Protein AF-K8ERT5-F1 (afdb_monomer)

Structure (mmCIF, N/CA/C/O backbone):
data_AF-K8ERT5-F1
#
_entry.id   AF-K8ERT5-F1
#
loop_
_atom_site.group_PDB
_atom_site.id
_atom_site.type_symbol
_atom_site.label_atom_id
_atom_site.label_alt_id
_atom_site.label_comp_id
_atom_site.label_asym_id
_atom_site.label_entity_id
_atom_site.label_seq_id
_atom_site.pdbx_PDB_ins_code
_atom_site.Cartn_x
_atom_site.Cartn_y
_atom_site.Cartn_z
_atom_site.occupancy
_atom_site.B_iso_or_equiv
_atom_site.auth_seq_id
_atom_site.auth_comp_id
_atom_site.auth_asym_id
_atom_site.auth_atom_id
_atom_site.pdbx_PDB_model_num
ATOM 1 N N . MET A 1 1 ? 59.594 4.175 33.958 1.00 43.97 1 MET A N 1
ATOM 2 C CA . MET A 1 1 ? 58.404 3.288 33.970 1.00 43.97 1 MET A CA 1
ATOM 3 C C . MET A 1 1 ? 57.098 4.096 34.004 1.00 43.97 1 MET A C 1
ATOM 5 O O . MET A 1 1 ? 56.343 4.018 34.960 1.00 43.97 1 MET A O 1
ATOM 9 N N . ARG A 1 2 ? 56.829 4.908 32.970 1.00 37.31 2 ARG A N 1
ATOM 10 C CA . ARG A 1 2 ? 55.615 5.751 32.864 1.00 37.31 2 ARG A CA 1
ATOM 11 C C . ARG A 1 2 ? 54.880 5.616 31.517 1.00 37.31 2 ARG A C 1
ATOM 13 O O . ARG A 1 2 ? 53.977 6.389 31.249 1.00 37.31 2 ARG A O 1
ATOM 20 N N . ASN A 1 3 ? 55.207 4.592 30.717 1.00 42.97 3 ASN A N 1
ATOM 21 C CA . ASN A 1 3 ? 54.639 4.376 29.374 1.00 42.97 3 ASN A CA 1
ATOM 22 C C . ASN A 1 3 ? 53.844 3.065 29.194 1.00 42.97 3 ASN A C 1
ATOM 24 O O . ASN A 1 3 ? 53.500 2.719 28.073 1.00 42.97 3 ASN A O 1
ATOM 28 N N . ILE A 1 4 ? 53.492 2.350 30.271 1.00 41.03 4 ILE A N 1
ATOM 29 C CA . ILE A 1 4 ? 52.643 1.138 30.185 1.00 41.03 4 ILE A CA 1
ATOM 30 C C . ILE A 1 4 ? 51.184 1.424 30.603 1.00 41.03 4 ILE A C 1
ATOM 32 O O . ILE A 1 4 ? 50.260 0.744 30.164 1.00 41.03 4 ILE A O 1
ATOM 36 N N . ALA A 1 5 ? 50.932 2.503 31.353 1.00 36.72 5 ALA A N 1
ATOM 37 C CA . ALA A 1 5 ? 49.591 2.847 31.838 1.00 36.72 5 ALA A CA 1
ATOM 38 C C . ALA A 1 5 ? 48.679 3.523 30.788 1.00 36.72 5 ALA A C 1
ATOM 40 O O . ALA A 1 5 ? 47.462 3.536 30.965 1.00 36.72 5 ALA A O 1
ATOM 41 N N . LEU A 1 6 ? 49.226 4.048 29.680 1.00 33.56 6 LEU A N 1
ATOM 42 C CA . LEU A 1 6 ? 48.423 4.656 28.604 1.00 33.56 6 LEU A CA 1
ATOM 43 C C . LEU A 1 6 ? 47.934 3.651 27.548 1.00 33.56 6 LEU A C 1
ATOM 45 O O . LEU A 1 6 ? 46.946 3.929 26.871 1.00 33.56 6 LEU A O 1
ATOM 49 N N . LEU A 1 7 ? 48.550 2.468 27.441 1.00 33.81 7 LEU A N 1
ATOM 50 C CA . LEU A 1 7 ? 48.063 1.411 26.545 1.00 33.81 7 LEU A CA 1
ATOM 51 C C . LEU A 1 7 ? 46.867 0.641 27.127 1.00 33.81 7 LEU A C 1
ATOM 53 O O . LEU A 1 7 ? 46.041 0.140 26.371 1.00 33.81 7 LEU A O 1
ATOM 57 N N . TYR A 1 8 ? 46.708 0.608 28.452 1.00 31.34 8 TYR A N 1
ATOM 58 C CA . TYR A 1 8 ? 45.612 -0.129 29.094 1.00 31.34 8 TYR A CA 1
ATOM 59 C C . TYR A 1 8 ? 44.275 0.627 29.148 1.00 31.34 8 TYR A C 1
ATOM 61 O O . TYR A 1 8 ? 43.230 0.004 29.314 1.00 31.34 8 TYR A O 1
ATOM 69 N N . LYS A 1 9 ? 44.263 1.954 28.947 1.00 32.97 9 LYS A N 1
ATOM 70 C CA . LYS A 1 9 ? 43.020 2.753 28.953 1.00 32.97 9 LYS A CA 1
ATOM 71 C C . LYS A 1 9 ? 42.307 2.839 27.596 1.00 32.97 9 LYS A C 1
ATOM 73 O O . LYS A 1 9 ? 41.161 3.270 27.559 1.00 32.97 9 LYS A O 1
ATOM 78 N N . ASN A 1 10 ? 42.937 2.387 26.507 1.00 34.03 10 ASN A N 1
ATOM 79 C CA . ASN A 1 10 ? 42.382 2.470 25.146 1.00 34.03 10 ASN A CA 1
ATOM 80 C C . ASN A 1 10 ? 41.933 1.126 24.538 1.00 34.03 10 ASN A C 1
ATOM 82 O O . ASN A 1 10 ? 41.448 1.108 23.410 1.00 34.03 10 ASN A O 1
ATOM 86 N N . LEU A 1 11 ? 42.024 0.011 25.273 1.00 32.62 11 LEU A N 1
ATOM 87 C CA . LEU A 1 11 ? 41.597 -1.315 24.787 1.00 32.62 11 LEU A CA 1
ATOM 88 C C . LEU A 1 11 ? 40.225 -1.788 25.303 1.00 32.62 11 LEU A C 1
ATOM 90 O O . LEU A 1 11 ? 39.755 -2.851 24.904 1.00 32.62 11 LEU A O 1
ATOM 94 N N . HIS A 1 12 ? 39.532 -0.993 26.125 1.00 33.62 12 HIS A N 1
ATOM 95 C CA . HIS A 1 12 ? 38.214 -1.350 26.673 1.00 33.62 12 HIS A CA 1
ATOM 96 C C . HIS A 1 12 ? 37.002 -0.699 25.987 1.00 33.62 12 HIS A C 1
ATOM 98 O O . HIS A 1 12 ? 35.878 -0.913 26.426 1.00 33.62 12 HIS A O 1
ATOM 104 N N . SER A 1 13 ? 37.176 0.019 24.871 1.00 38.28 13 SER A N 1
ATOM 105 C CA . SER A 1 13 ? 36.048 0.636 24.144 1.00 38.28 13 SER A CA 1
ATOM 106 C C . SER A 1 13 ? 35.640 -0.067 22.841 1.00 38.28 13 SER A C 1
ATOM 108 O O . SER A 1 13 ? 34.764 0.430 22.135 1.00 38.28 13 SER A O 1
ATOM 110 N N . ARG A 1 14 ? 36.231 -1.222 22.489 1.00 41.44 14 ARG A N 1
ATOM 111 C CA . ARG A 1 14 ? 35.958 -1.903 21.201 1.00 41.44 14 ARG A CA 1
ATOM 112 C C . ARG A 1 14 ? 35.834 -3.427 21.253 1.00 41.44 14 ARG A C 1
ATOM 114 O O . ARG A 1 14 ? 36.124 -4.098 20.270 1.00 41.44 14 ARG A O 1
ATOM 121 N N . PHE A 1 15 ? 35.327 -3.981 22.347 1.00 37.78 15 PHE A N 1
ATOM 122 C CA . PHE A 1 15 ? 34.862 -5.367 22.347 1.00 37.78 15 PHE A CA 1
ATOM 123 C C . PHE A 1 15 ? 33.364 -5.393 22.623 1.00 37.78 15 PHE A C 1
ATOM 125 O O . PHE A 1 15 ? 32.922 -5.429 23.767 1.00 37.78 15 PHE A O 1
ATOM 132 N N . ILE A 1 16 ? 32.573 -5.389 21.544 1.00 45.38 16 ILE A N 1
ATOM 133 C CA . ILE A 1 16 ? 31.260 -6.034 21.585 1.00 45.38 16 ILE A CA 1
ATOM 134 C C . ILE A 1 16 ? 31.575 -7.471 21.975 1.00 45.38 16 ILE A C 1
ATOM 136 O O . ILE A 1 16 ? 32.278 -8.177 21.250 1.00 45.38 16 ILE A O 1
ATOM 140 N N . SER A 1 17 ? 31.175 -7.848 23.179 1.00 37.00 17 SER A N 1
ATOM 141 C CA . SER A 1 17 ? 31.565 -9.111 23.772 1.00 37.00 17 SER A CA 1
ATOM 142 C C . SER A 1 17 ? 31.127 -10.250 22.841 1.00 37.00 17 SER A C 1
ATOM 144 O O . SER A 1 17 ? 29.976 -10.342 22.417 1.00 37.00 17 SER A O 1
ATOM 146 N N . VAL A 1 18 ? 32.080 -11.117 22.492 1.00 47.06 18 VAL A N 1
ATOM 147 C CA . VAL A 1 18 ? 31.898 -12.317 21.655 1.00 47.06 18 VAL A CA 1
ATOM 148 C C . VAL A 1 18 ? 30.651 -13.153 22.034 1.00 47.06 18 VAL A C 1
ATOM 150 O O . VAL A 1 18 ? 29.992 -13.647 21.116 1.00 47.06 18 VAL A O 1
ATOM 153 N N . PRO A 1 19 ? 30.218 -13.237 23.315 1.00 44.09 19 PRO A N 1
ATOM 154 C CA . PRO A 1 19 ? 28.950 -13.866 23.691 1.00 44.09 19 PRO A CA 1
ATOM 155 C C . PRO A 1 19 ? 27.702 -13.216 23.076 1.00 44.09 19 PRO A C 1
ATOM 157 O O . PRO A 1 19 ? 26.760 -13.926 22.752 1.00 44.09 19 PRO A O 1
ATOM 160 N N . TYR A 1 20 ? 27.678 -11.895 22.863 1.00 41.28 20 TYR A N 1
ATOM 161 C CA . TYR A 1 20 ? 26.531 -11.199 22.263 1.00 41.28 20 TYR A CA 1
ATOM 162 C C . TYR A 1 20 ? 26.441 -11.419 20.755 1.00 41.28 20 TYR A C 1
ATOM 164 O O . TYR A 1 20 ? 25.338 -11.546 20.221 1.00 41.28 20 TYR A O 1
ATOM 172 N N . ILE A 1 21 ? 27.585 -11.500 20.070 1.00 49.25 21 ILE A N 1
ATOM 173 C CA . ILE A 1 21 ? 27.641 -11.835 18.640 1.00 49.25 21 ILE A CA 1
ATOM 174 C C . ILE A 1 21 ? 27.213 -13.290 18.441 1.00 49.25 21 ILE A C 1
ATOM 176 O O . ILE A 1 21 ? 26.403 -13.566 17.563 1.00 49.25 21 ILE A O 1
ATOM 180 N N . LEU A 1 22 ? 27.674 -14.205 19.300 1.00 40.72 22 LEU A N 1
ATOM 181 C CA . LEU A 1 22 ? 27.239 -15.601 19.287 1.00 40.72 22 LEU A CA 1
ATOM 182 C C . LEU A 1 22 ? 25.759 -15.747 19.655 1.00 40.72 22 LEU A C 1
ATOM 184 O O . LEU A 1 22 ? 25.071 -16.502 18.986 1.00 40.72 22 LEU A O 1
ATOM 188 N N . ALA A 1 23 ? 25.229 -14.997 20.625 1.00 41.28 23 ALA A N 1
ATOM 189 C CA . ALA A 1 23 ? 23.807 -15.034 20.976 1.00 41.28 23 ALA A CA 1
ATOM 190 C C . ALA A 1 23 ? 22.912 -14.489 19.854 1.00 41.28 23 ALA A C 1
ATOM 192 O O . ALA A 1 23 ? 21.864 -15.067 19.578 1.00 41.28 23 ALA A O 1
ATOM 193 N N . THR A 1 24 ? 23.332 -13.426 19.157 1.00 47.19 24 THR A N 1
ATOM 194 C CA . THR A 1 24 ? 22.604 -12.922 17.981 1.00 47.19 24 THR A CA 1
ATOM 195 C C . THR A 1 24 ? 22.712 -13.878 16.798 1.00 47.19 24 THR A C 1
ATOM 197 O O . THR A 1 24 ? 21.684 -14.189 16.211 1.00 47.19 24 THR A O 1
ATOM 200 N N . LEU A 1 25 ? 23.891 -14.425 16.480 1.00 43.31 25 LEU A N 1
ATOM 201 C CA . LEU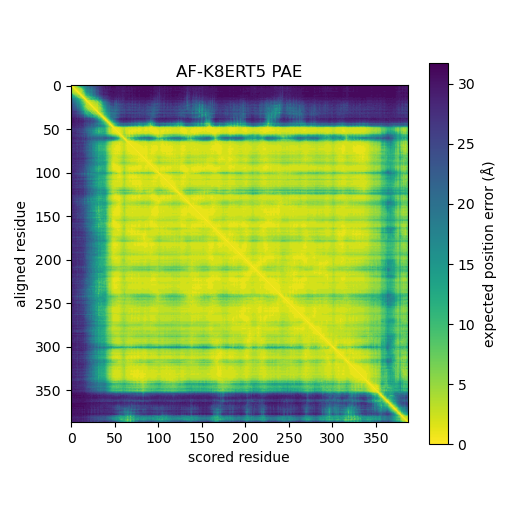 A 1 25 ? 24.037 -15.455 15.440 1.00 43.31 25 LEU A CA 1
ATOM 202 C C . LEU A 1 25 ? 23.247 -16.726 15.768 1.00 43.31 25 LEU A C 1
ATOM 204 O O . LEU A 1 25 ? 22.626 -17.298 14.878 1.00 43.31 25 LEU A O 1
ATOM 208 N N . PHE A 1 26 ? 23.227 -17.150 17.032 1.00 41.09 26 PHE A N 1
ATOM 209 C CA . PHE A 1 26 ? 22.473 -18.315 17.479 1.00 41.09 26 PHE A CA 1
ATOM 210 C C . PHE A 1 26 ? 20.968 -18.051 17.417 1.00 41.09 26 PHE A C 1
ATOM 212 O O . PHE A 1 26 ? 20.251 -18.923 16.937 1.00 41.09 26 PHE A O 1
ATOM 219 N N . LEU A 1 27 ? 20.484 -16.850 17.771 1.00 45.56 27 LEU A N 1
ATOM 220 C CA . LEU A 1 27 ? 19.097 -16.441 17.513 1.00 45.56 27 LEU A CA 1
ATOM 221 C C . LEU A 1 27 ? 18.799 -16.450 16.009 1.00 45.56 27 LEU A C 1
ATOM 223 O O . LEU A 1 27 ? 17.843 -17.079 15.588 1.00 45.56 27 LEU A O 1
ATOM 227 N N . PHE A 1 28 ? 19.632 -15.830 15.171 1.00 46.19 28 PHE A N 1
ATOM 228 C CA . PHE A 1 28 ? 19.420 -15.789 13.719 1.00 46.19 28 PHE A CA 1
ATOM 229 C C . PHE A 1 28 ? 19.395 -17.195 13.083 1.00 46.19 28 PHE A C 1
ATOM 231 O O . PHE A 1 28 ? 18.540 -17.479 12.241 1.00 46.19 28 PHE A O 1
ATOM 238 N N . LEU A 1 29 ? 20.280 -18.102 13.509 1.00 44.03 29 LEU A N 1
ATOM 239 C CA . LEU A 1 29 ? 20.372 -19.472 12.990 1.00 44.03 29 LEU A CA 1
ATOM 240 C C . LEU A 1 29 ? 19.271 -20.398 13.532 1.00 44.03 29 LEU A C 1
ATOM 242 O O . LEU A 1 29 ? 18.725 -21.203 12.774 1.00 44.03 29 LEU A O 1
ATOM 246 N N . THR A 1 30 ? 18.899 -20.283 14.810 1.00 45.31 30 THR A N 1
ATOM 247 C CA . THR A 1 30 ? 17.755 -21.031 15.369 1.00 45.31 30 THR A CA 1
ATOM 248 C C . THR A 1 30 ? 16.428 -20.526 14.804 1.00 45.31 30 THR A C 1
ATOM 250 O O . THR A 1 30 ? 15.559 -21.336 14.491 1.00 45.31 30 THR A O 1
ATOM 253 N N . MET A 1 31 ? 16.298 -19.223 14.546 1.00 44.12 31 MET A N 1
ATOM 254 C CA . MET A 1 31 ? 15.103 -18.619 13.947 1.00 44.12 31 MET A CA 1
ATOM 255 C C . MET A 1 31 ? 14.923 -19.023 12.475 1.00 44.12 31 MET A C 1
ATOM 257 O O . MET A 1 31 ? 13.802 -19.320 12.071 1.00 44.12 31 MET A O 1
ATOM 261 N N . ARG A 1 32 ? 16.001 -19.160 11.682 1.00 46.38 32 ARG A N 1
ATOM 262 C CA . ARG A 1 32 ? 15.914 -19.732 10.319 1.00 46.38 32 ARG A CA 1
ATOM 263 C C . ARG A 1 32 ? 15.430 -21.187 10.314 1.00 46.38 32 ARG A C 1
ATOM 265 O O . ARG A 1 32 ? 14.684 -21.575 9.418 1.00 46.38 32 ARG A O 1
ATOM 272 N N . LYS A 1 33 ? 15.789 -21.984 11.329 1.00 42.03 33 LYS A N 1
ATOM 273 C CA . LYS A 1 33 ? 15.263 -23.353 11.497 1.00 42.03 33 LYS A CA 1
ATOM 274 C C . LYS A 1 33 ? 13.758 -23.381 11.791 1.00 42.03 33 LYS A C 1
ATOM 276 O O . LYS A 1 33 ? 13.105 -24.324 11.362 1.00 42.03 33 LYS A O 1
ATOM 281 N N . TYR A 1 34 ? 13.211 -22.366 12.465 1.00 43.06 34 TYR A N 1
ATOM 282 C CA . TYR A 1 34 ? 11.776 -22.278 12.777 1.00 43.06 34 TYR A CA 1
ATOM 283 C C . TYR A 1 34 ? 10.900 -21.821 11.603 1.00 43.06 34 TYR A C 1
ATOM 285 O O . TYR A 1 34 ? 9.700 -22.087 11.612 1.00 43.06 34 TYR A O 1
ATOM 293 N N . VAL A 1 35 ? 11.482 -21.155 10.600 1.00 43.91 35 VAL A N 1
ATOM 294 C CA . VAL A 1 35 ? 10.760 -20.709 9.394 1.00 43.91 35 VAL A CA 1
ATOM 295 C C . VAL A 1 35 ? 10.852 -21.724 8.247 1.00 43.91 35 VAL A C 1
ATOM 297 O O . VAL A 1 35 ? 10.076 -21.659 7.298 1.00 43.91 35 VAL A O 1
ATOM 300 N N . SER A 1 36 ? 11.761 -22.701 8.331 1.00 40.06 36 SER A N 1
ATOM 301 C CA . SER A 1 36 ? 11.845 -23.779 7.345 1.00 40.06 36 SER A CA 1
ATOM 302 C C . SER A 1 36 ? 10.598 -24.676 7.431 1.00 40.06 36 SER A C 1
ATOM 304 O O . SER A 1 36 ? 10.355 -25.262 8.491 1.00 40.06 36 SER A O 1
ATOM 306 N N . PRO A 1 37 ? 9.807 -24.812 6.349 1.00 43.03 37 PRO A N 1
ATOM 307 C CA . PRO A 1 37 ? 8.646 -25.689 6.323 1.00 43.03 37 PRO A CA 1
ATOM 308 C C . PRO A 1 37 ? 9.129 -27.139 6.246 1.00 43.03 37 PRO A C 1
ATOM 310 O O . PRO A 1 37 ? 9.231 -27.721 5.170 1.00 43.03 37 PRO A O 1
ATOM 313 N N . LYS A 1 38 ? 9.484 -27.724 7.393 1.00 41.34 38 LYS A N 1
ATOM 314 C CA . LYS A 1 38 ? 9.687 -29.176 7.493 1.00 41.34 38 LYS A CA 1
ATOM 315 C C . LYS A 1 38 ? 8.374 -29.954 7.514 1.00 41.34 38 LYS A C 1
ATOM 317 O O . LYS A 1 38 ? 8.387 -31.140 7.215 1.00 41.34 38 LYS A O 1
ATOM 322 N N . ASP A 1 39 ? 7.258 -29.273 7.750 1.00 40.12 39 ASP A N 1
ATOM 323 C CA . ASP A 1 39 ? 5.944 -29.893 7.816 1.00 40.12 39 ASP A CA 1
ATOM 324 C C . ASP A 1 39 ? 5.093 -29.382 6.652 1.00 40.12 39 ASP A C 1
ATOM 326 O O . ASP A 1 39 ? 4.463 -28.330 6.728 1.00 40.12 39 ASP A O 1
ATOM 330 N N . GLY A 1 40 ? 5.085 -30.140 5.555 1.00 38.91 40 GLY A N 1
ATOM 331 C CA . GLY A 1 40 ? 4.230 -29.931 4.381 1.00 38.91 40 GLY A CA 1
ATOM 332 C C . GLY A 1 40 ? 2.734 -30.152 4.635 1.00 38.91 40 GLY A C 1
ATOM 333 O O . GLY A 1 40 ? 1.992 -30.394 3.690 1.00 38.91 40 GLY A O 1
ATOM 334 N N . ASN A 1 41 ? 2.273 -30.060 5.883 1.00 39.75 41 ASN A N 1
ATOM 335 C CA . ASN A 1 41 ? 0.852 -29.991 6.174 1.00 39.75 41 ASN A CA 1
ATOM 336 C C . ASN A 1 41 ? 0.431 -28.528 6.085 1.00 39.75 41 ASN A C 1
ATOM 338 O O . ASN A 1 41 ? 0.728 -27.731 6.977 1.00 39.75 41 ASN A O 1
ATOM 342 N N . LEU A 1 42 ? -0.258 -28.192 4.990 1.00 48.69 42 LEU A N 1
ATOM 343 C CA . LEU A 1 42 ? -1.149 -27.037 4.907 1.00 48.69 42 LEU A CA 1
ATOM 344 C C . LEU A 1 42 ? -1.990 -27.025 6.186 1.00 48.69 42 LEU A C 1
ATOM 346 O O . LEU A 1 42 ? -2.923 -27.810 6.329 1.00 48.69 42 LEU A O 1
ATOM 350 N N . ARG A 1 43 ? -1.614 -26.198 7.166 1.00 52.47 43 ARG A N 1
ATOM 351 C CA . ARG A 1 43 ? -2.475 -25.970 8.321 1.00 52.47 43 ARG A CA 1
ATOM 352 C C . ARG A 1 43 ? -3.751 -25.360 7.771 1.00 52.47 43 ARG A C 1
ATOM 354 O O . ARG A 1 43 ? -3.698 -24.324 7.113 1.00 52.47 43 ARG A O 1
ATOM 361 N N . GLU A 1 44 ? -4.872 -26.008 8.042 1.00 55.09 44 GLU A N 1
ATOM 362 C CA . GLU A 1 44 ? -6.182 -25.411 7.856 1.00 55.09 44 GLU A CA 1
ATOM 363 C C . GLU A 1 44 ? -6.216 -24.159 8.741 1.00 55.09 44 GLU A C 1
ATOM 365 O O . GLU A 1 44 ? -6.182 -24.236 9.973 1.00 55.09 44 GLU A O 1
ATOM 370 N N . PHE A 1 45 ? -6.102 -22.983 8.119 1.00 62.53 45 PHE A N 1
ATOM 371 C CA . PHE A 1 45 ? -6.150 -21.726 8.852 1.00 62.53 45 PHE A CA 1
ATOM 372 C C . PHE A 1 45 ? -7.532 -21.623 9.487 1.00 62.53 45 PHE A C 1
ATOM 374 O O . PHE A 1 45 ? -8.537 -21.669 8.785 1.00 62.53 45 PHE A O 1
ATOM 381 N N . GLN A 1 46 ? -7.580 -21.438 10.807 1.00 53.38 46 GLN A N 1
ATOM 382 C CA . GLN A 1 46 ? -8.843 -21.282 11.536 1.00 53.38 46 GLN A CA 1
ATOM 383 C C . GLN A 1 46 ? -9.650 -20.059 11.059 1.00 53.38 46 GLN A C 1
ATOM 385 O O . GLN A 1 46 ? -10.852 -19.989 11.286 1.00 53.38 46 GLN A O 1
ATOM 390 N N . SER A 1 47 ? -8.994 -19.086 10.413 1.00 69.81 47 SER A N 1
ATOM 391 C CA . SER A 1 47 ? -9.625 -17.922 9.785 1.00 69.81 47 SER A CA 1
ATOM 392 C C . SER A 1 47 ? -8.731 -17.335 8.685 1.00 69.81 47 SER A C 1
ATOM 394 O O . SER A 1 47 ? -7.506 -17.456 8.735 1.00 69.81 47 SER A O 1
ATOM 396 N N . GLU A 1 48 ? -9.318 -16.643 7.706 1.00 86.81 48 GLU A N 1
ATOM 397 C CA . GLU A 1 48 ? -8.573 -15.894 6.681 1.00 86.81 48 GLU A CA 1
ATOM 398 C C . GLU A 1 48 ? -8.119 -14.504 7.165 1.00 86.81 48 GLU A C 1
ATOM 400 O O . GLU A 1 48 ? -8.199 -13.520 6.426 1.00 86.81 48 GLU A O 1
ATOM 405 N N . LYS A 1 49 ? -7.664 -14.397 8.419 1.00 94.81 49 LYS A N 1
ATOM 406 C CA . LYS A 1 49 ? -7.174 -13.133 8.984 1.00 94.81 49 LYS A CA 1
ATOM 407 C C . LYS A 1 49 ? -5.986 -12.593 8.182 1.00 94.81 49 LYS A C 1
ATOM 409 O O . LYS A 1 49 ? -5.134 -13.345 7.690 1.00 94.81 49 LYS A O 1
ATOM 414 N N . ILE A 1 50 ? -5.919 -11.269 8.109 1.00 97.94 50 ILE A N 1
ATOM 415 C CA . ILE A 1 50 ? -4.946 -10.489 7.347 1.00 97.94 50 ILE A CA 1
ATOM 416 C C . ILE A 1 50 ? -4.116 -9.660 8.329 1.00 97.94 50 ILE A C 1
ATOM 418 O O . ILE A 1 50 ? -4.673 -8.949 9.162 1.00 97.94 50 ILE A O 1
ATOM 422 N N . ALA A 1 51 ? -2.789 -9.726 8.216 1.00 98.44 51 ALA A N 1
ATOM 423 C CA . ALA A 1 51 ? -1.892 -8.805 8.910 1.00 98.44 51 ALA A CA 1
ATOM 424 C C . ALA A 1 51 ? -1.488 -7.661 7.975 1.00 98.44 51 ALA A C 1
ATOM 426 O O . ALA A 1 51 ? -0.830 -7.899 6.964 1.00 98.44 51 ALA A O 1
ATOM 427 N N . VAL A 1 52 ? -1.832 -6.424 8.327 1.00 98.81 52 VAL A N 1
ATOM 428 C CA . VAL A 1 52 ? -1.333 -5.213 7.664 1.00 98.81 52 VAL A CA 1
ATOM 429 C C . VAL A 1 52 ? -0.116 -4.708 8.433 1.00 98.81 52 VAL A C 1
ATOM 431 O O . VAL A 1 52 ? -0.229 -4.175 9.534 1.00 98.81 52 VAL A O 1
ATOM 434 N N . ILE A 1 53 ? 1.067 -4.892 7.857 1.00 98.81 53 ILE A N 1
ATOM 435 C CA . ILE A 1 53 ? 2.358 -4.532 8.435 1.00 98.81 53 ILE A CA 1
ATOM 436 C C . ILE A 1 53 ? 2.808 -3.200 7.838 1.00 98.81 53 ILE A C 1
ATOM 438 O O . ILE A 1 53 ? 3.199 -3.126 6.673 1.00 98.81 53 ILE A O 1
ATOM 442 N N . TYR A 1 54 ? 2.796 -2.151 8.654 1.00 98.31 54 TYR A N 1
ATOM 443 C CA . TYR A 1 54 ? 3.208 -0.811 8.251 1.00 98.31 54 TYR A CA 1
ATOM 444 C C . TYR A 1 54 ? 4.593 -0.494 8.812 1.00 98.31 54 TYR A C 1
ATOM 446 O O . TYR A 1 54 ? 4.767 -0.357 10.024 1.00 98.31 54 TYR A O 1
ATOM 454 N N . SER A 1 55 ? 5.595 -0.367 7.945 1.00 96.50 55 SER A N 1
ATOM 455 C CA . SER A 1 55 ? 6.935 0.048 8.340 1.00 96.50 55 SER A CA 1
ATOM 456 C C . SER A 1 55 ? 7.056 1.568 8.315 1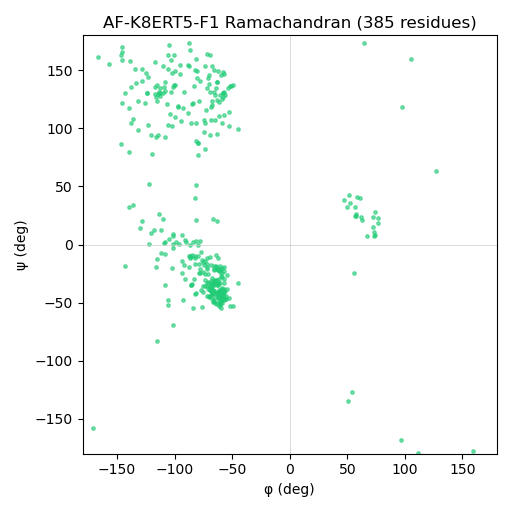.00 96.50 55 SER A C 1
ATOM 458 O O . SER A 1 55 ? 7.002 2.203 7.262 1.00 96.50 55 SER A O 1
ATOM 460 N N . TYR A 1 56 ? 7.221 2.142 9.502 1.00 95.38 56 TYR A N 1
ATOM 461 C CA . TYR A 1 56 ? 7.228 3.575 9.742 1.00 95.38 56 TYR A CA 1
ATOM 462 C C . TYR A 1 56 ? 8.623 4.079 10.103 1.00 95.38 56 TYR A C 1
ATOM 464 O O . TYR A 1 56 ? 9.299 3.467 10.926 1.00 95.38 56 TYR A O 1
ATOM 472 N N . GLY A 1 57 ? 9.060 5.196 9.523 1.00 89.62 57 GLY A N 1
ATOM 473 C CA . GLY A 1 57 ? 10.293 5.876 9.918 1.00 89.62 57 GLY A CA 1
ATOM 474 C C . GLY A 1 57 ? 10.081 7.380 9.994 1.00 89.62 57 GLY A C 1
ATOM 475 O O . GLY A 1 57 ? 9.971 8.035 8.968 1.00 89.62 57 GLY A O 1
ATOM 476 N N . GLU A 1 58 ? 10.055 7.941 11.200 1.00 84.38 58 GLU A N 1
ATOM 477 C CA . GLU A 1 58 ? 9.889 9.385 11.389 1.00 84.38 58 GLU A CA 1
ATOM 478 C C . GLU A 1 58 ? 11.237 10.102 11.285 1.00 84.38 58 GLU A C 1
ATOM 480 O O . GLU A 1 58 ? 12.130 9.828 12.083 1.00 84.38 58 GLU A O 1
ATOM 485 N N . ASN A 1 59 ? 11.394 11.040 10.344 1.00 77.06 59 ASN A N 1
ATOM 486 C CA . ASN A 1 59 ? 12.625 11.837 10.177 1.00 77.06 59 ASN A CA 1
ATOM 487 C C . ASN A 1 59 ? 13.908 11.012 9.936 1.00 77.06 59 ASN A C 1
ATOM 489 O O . ASN A 1 59 ? 15.015 11.464 10.226 1.00 77.06 59 ASN A O 1
ATOM 493 N N . LEU A 1 60 ? 13.779 9.793 9.406 1.00 67.56 60 LEU A N 1
ATOM 494 C CA . LEU A 1 60 ? 14.895 8.854 9.212 1.00 67.56 60 LEU A CA 1
ATOM 495 C C . LEU A 1 60 ? 15.246 8.612 7.734 1.00 67.56 60 LEU A C 1
ATOM 497 O O . LEU A 1 60 ? 16.005 7.696 7.415 1.00 67.56 60 LEU A O 1
ATOM 501 N N . GLY A 1 61 ? 14.707 9.437 6.835 1.00 64.62 61 GLY A N 1
ATOM 502 C CA . GLY A 1 61 ? 14.909 9.368 5.391 1.00 64.62 61 GLY A CA 1
ATOM 503 C C . GLY A 1 61 ? 14.323 10.587 4.676 1.00 64.62 61 GLY A C 1
ATOM 504 O O . GLY A 1 61 ? 14.113 11.630 5.287 1.00 64.62 61 GLY A O 1
ATOM 505 N N . ASN A 1 62 ? 14.039 10.442 3.380 1.00 59.38 62 ASN A N 1
ATOM 506 C CA . ASN A 1 62 ? 13.581 11.545 2.525 1.00 59.38 62 ASN A CA 1
ATOM 507 C C . ASN A 1 62 ? 12.137 12.010 2.802 1.00 59.38 62 ASN A C 1
ATOM 509 O O . ASN A 1 62 ? 11.734 13.023 2.243 1.00 59.38 62 ASN A O 1
ATOM 513 N N . GLY A 1 63 ? 11.344 11.266 3.582 1.00 65.31 63 GLY A N 1
ATOM 514 C CA . GLY A 1 63 ? 9.936 11.601 3.818 1.00 65.31 63 GLY A CA 1
ATOM 515 C C . GLY A 1 63 ? 9.718 12.606 4.953 1.00 65.31 63 GLY A C 1
ATOM 516 O O . GLY A 1 63 ? 8.853 13.466 4.833 1.00 65.31 63 GLY A O 1
ATOM 517 N N . GLY A 1 64 ? 10.522 12.591 6.020 1.00 76.19 64 GLY A N 1
ATOM 518 C CA . GLY A 1 64 ? 10.439 13.601 7.087 1.00 76.19 64 GLY A CA 1
ATOM 519 C C . GLY A 1 64 ? 9.024 13.737 7.670 1.00 76.19 64 GLY A C 1
ATOM 520 O O . GLY A 1 64 ? 8.401 12.745 8.043 1.00 76.19 64 GLY A O 1
ATOM 521 N N . ILE A 1 65 ? 8.495 14.964 7.693 1.00 83.44 65 ILE A N 1
ATOM 522 C CA . ILE A 1 65 ? 7.127 15.279 8.145 1.00 83.44 65 ILE A CA 1
ATOM 523 C C . ILE A 1 65 ? 6.027 14.619 7.288 1.00 83.44 65 ILE A C 1
ATOM 525 O O . ILE A 1 65 ? 4.910 14.395 7.750 1.00 83.44 65 ILE A O 1
ATOM 529 N N . ILE A 1 66 ? 6.342 14.249 6.045 1.00 86.25 66 ILE A N 1
ATOM 530 C CA . ILE A 1 66 ? 5.408 13.573 5.142 1.00 86.25 66 ILE A CA 1
ATOM 531 C C . ILE A 1 66 ? 5.105 12.156 5.644 1.00 86.25 66 ILE A C 1
ATOM 533 O O . ILE A 1 66 ? 3.951 11.735 5.614 1.00 86.25 66 ILE A O 1
ATOM 537 N N . ASP A 1 67 ? 6.110 11.438 6.161 1.00 89.50 67 ASP A N 1
ATOM 538 C CA . ASP A 1 67 ? 5.919 10.096 6.728 1.00 89.50 67 ASP A CA 1
ATOM 539 C C . ASP A 1 67 ? 4.968 10.143 7.939 1.00 89.50 67 ASP A C 1
ATOM 541 O O . ASP A 1 67 ? 4.087 9.290 8.084 1.00 89.50 67 ASP A O 1
ATOM 545 N N . GLU A 1 68 ? 5.117 11.163 8.794 1.00 91.88 68 GLU A N 1
ATOM 546 C CA . GLU A 1 68 ? 4.216 11.434 9.921 1.00 91.88 68 GLU A CA 1
ATOM 547 C C . GLU A 1 68 ? 2.784 11.704 9.445 1.00 91.88 68 GLU A C 1
ATOM 549 O O . GLU A 1 68 ? 1.844 11.068 9.930 1.00 91.88 68 GLU A O 1
ATOM 554 N N . SER A 1 69 ? 2.618 12.586 8.457 1.00 92.50 69 SER A N 1
ATOM 555 C CA . SER A 1 69 ? 1.315 12.893 7.858 1.00 92.50 69 SER A CA 1
ATOM 556 C C . SER A 1 69 ? 0.661 11.645 7.248 1.00 92.50 69 SER A C 1
ATOM 558 O O . SER A 1 69 ? -0.528 11.402 7.451 1.00 92.50 69 SER A O 1
ATOM 560 N N . ASN A 1 70 ? 1.425 10.795 6.558 1.00 94.81 70 ASN A N 1
ATOM 561 C CA . ASN A 1 70 ? 0.936 9.546 5.967 1.00 94.81 70 ASN A CA 1
ATOM 562 C C . ASN A 1 70 ? 0.383 8.572 7.002 1.00 94.81 70 ASN A C 1
ATOM 564 O O . ASN A 1 70 ? -0.742 8.094 6.853 1.00 94.81 70 ASN A O 1
ATOM 568 N N . LEU A 1 71 ? 1.134 8.313 8.075 1.00 96.69 71 LEU A N 1
ATOM 569 C CA . LEU A 1 71 ? 0.652 7.421 9.126 1.00 96.69 71 LEU A CA 1
ATOM 570 C C . LEU A 1 71 ? -0.539 8.038 9.876 1.00 96.69 71 LEU A C 1
ATOM 572 O O . LEU A 1 71 ? -1.487 7.329 10.204 1.00 96.69 71 LEU A O 1
ATOM 576 N N . SER A 1 72 ? -0.535 9.355 10.093 1.00 97.25 72 SER A N 1
ATOM 577 C CA . SER A 1 72 ? -1.661 10.072 10.708 1.00 97.25 72 SER A CA 1
ATOM 578 C C . SER A 1 72 ? -2.941 9.935 9.885 1.00 97.25 72 SER A C 1
ATOM 580 O O . SER A 1 72 ? -4.021 9.737 10.444 1.00 97.25 72 SER A O 1
ATOM 582 N N . PHE A 1 73 ? -2.821 10.006 8.559 1.00 97.75 73 PHE A N 1
ATOM 583 C CA . PHE A 1 73 ? -3.922 9.772 7.633 1.00 97.75 73 PHE A CA 1
ATOM 584 C C . PHE A 1 73 ? -4.396 8.319 7.679 1.00 97.75 73 PHE A C 1
ATOM 586 O O . PHE A 1 73 ? -5.587 8.084 7.849 1.00 97.75 73 PHE A O 1
ATOM 593 N N . LEU A 1 74 ? -3.486 7.340 7.612 1.00 98.56 74 LEU A N 1
ATOM 594 C CA . LEU A 1 74 ? -3.859 5.926 7.708 1.00 98.56 74 LEU A CA 1
ATOM 595 C C . LEU A 1 74 ? -4.597 5.625 9.020 1.00 98.56 74 LEU A C 1
ATOM 597 O O . LEU A 1 74 ? -5.582 4.895 9.004 1.00 98.56 74 LEU A O 1
ATOM 601 N N . ILE A 1 75 ? -4.161 6.199 10.144 1.00 98.62 75 ILE A N 1
ATOM 602 C CA . ILE A 1 75 ? -4.823 6.023 11.441 1.00 98.62 75 ILE A CA 1
ATOM 603 C C . ILE A 1 75 ? -6.245 6.602 11.415 1.00 98.62 75 ILE A C 1
ATOM 605 O O . ILE A 1 75 ? -7.196 5.923 11.795 1.00 98.62 75 ILE A O 1
ATOM 609 N N . GLN A 1 76 ? -6.399 7.843 10.953 1.00 98.25 76 GLN A N 1
ATOM 610 C CA . GLN A 1 76 ? -7.690 8.536 10.969 1.00 98.25 76 GLN A CA 1
ATOM 611 C C . GLN A 1 76 ? -8.664 8.014 9.910 1.00 98.25 76 GLN A C 1
ATOM 613 O O . GLN A 1 76 ? -9.864 8.041 10.137 1.00 98.25 76 GLN A O 1
ATOM 618 N N . VAL A 1 77 ? -8.182 7.533 8.767 1.00 97.88 77 VAL A N 1
ATOM 619 C CA . VAL A 1 77 ? -9.027 7.151 7.625 1.00 97.88 77 VAL A CA 1
ATOM 620 C C . VAL A 1 77 ? -9.123 5.633 7.480 1.00 97.88 77 VAL A C 1
ATOM 622 O O . VAL A 1 77 ? -10.221 5.079 7.420 1.00 97.88 77 VAL A O 1
ATOM 625 N N . GLY A 1 78 ? -7.980 4.947 7.452 1.00 97.62 78 GLY A N 1
ATOM 626 C CA . GLY A 1 78 ? -7.914 3.494 7.288 1.00 97.62 78 GLY A CA 1
ATOM 627 C C . GLY A 1 78 ? -8.275 2.728 8.559 1.00 97.62 78 GLY A C 1
ATOM 628 O O . GLY A 1 78 ? -9.161 1.885 8.524 1.00 97.62 78 GLY A O 1
ATOM 629 N N . ILE A 1 79 ? -7.615 3.029 9.683 1.00 97.94 79 ILE A N 1
ATOM 630 C CA . ILE A 1 79 ? -7.792 2.291 10.946 1.00 97.94 79 ILE A CA 1
ATOM 631 C C . ILE A 1 79 ? -9.111 2.658 11.630 1.00 97.94 79 ILE A C 1
ATOM 633 O O . ILE A 1 79 ? -9.788 1.760 12.123 1.00 97.94 79 ILE A O 1
ATOM 637 N N . ARG A 1 80 ? -9.510 3.940 11.648 1.00 96.75 80 ARG A N 1
ATOM 638 C CA . ARG A 1 80 ? -10.835 4.333 12.168 1.00 96.75 80 ARG A CA 1
ATOM 639 C C . ARG A 1 80 ? -11.965 3.610 11.431 1.00 96.75 80 ARG A C 1
ATOM 641 O O . ARG A 1 80 ? -12.933 3.195 12.056 1.00 96.75 80 ARG A O 1
ATOM 648 N N . GLY A 1 81 ? -11.814 3.437 10.117 1.00 95.69 81 GLY A N 1
ATOM 649 C CA . GLY A 1 81 ? -12.651 2.530 9.342 1.00 95.69 81 GLY A CA 1
ATOM 650 C C . GLY A 1 81 ? -14.073 3.027 9.081 1.00 95.69 81 GLY A C 1
ATOM 651 O O . GLY A 1 81 ? -14.972 2.205 8.965 1.00 95.69 81 GLY A O 1
ATOM 652 N N . ASN A 1 82 ? -14.317 4.341 9.024 1.00 95.38 82 ASN A N 1
ATOM 653 C CA . ASN A 1 82 ? -15.662 4.910 8.849 1.00 95.38 82 ASN A CA 1
ATOM 654 C C . ASN A 1 82 ? -15.919 5.562 7.477 1.00 95.38 82 ASN A C 1
ATOM 656 O O . ASN A 1 82 ? -17.037 6.012 7.228 1.00 95.38 82 ASN A O 1
ATOM 660 N N . VAL A 1 83 ? -14.948 5.537 6.561 1.00 95.50 83 VAL A N 1
ATOM 661 C CA . VAL A 1 83 ? -15.073 6.066 5.190 1.00 95.50 83 VAL A CA 1
ATOM 662 C C . VAL A 1 83 ? -15.207 4.922 4.160 1.00 95.50 83 VAL A C 1
ATOM 664 O O . VAL A 1 83 ? -15.061 3.750 4.530 1.00 95.50 83 VAL A O 1
ATOM 667 N N . PRO A 1 84 ? -15.506 5.196 2.868 1.00 95.75 84 PRO A N 1
ATOM 668 C CA . PRO A 1 84 ? -15.632 4.144 1.859 1.00 95.75 84 PRO A CA 1
ATOM 669 C C . PRO A 1 84 ? -14.416 3.217 1.822 1.00 95.75 84 PRO A C 1
ATOM 671 O O . PRO A 1 84 ? -13.279 3.673 1.888 1.00 95.75 84 PRO A O 1
ATOM 674 N N . GLY A 1 85 ? -14.655 1.909 1.729 1.00 96.81 85 GLY A N 1
ATOM 675 C CA . GLY A 1 85 ? -13.604 0.899 1.602 1.00 96.81 85 GLY A CA 1
ATOM 676 C C . GLY A 1 85 ? -12.677 0.716 2.812 1.00 96.81 85 GLY A C 1
ATOM 677 O O . GLY A 1 85 ? -11.703 -0.024 2.694 1.00 96.81 85 GLY A O 1
ATOM 678 N N . THR A 1 86 ? -12.927 1.354 3.962 1.00 97.25 86 THR A N 1
ATOM 679 C CA . THR A 1 86 ? -12.107 1.169 5.181 1.00 97.25 86 THR A CA 1
ATOM 680 C C . THR A 1 86 ? -12.838 0.461 6.318 1.00 97.25 86 THR A C 1
ATOM 682 O O . THR A 1 86 ? -12.215 0.069 7.301 1.00 97.25 86 THR A O 1
ATOM 685 N N . ARG A 1 87 ? -14.143 0.213 6.171 1.00 95.31 87 ARG A N 1
ATOM 686 C CA . ARG A 1 87 ? -14.913 -0.604 7.115 1.00 95.31 87 ARG A CA 1
ATOM 687 C C . ARG A 1 87 ? -14.437 -2.053 7.083 1.00 95.31 87 ARG A C 1
ATOM 689 O O . ARG A 1 87 ? -14.349 -2.668 6.023 1.00 95.31 87 ARG A O 1
ATOM 696 N N . ASP A 1 88 ? -14.187 -2.608 8.263 1.00 94.69 88 ASP A N 1
ATOM 697 C CA . ASP A 1 88 ? -13.890 -4.028 8.457 1.00 94.69 88 ASP A CA 1
ATOM 698 C C . ASP A 1 88 ? -14.946 -4.660 9.379 1.00 94.69 88 ASP A C 1
ATOM 700 O O . ASP A 1 88 ? -14.690 -4.822 10.576 1.00 94.69 88 ASP A O 1
ATOM 704 N N . PRO A 1 89 ? -16.154 -4.961 8.860 1.00 90.94 89 PRO A N 1
ATOM 705 C CA . PRO A 1 89 ? -17.260 -5.479 9.669 1.00 90.94 89 PRO A CA 1
ATOM 706 C C . PRO A 1 89 ? -17.050 -6.926 10.135 1.00 90.94 89 PRO A C 1
ATOM 708 O O . PRO A 1 89 ? -17.731 -7.375 11.049 1.00 90.94 89 PRO A O 1
ATOM 711 N N . ASN A 1 90 ? -16.123 -7.657 9.510 1.00 91.06 90 ASN A N 1
ATOM 712 C CA . ASN A 1 90 ? -15.848 -9.064 9.812 1.00 91.06 90 ASN A CA 1
ATOM 713 C C . ASN A 1 90 ? -14.593 -9.244 10.677 1.00 91.06 90 ASN A C 1
ATOM 715 O O . ASN A 1 90 ? -14.111 -10.368 10.818 1.00 91.06 90 ASN A O 1
ATOM 719 N N . ASP A 1 91 ? -14.031 -8.146 11.192 1.00 93.00 91 ASP A N 1
ATOM 720 C CA . ASP A 1 91 ? -12.799 -8.125 11.981 1.00 93.00 91 ASP A CA 1
ATOM 721 C C . ASP A 1 91 ? -11.672 -8.949 11.344 1.00 93.00 91 ASP A C 1
ATOM 723 O O . ASP A 1 91 ? -10.942 -9.657 12.038 1.00 93.00 91 ASP A O 1
ATOM 727 N N . LYS A 1 92 ? -11.527 -8.926 10.015 1.00 95.38 92 LYS A N 1
ATOM 728 C CA . LYS A 1 92 ? -10.530 -9.766 9.332 1.00 95.38 92 LYS A CA 1
ATOM 729 C C . LYS A 1 92 ? -9.128 -9.160 9.347 1.00 95.38 92 LYS A C 1
ATOM 731 O O . LYS A 1 92 ? -8.188 -9.878 9.008 1.00 95.38 92 LYS A O 1
ATOM 736 N N . VAL A 1 93 ? -8.960 -7.892 9.724 1.00 97.50 93 VAL A N 1
ATOM 737 C CA . VAL A 1 93 ? -7.672 -7.189 9.651 1.00 97.50 93 VAL A CA 1
ATOM 738 C C . VAL A 1 93 ? -7.106 -6.867 11.030 1.00 97.50 93 VAL A C 1
ATOM 740 O O . VAL A 1 93 ? -7.743 -6.192 11.834 1.00 97.50 93 VAL A O 1
ATOM 743 N N . ASP A 1 94 ? -5.851 -7.266 11.250 1.00 98.19 94 ASP A N 1
ATOM 744 C CA . ASP A 1 94 ? -5.021 -6.738 12.331 1.00 98.19 94 ASP A CA 1
ATOM 745 C C . ASP A 1 94 ? -3.915 -5.839 11.743 1.00 98.19 94 ASP A C 1
ATOM 747 O O . ASP A 1 94 ? -3.283 -6.177 10.738 1.00 98.19 94 ASP A O 1
ATOM 751 N N . TYR A 1 95 ? -3.628 -4.717 12.398 1.00 98.75 95 TYR A N 1
ATOM 752 C CA . TYR A 1 95 ? -2.582 -3.766 12.032 1.00 98.75 95 TYR A CA 1
ATOM 753 C C . TYR A 1 95 ? -1.356 -3.923 12.933 1.00 98.75 95 TYR A C 1
ATOM 755 O O . TYR A 1 95 ? -1.453 -3.915 14.159 1.00 98.75 95 TYR A O 1
ATOM 763 N N . ILE A 1 96 ? -0.174 -4.003 12.329 1.00 98.75 96 ILE A N 1
ATOM 764 C CA . ILE A 1 96 ? 1.111 -4.051 13.027 1.00 98.75 96 ILE A CA 1
ATOM 765 C C . ILE A 1 96 ? 1.964 -2.895 12.513 1.00 98.75 96 ILE A C 1
ATOM 767 O O . ILE A 1 96 ? 2.527 -2.948 11.420 1.00 98.75 96 ILE A O 1
ATOM 771 N N . ILE A 1 97 ? 2.059 -1.835 13.310 1.00 98.62 97 ILE A N 1
ATOM 772 C CA . ILE A 1 97 ? 2.843 -0.643 12.992 1.00 98.62 97 ILE A CA 1
ATOM 773 C C . ILE A 1 97 ? 4.235 -0.823 13.588 1.00 98.62 97 ILE A C 1
ATOM 775 O O . ILE A 1 97 ? 4.393 -0.922 14.804 1.00 98.62 97 ILE A O 1
ATOM 779 N N . VAL A 1 98 ? 5.258 -0.853 12.739 1.00 98.06 98 VAL A N 1
ATOM 780 C CA . VAL A 1 98 ? 6.655 -0.985 13.152 1.00 98.06 98 VAL A CA 1
ATOM 781 C C . VAL A 1 98 ? 7.355 0.354 13.010 1.00 98.06 98 VAL A C 1
ATOM 783 O O . VAL A 1 98 ? 7.742 0.743 11.910 1.00 98.06 98 VAL A O 1
ATOM 786 N N . ALA A 1 99 ? 7.565 1.037 14.130 1.00 96.12 99 ALA A N 1
ATOM 787 C CA . ALA A 1 99 ? 8.405 2.219 14.196 1.00 96.12 99 ALA A CA 1
ATOM 788 C C . ALA A 1 99 ? 9.883 1.803 14.120 1.00 96.12 99 ALA A C 1
ATOM 790 O O . ALA A 1 99 ? 10.456 1.224 15.050 1.00 96.12 99 ALA A O 1
ATOM 791 N N . ASN A 1 100 ? 10.501 2.079 12.975 1.00 92.25 100 ASN A N 1
ATOM 792 C CA . ASN A 1 100 ? 11.943 2.087 12.804 1.00 92.25 100 ASN A CA 1
ATOM 793 C C . ASN A 1 100 ? 12.467 3.343 13.490 1.00 92.25 100 ASN A C 1
ATOM 795 O O . ASN A 1 100 ? 12.309 4.439 12.977 1.00 92.25 100 ASN A O 1
ATOM 799 N N . GLY A 1 101 ? 13.076 3.181 14.657 1.00 87.88 101 GLY A N 1
ATOM 800 C CA . GLY A 1 101 ? 13.281 4.261 15.615 1.00 87.88 101 GLY A CA 1
ATOM 801 C C . GLY A 1 101 ? 12.314 4.129 16.794 1.00 87.88 101 GLY A C 1
ATOM 802 O O . GLY A 1 101 ? 11.300 3.442 16.732 1.00 87.88 101 GLY A O 1
ATOM 803 N N . TYR A 1 102 ? 12.645 4.770 17.912 1.00 88.44 102 TYR A N 1
ATOM 804 C CA . TYR A 1 102 ? 11.799 4.714 19.111 1.00 88.44 102 TYR A CA 1
ATOM 805 C C . TYR A 1 102 ? 10.693 5.778 19.118 1.00 88.44 102 TYR A C 1
ATOM 807 O O . TYR A 1 102 ? 9.802 5.716 19.961 1.00 88.44 102 TYR A O 1
ATOM 815 N N . LYS A 1 103 ? 10.733 6.729 18.178 1.00 92.25 103 LYS A N 1
ATOM 816 C CA . LYS A 1 103 ? 9.747 7.800 18.042 1.00 92.25 103 LYS A CA 1
ATOM 817 C C . LYS A 1 103 ? 8.633 7.382 17.080 1.00 92.25 103 LYS A C 1
ATOM 819 O O . LYS A 1 103 ? 8.926 6.895 15.988 1.00 92.25 103 LYS A O 1
ATOM 824 N N . CYS A 1 104 ? 7.380 7.566 17.492 1.00 95.00 104 CYS A N 1
ATOM 825 C CA . CYS A 1 104 ? 6.233 7.502 16.595 1.00 95.00 104 CYS A CA 1
ATOM 826 C C . CYS A 1 104 ? 5.146 8.482 17.030 1.00 95.00 104 CYS A C 1
ATOM 828 O O . CYS A 1 104 ? 4.205 8.112 17.730 1.00 95.00 104 CYS A O 1
ATOM 830 N N . THR A 1 105 ? 5.255 9.724 16.565 1.00 95.69 105 THR A N 1
ATOM 831 C CA . THR A 1 105 ? 4.337 10.807 16.937 1.00 95.69 105 THR A CA 1
ATOM 832 C C . THR A 1 105 ? 2.862 10.460 16.659 1.00 95.69 105 THR A C 1
ATOM 834 O O . THR A 1 105 ? 2.039 10.632 17.563 1.00 95.69 105 THR A O 1
ATOM 837 N N . PRO A 1 106 ? 2.484 9.868 15.503 1.00 96.88 106 PRO A N 1
ATOM 838 C CA . PRO A 1 106 ? 1.095 9.471 15.258 1.00 96.88 106 PRO A CA 1
ATOM 839 C C . PRO A 1 106 ? 0.628 8.327 16.170 1.00 96.88 106 PRO A C 1
ATOM 841 O O . PRO A 1 106 ? -0.527 8.318 16.598 1.00 96.88 106 PRO A O 1
ATOM 844 N N . CYS A 1 107 ? 1.521 7.387 16.509 1.00 97.62 107 CYS A N 1
ATOM 845 C CA . CYS A 1 107 ? 1.220 6.290 17.433 1.00 97.62 107 CYS A CA 1
ATOM 846 C C . CYS A 1 107 ? 0.981 6.786 18.863 1.00 97.62 107 CYS A C 1
ATOM 848 O O . CYS A 1 107 ? 0.208 6.175 19.593 1.00 97.62 107 CYS A O 1
ATOM 850 N N . ASP A 1 108 ? 1.677 7.847 19.267 1.00 97.12 108 ASP A N 1
ATOM 851 C CA . ASP A 1 108 ? 1.630 8.375 20.629 1.00 97.12 108 ASP A CA 1
ATOM 852 C C . ASP A 1 108 ? 0.457 9.355 20.814 1.00 97.12 108 ASP A C 1
ATOM 854 O O . ASP A 1 108 ? -0.182 9.365 21.864 1.00 97.12 108 ASP A O 1
ATOM 858 N N . ASN A 1 109 ? 0.120 10.135 19.779 1.00 96.62 109 ASN A N 1
ATOM 859 C CA . ASN A 1 109 ? -0.821 11.255 19.903 1.00 96.62 109 ASN A CA 1
ATOM 860 C C . ASN A 1 109 ? -2.190 11.028 19.251 1.00 96.62 109 ASN A C 1
ATOM 862 O O . ASN A 1 109 ? -3.191 11.559 19.737 1.00 96.62 109 ASN A O 1
ATOM 866 N N . ILE A 1 110 ? -2.242 10.305 18.129 1.00 97.56 110 ILE A N 1
ATOM 867 C CA . ILE A 1 110 ? -3.451 10.182 17.296 1.00 97.56 110 ILE A CA 1
ATOM 868 C C . ILE A 1 110 ? -4.081 8.808 1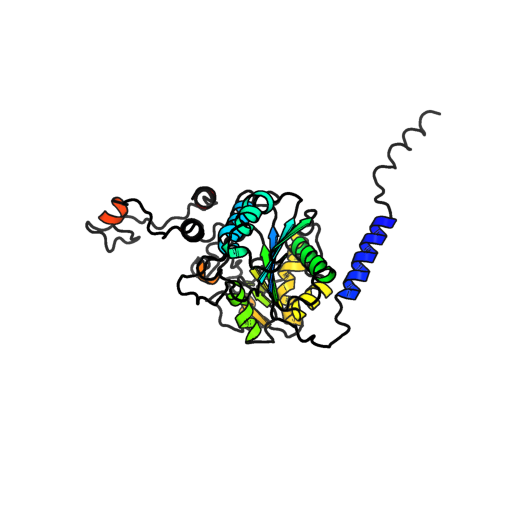7.489 1.00 97.56 110 ILE A C 1
ATOM 870 O O . ILE A 1 110 ? -5.279 8.713 17.754 1.00 97.56 110 ILE A O 1
ATOM 874 N N . LEU A 1 111 ? -3.274 7.747 17.419 1.00 98.12 111 LEU A N 1
ATOM 875 C CA . LEU A 1 111 ? -3.758 6.375 17.533 1.00 98.12 111 LEU A CA 1
ATOM 876 C C . LEU A 1 111 ? -4.556 6.120 18.824 1.00 98.12 111 LEU A C 1
ATOM 878 O O . LEU A 1 111 ? -5.654 5.583 18.706 1.00 98.12 111 LEU A O 1
ATOM 882 N N . PRO A 1 112 ? -4.119 6.536 20.032 1.00 97.38 112 PRO A N 1
ATOM 883 C CA . PRO A 1 112 ? -4.886 6.273 21.249 1.00 97.38 112 PRO A CA 1
ATOM 884 C C . PRO A 1 112 ? -6.248 6.973 21.244 1.00 97.38 112 PRO A C 1
ATOM 886 O O . PRO A 1 112 ? -7.221 6.416 21.746 1.00 97.38 112 PRO A O 1
ATOM 889 N N . LYS A 1 113 ? -6.336 8.164 20.633 1.00 97.19 113 LYS A N 1
ATOM 890 C CA . LYS A 1 113 ? -7.598 8.902 20.488 1.00 97.19 113 LYS A CA 1
ATOM 891 C C . LYS A 1 113 ? -8.556 8.143 19.578 1.00 97.19 113 LYS A C 1
ATOM 893 O O . LYS A 1 113 ? -9.683 7.891 19.989 1.00 97.19 113 LYS A O 1
ATOM 898 N N . VAL A 1 114 ? -8.087 7.709 18.405 1.00 97.25 114 VAL A N 1
ATOM 899 C CA . VAL A 1 114 ? -8.894 6.905 17.474 1.00 97.25 114 VAL A CA 1
ATOM 900 C C . VAL A 1 114 ? -9.344 5.602 18.130 1.00 97.25 114 VAL A C 1
ATOM 902 O O . VAL A 1 114 ? -10.530 5.309 18.132 1.00 97.25 114 VAL A O 1
ATOM 905 N N . LEU A 1 115 ? -8.443 4.856 18.773 1.00 96.38 115 LEU A N 1
ATOM 906 C CA . LEU A 1 115 ? -8.787 3.585 19.424 1.00 96.38 115 LEU A CA 1
ATOM 907 C C . LEU A 1 115 ? -9.732 3.736 20.631 1.00 96.38 115 LEU A C 1
ATOM 909 O O . LEU A 1 115 ? -10.347 2.755 21.038 1.00 96.38 115 LEU A O 1
ATOM 913 N N . SER A 1 116 ? -9.857 4.938 21.204 1.00 95.50 116 SER A N 1
ATOM 914 C CA . SER A 1 116 ? -10.792 5.219 22.304 1.00 95.50 116 SER A CA 1
ATOM 915 C C . SER A 1 116 ? -12.231 5.497 21.848 1.00 95.50 116 SER A C 1
ATOM 917 O O . SER A 1 116 ? -13.138 5.567 22.688 1.00 95.50 116 SER A O 1
ATOM 919 N N . LEU A 1 117 ? -12.445 5.651 20.537 1.00 95.75 117 LEU A N 1
ATOM 920 C CA . LEU A 1 117 ? -13.745 5.972 19.965 1.00 95.75 117 LEU A CA 1
ATOM 921 C C . LEU A 1 117 ? -14.775 4.853 20.231 1.00 95.75 117 LEU A C 1
ATOM 923 O O . LEU A 1 117 ? -14.426 3.667 20.171 1.00 95.75 117 LEU A O 1
ATOM 927 N N . PRO A 1 118 ? -16.042 5.193 20.550 1.00 93.62 118 PRO A N 1
ATOM 928 C CA . PRO A 1 118 ? -17.071 4.211 20.894 1.00 93.62 118 PRO A CA 1
ATOM 929 C C . PRO A 1 118 ? -17.277 3.117 19.843 1.00 93.62 118 PRO A C 1
ATOM 931 O O . PRO A 1 118 ? -17.445 1.955 20.212 1.00 93.62 118 PRO A O 1
ATOM 934 N N . GLU A 1 119 ? -17.210 3.468 18.559 1.00 90.75 119 GLU A N 1
ATOM 935 C CA . GLU A 1 119 ? -17.400 2.553 17.431 1.00 90.75 119 GLU A CA 1
ATOM 936 C C . GLU A 1 119 ? -16.333 1.447 17.342 1.00 90.75 119 GLU A C 1
ATOM 938 O O . GLU A 1 119 ? -16.577 0.412 16.726 1.00 90.75 119 GLU A O 1
ATOM 943 N N . LEU A 1 120 ? -15.178 1.612 18.000 1.00 93.12 120 LEU A N 1
ATOM 944 C CA . LEU A 1 120 ? -14.088 0.627 18.002 1.00 93.12 120 LEU A CA 1
ATOM 945 C C . LEU A 1 120 ? -14.032 -0.231 19.276 1.00 93.12 120 LEU A C 1
ATOM 947 O O . LEU A 1 120 ? -13.218 -1.153 19.352 1.00 93.12 120 LEU A O 1
ATOM 951 N N . ARG A 1 121 ? -14.903 0.008 20.269 1.00 86.06 121 ARG A N 1
ATOM 952 C CA . ARG A 1 121 ? -14.874 -0.701 21.569 1.00 86.06 121 ARG A CA 1
ATOM 953 C C . ARG A 1 121 ? -15.108 -2.213 21.474 1.00 86.06 121 ARG A C 1
ATOM 955 O O . ARG A 1 121 ? -14.730 -2.929 22.394 1.00 86.06 121 ARG A O 1
ATOM 962 N N . GLY A 1 122 ? -15.732 -2.691 20.396 1.00 84.75 122 GLY A N 1
ATOM 963 C CA . GLY A 1 122 ? -16.006 -4.115 20.167 1.00 84.75 122 GLY A CA 1
ATOM 964 C C . GLY A 1 122 ? -14.855 -4.904 19.533 1.00 84.75 122 GLY A C 1
ATOM 965 O O . GLY A 1 1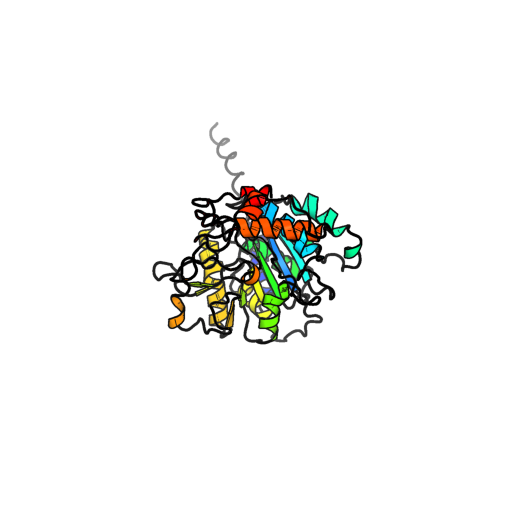22 ? -14.940 -6.126 19.458 1.00 84.75 122 GLY A O 1
ATOM 966 N N . LYS A 1 123 ? -13.788 -4.236 19.074 1.00 90.69 123 LYS A N 1
ATOM 967 C CA . LYS A 1 123 ? -12.680 -4.891 18.365 1.00 90.69 123 LYS A CA 1
ATOM 968 C C . LYS A 1 123 ? -11.845 -5.784 19.297 1.00 90.69 123 LYS A C 1
ATOM 970 O O . LYS A 1 123 ? -11.617 -5.457 20.462 1.00 90.69 123 LYS A O 1
ATOM 975 N N . GLU A 1 124 ? -11.333 -6.894 18.754 1.00 87.25 124 GLU A N 1
ATOM 976 C CA . GLU A 1 124 ? -10.457 -7.846 19.462 1.00 87.25 124 GLU A CA 1
ATOM 977 C C . GLU A 1 124 ? -9.243 -7.139 20.093 1.00 87.25 124 GLU A C 1
ATOM 979 O O . GLU A 1 124 ? -8.553 -6.364 19.437 1.00 87.25 124 GLU A O 1
ATOM 984 N N . SER A 1 125 ? -8.907 -7.447 21.348 1.00 86.75 125 SER A N 1
ATOM 985 C CA . SER A 1 125 ? -7.725 -6.858 21.991 1.00 86.75 125 SER A CA 1
ATOM 986 C C . SER A 1 125 ? -6.432 -7.114 21.195 1.00 86.75 125 SER A C 1
ATOM 988 O O . SER A 1 125 ? -6.079 -8.246 20.845 1.00 86.75 125 SER A O 1
ATOM 990 N N . GLY A 1 126 ? -5.693 -6.034 20.927 1.00 89.75 126 GLY A N 1
ATOM 991 C CA . GLY A 1 126 ? -4.443 -6.075 20.171 1.00 89.75 126 GLY A CA 1
ATOM 992 C C . GLY A 1 126 ? -4.610 -6.233 18.656 1.00 89.75 126 GLY A C 1
ATOM 993 O O . GLY A 1 126 ? -3.633 -6.602 18.002 1.00 89.75 126 GLY A O 1
ATOM 994 N N . TRP A 1 127 ? -5.798 -5.947 18.102 1.00 95.69 127 TRP A N 1
ATOM 995 C CA . TRP A 1 127 ? -6.013 -5.818 16.653 1.00 95.69 127 TRP A CA 1
ATOM 996 C C . TRP A 1 127 ? -5.176 -4.692 16.026 1.00 95.69 127 TRP A C 1
ATOM 998 O O . TRP A 1 127 ? -4.873 -4.748 14.843 1.00 95.69 127 TRP A O 1
ATOM 1008 N N . VAL A 1 128 ? -4.729 -3.707 16.816 1.00 98.19 128 VAL A N 1
ATOM 1009 C CA . VAL A 1 128 ? -3.626 -2.804 16.458 1.00 98.19 128 VAL A CA 1
ATOM 1010 C C . VAL A 1 128 ? -2.469 -3.012 17.429 1.00 98.19 128 VAL A C 1
ATOM 1012 O O . VAL A 1 128 ? -2.640 -2.926 18.644 1.00 98.19 128 VAL A O 1
ATOM 1015 N N . THR A 1 129 ? -1.277 -3.269 16.898 1.00 98.31 129 THR A N 1
ATOM 1016 C CA . THR A 1 129 ? -0.042 -3.448 17.666 1.00 98.31 129 THR A CA 1
ATOM 1017 C C . THR A 1 129 ? 1.022 -2.466 17.184 1.00 98.31 129 THR A C 1
ATOM 1019 O O . THR A 1 129 ? 1.300 -2.386 15.990 1.00 98.31 129 THR A O 1
ATOM 1022 N N . VAL A 1 130 ? 1.661 -1.749 18.114 1.00 98.38 130 VAL A N 1
ATOM 1023 C CA . VAL A 1 130 ? 2.798 -0.862 17.819 1.00 98.38 130 VAL A CA 1
ATOM 1024 C C . VAL A 1 130 ? 4.088 -1.493 18.328 1.00 98.38 130 VAL A C 1
ATOM 1026 O O . VAL A 1 130 ? 4.252 -1.734 19.523 1.00 98.38 130 VAL A O 1
ATOM 1029 N N . LEU A 1 131 ? 5.026 -1.722 17.418 1.00 98.12 131 LEU A N 1
ATOM 1030 C CA . LEU A 1 131 ? 6.347 -2.270 17.688 1.00 98.12 131 LEU A CA 1
ATOM 1031 C C . LEU A 1 131 ? 7.399 -1.179 17.482 1.00 98.12 131 LEU A C 1
ATOM 1033 O O . LEU A 1 131 ? 7.413 -0.517 16.449 1.00 98.12 131 LEU A O 1
ATOM 1037 N N . ARG A 1 132 ? 8.305 -0.999 18.446 1.00 97.06 132 ARG A N 1
ATOM 1038 C CA . ARG A 1 132 ? 9.413 -0.035 18.353 1.00 97.06 132 ARG A CA 1
ATOM 1039 C C . ARG A 1 132 ? 10.735 -0.777 18.287 1.00 97.06 132 ARG A C 1
ATOM 1041 O O . ARG A 1 132 ? 10.970 -1.700 19.064 1.00 97.06 132 ARG A O 1
ATOM 1048 N N . ARG A 1 133 ? 11.611 -0.364 17.374 1.00 94.50 133 ARG A N 1
ATOM 1049 C CA . ARG A 1 133 ? 12.906 -1.018 17.154 1.00 94.50 133 ARG A CA 1
ATOM 1050 C C . ARG A 1 133 ? 13.983 -0.019 16.768 1.00 94.50 133 ARG A C 1
ATOM 1052 O O . ARG A 1 133 ? 13.699 1.093 16.342 1.00 94.50 133 ARG A O 1
ATOM 1059 N N . ARG A 1 134 ? 15.249 -0.436 16.822 1.00 92.12 134 ARG A N 1
ATOM 1060 C CA . ARG A 1 134 ? 16.336 0.330 16.196 1.00 92.12 134 ARG A CA 1
ATOM 1061 C C . ARG A 1 134 ? 16.126 0.394 14.680 1.00 92.12 134 ARG A C 1
ATOM 1063 O O . ARG A 1 134 ? 15.810 -0.625 14.072 1.00 92.12 134 ARG A O 1
ATOM 1070 N N . ASN A 1 135 ? 16.393 1.545 14.064 1.00 89.19 135 ASN A N 1
ATOM 1071 C CA . ASN A 1 135 ? 16.380 1.684 12.608 1.00 89.19 135 ASN A CA 1
ATOM 1072 C C . ASN A 1 135 ? 17.562 0.926 11.966 1.00 89.19 135 ASN A C 1
ATOM 1074 O O . ASN A 1 135 ? 18.683 1.427 11.902 1.00 89.19 135 ASN A O 1
ATOM 1078 N N . LEU A 1 136 ? 17.326 -0.316 11.545 1.00 89.12 136 LEU A N 1
ATOM 1079 C CA . LEU A 1 136 ? 18.274 -1.154 10.802 1.00 89.12 136 LEU A CA 1
ATOM 1080 C C . LEU A 1 136 ? 17.522 -1.890 9.688 1.00 89.12 136 LEU A C 1
ATOM 1082 O O . LEU A 1 136 ? 16.461 -2.444 9.961 1.00 89.12 136 LEU A O 1
ATOM 1086 N N . GLY A 1 137 ? 18.056 -1.948 8.468 1.00 86.75 137 GLY A N 1
ATOM 1087 C CA . GLY A 1 137 ? 17.386 -2.623 7.349 1.00 86.75 137 GLY A CA 1
ATOM 1088 C C . GLY A 1 137 ? 16.178 -1.881 6.779 1.00 86.75 137 GLY A C 1
ATOM 1089 O O . GLY A 1 137 ? 15.452 -2.476 5.996 1.00 86.75 137 GLY A O 1
ATOM 1090 N N . MET A 1 138 ? 15.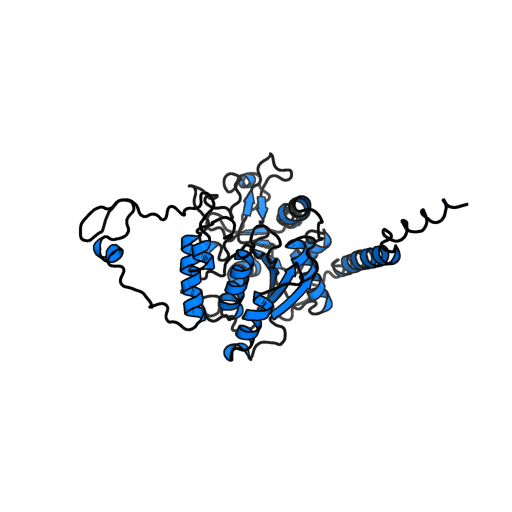964 -0.616 7.165 1.00 88.69 138 MET A N 1
ATOM 1091 C CA . MET A 1 138 ? 14.877 0.240 6.667 1.00 88.69 138 MET A CA 1
ATOM 1092 C C . MET A 1 138 ? 13.502 -0.455 6.762 1.00 88.69 138 MET A C 1
ATOM 1094 O O . MET A 1 138 ? 13.188 -1.045 7.799 1.00 88.69 138 MET A O 1
ATOM 1098 N N . ASP A 1 139 ? 12.697 -0.381 5.703 1.00 91.81 139 ASP A N 1
ATOM 1099 C CA . ASP A 1 139 ? 11.377 -0.992 5.579 1.00 91.81 139 ASP A CA 1
ATOM 1100 C C . ASP A 1 139 ? 11.423 -2.519 5.717 1.00 91.81 139 ASP A C 1
ATOM 1102 O O . ASP A 1 139 ? 10.739 -3.067 6.581 1.00 91.81 139 ASP A O 1
ATOM 1106 N N . PHE A 1 140 ? 12.305 -3.206 4.985 1.00 94.88 140 PHE A N 1
ATOM 1107 C CA . PHE A 1 140 ? 12.464 -4.665 5.090 1.00 94.88 140 PHE A CA 1
ATOM 1108 C C . PHE A 1 140 ? 12.861 -5.129 6.494 1.00 94.88 140 PHE A C 1
ATOM 1110 O O . PHE A 1 140 ? 12.349 -6.133 6.991 1.00 94.88 140 PHE A O 1
ATOM 1117 N N . GLY A 1 141 ? 13.718 -4.373 7.180 1.00 94.06 141 GLY A N 1
ATOM 1118 C CA . GLY A 1 141 ? 14.070 -4.639 8.571 1.00 94.06 141 GLY A CA 1
ATOM 1119 C C . GLY A 1 141 ? 12.895 -4.433 9.533 1.00 94.06 141 GLY A C 1
ATOM 1120 O O . GLY A 1 141 ? 12.791 -5.152 10.529 1.00 94.06 141 GLY A O 1
ATOM 1121 N N . GLY A 1 142 ? 12.004 -3.483 9.239 1.00 95.62 142 GLY A N 1
ATOM 1122 C CA . GLY A 1 142 ? 10.737 -3.316 9.948 1.00 95.62 142 GLY A CA 1
ATOM 1123 C C . GLY A 1 142 ? 9.778 -4.480 9.694 1.00 95.62 142 GLY A C 1
ATOM 1124 O O . GLY A 1 142 ? 9.257 -5.062 10.645 1.00 95.62 142 GLY A O 1
ATOM 1125 N N . PHE A 1 143 ? 9.619 -4.887 8.433 1.00 97.81 143 PHE A N 1
ATOM 1126 C CA . PHE A 1 143 ? 8.817 -6.046 8.040 1.00 97.81 143 PHE A CA 1
ATOM 1127 C C . PHE A 1 143 ? 9.285 -7.322 8.742 1.00 97.81 143 PHE A C 1
ATOM 1129 O O . PHE A 1 143 ? 8.475 -8.019 9.350 1.00 97.81 143 PHE A O 1
ATOM 1136 N N . MET A 1 144 ? 10.594 -7.587 8.757 1.00 97.50 144 MET A N 1
ATOM 1137 C CA . MET A 1 144 ? 11.160 -8.743 9.454 1.00 97.50 144 MET A CA 1
ATOM 1138 C C . MET A 1 144 ? 10.869 -8.725 10.951 1.00 97.50 144 MET A C 1
ATOM 1140 O O . MET A 1 144 ? 10.547 -9.761 11.527 1.00 97.50 144 MET A O 1
ATOM 1144 N N . TYR A 1 145 ? 10.944 -7.556 11.587 1.00 98.00 145 TYR A N 1
ATOM 1145 C CA . TYR A 1 145 ? 10.655 -7.430 13.013 1.00 98.00 145 TYR A CA 1
ATOM 1146 C C . TYR A 1 145 ? 9.191 -7.767 13.333 1.00 98.00 145 TYR A C 1
ATOM 1148 O O . TYR A 1 145 ? 8.926 -8.503 14.284 1.00 98.00 145 TYR A O 1
ATOM 1156 N N . ALA A 1 146 ? 8.245 -7.309 12.504 1.00 98.31 146 ALA A N 1
ATOM 1157 C CA . ALA A 1 146 ? 6.844 -7.720 12.612 1.00 98.31 146 ALA A CA 1
ATOM 1158 C C . ALA A 1 146 ? 6.669 -9.224 12.383 1.00 98.31 146 ALA A C 1
ATOM 1160 O O . ALA A 1 146 ? 6.005 -9.881 13.179 1.00 98.31 146 ALA A O 1
ATOM 1161 N N . ILE A 1 147 ? 7.294 -9.793 11.348 1.00 98.31 147 ILE A N 1
ATOM 1162 C CA . ILE A 1 147 ? 7.222 -11.233 11.057 1.00 98.31 147 ILE A CA 1
ATOM 1163 C C . ILE A 1 147 ? 7.715 -12.050 12.259 1.00 98.31 147 ILE A C 1
ATOM 1165 O O . ILE A 1 147 ? 7.053 -13.001 12.671 1.00 98.31 147 ILE A O 1
ATOM 1169 N N . GLN A 1 148 ? 8.841 -11.665 12.862 1.00 96.94 148 GLN A N 1
ATOM 1170 C CA . GLN A 1 148 ? 9.385 -12.322 14.053 1.00 96.94 148 GLN A CA 1
ATOM 1171 C C . GLN A 1 148 ? 8.430 -12.226 15.249 1.00 96.94 148 GLN A C 1
ATOM 1173 O O . GLN A 1 148 ? 8.201 -13.227 15.928 1.00 96.94 148 GLN A O 1
ATOM 1178 N N . TRP A 1 149 ? 7.837 -11.053 15.481 1.00 97.94 149 TRP A N 1
ATOM 1179 C CA . TRP A 1 149 ? 6.834 -10.868 16.528 1.00 97.94 149 TRP A CA 1
ATOM 1180 C C . TRP A 1 149 ? 5.595 -11.743 16.286 1.00 97.94 149 TRP A C 1
ATOM 1182 O O . TRP A 1 149 ? 5.148 -12.439 17.196 1.00 97.94 149 TRP A O 1
ATOM 1192 N N . ILE A 1 150 ? 5.087 -11.802 15.051 1.00 96.69 150 ILE A N 1
ATOM 1193 C CA . ILE A 1 150 ? 3.964 -12.675 14.680 1.00 96.69 150 ILE A CA 1
ATOM 1194 C C . ILE A 1 150 ? 4.310 -14.139 14.955 1.00 96.69 150 ILE A C 1
ATOM 1196 O O . ILE A 1 150 ? 3.504 -14.850 15.546 1.00 96.69 150 ILE A O 1
ATOM 1200 N N . GLN A 1 151 ? 5.500 -14.607 14.573 1.00 93.62 151 GLN A N 1
ATOM 1201 C CA . GLN A 1 151 ? 5.907 -15.995 14.824 1.00 93.62 151 GLN A CA 1
ATOM 1202 C C . GLN A 1 151 ? 5.996 -16.331 16.316 1.00 93.62 151 GLN A C 1
ATOM 1204 O O . GLN A 1 151 ? 5.755 -17.475 16.696 1.00 93.62 151 GLN A O 1
ATOM 1209 N N . MET A 1 152 ? 6.324 -15.350 17.157 1.00 95.62 152 MET A N 1
ATOM 1210 C CA . MET A 1 152 ? 6.441 -15.540 18.600 1.00 95.62 152 MET A CA 1
ATOM 1211 C C . MET A 1 152 ? 5.088 -15.469 19.317 1.00 95.62 152 MET A C 1
ATOM 1213 O O . MET A 1 152 ? 4.824 -16.287 20.193 1.00 95.62 152 MET A O 1
ATOM 1217 N N . TYR A 1 153 ? 4.228 -14.518 18.942 1.00 95.19 153 TYR A N 1
ATOM 1218 C CA . TYR A 1 153 ? 3.033 -14.169 19.722 1.00 95.19 153 TYR A CA 1
ATOM 1219 C C . TYR A 1 153 ? 1.705 -14.448 19.011 1.00 95.19 153 TYR A C 1
ATOM 1221 O O . TYR A 1 153 ? 0.667 -14.523 19.662 1.00 95.19 153 TYR A O 1
ATOM 1229 N N . ARG A 1 154 ? 1.706 -14.594 17.682 1.00 92.69 154 ARG A N 1
ATOM 1230 C CA . ARG A 1 154 ? 0.503 -14.750 16.838 1.00 92.69 154 ARG A CA 1
ATOM 1231 C C . ARG A 1 154 ? 0.691 -15.851 15.781 1.00 92.69 154 ARG A C 1
ATOM 1233 O O . ARG A 1 154 ? 0.210 -15.741 14.650 1.00 92.69 154 ARG A O 1
ATOM 1240 N N . ARG A 1 155 ? 1.442 -16.906 16.117 1.00 90.62 155 ARG A N 1
ATOM 1241 C CA . ARG A 1 155 ? 1.846 -17.950 15.163 1.00 90.62 155 ARG A CA 1
ATOM 1242 C C . ARG A 1 155 ? 0.629 -18.617 14.528 1.00 90.62 155 ARG A C 1
ATOM 1244 O O . ARG A 1 155 ? -0.222 -19.154 15.226 1.00 90.62 155 ARG A O 1
ATOM 1251 N N . GLY A 1 156 ? 0.588 -18.631 13.197 1.00 89.00 156 GLY A N 1
ATOM 1252 C CA . GLY A 1 156 ? -0.501 -19.250 12.437 1.00 89.00 156 GLY A CA 1
ATOM 1253 C C . GLY A 1 156 ? -1.821 -18.471 12.452 1.00 89.00 156 GLY A C 1
ATOM 1254 O O . GLY A 1 156 ? -2.802 -18.995 11.938 1.00 89.00 156 GLY A O 1
ATOM 1255 N N . LYS A 1 157 ? -1.858 -17.245 13.004 1.00 92.12 157 LYS A N 1
ATOM 1256 C CA . LYS A 1 157 ? -3.073 -16.414 13.015 1.00 92.12 157 LYS A CA 1
ATOM 1257 C C . LYS A 1 157 ? -3.456 -15.925 11.615 1.00 92.12 157 LYS A C 1
ATOM 1259 O O . LYS A 1 157 ? -4.637 -15.864 11.311 1.00 92.12 157 LYS A O 1
ATOM 1264 N N . TYR A 1 158 ? -2.478 -15.577 10.777 1.00 95.81 158 TYR A N 1
ATOM 1265 C CA . TYR A 1 158 ? -2.714 -14.882 9.508 1.00 95.81 158 TYR A CA 1
ATOM 1266 C C . TYR A 1 158 ? -2.478 -15.785 8.299 1.00 95.81 158 TYR A C 1
ATOM 1268 O O . TYR A 1 158 ? -1.436 -16.436 8.202 1.00 95.81 158 TYR A O 1
ATOM 1276 N N . LYS A 1 159 ? -3.428 -15.770 7.359 1.00 96.00 159 LYS A N 1
ATOM 1277 C CA . LYS A 1 159 ? -3.289 -16.414 6.043 1.00 96.00 159 LYS A CA 1
ATOM 1278 C C . LYS A 1 159 ? -2.605 -15.485 5.040 1.00 96.00 159 LYS A C 1
ATOM 1280 O O . LYS A 1 159 ? -1.833 -15.953 4.205 1.00 96.00 159 LYS A O 1
ATOM 1285 N N . TYR A 1 160 ? -2.868 -14.182 5.154 1.00 98.12 160 TYR A N 1
ATOM 1286 C CA . TYR A 1 160 ? -2.350 -13.152 4.260 1.00 98.12 160 TYR A CA 1
ATOM 1287 C C . TYR A 1 160 ? -1.614 -12.054 5.024 1.00 98.12 160 TYR A C 1
ATOM 1289 O O . TYR A 1 160 ? -1.966 -11.701 6.152 1.00 98.12 160 TYR A O 1
ATOM 1297 N N . TYR A 1 161 ? -0.605 -11.493 4.370 1.00 98.62 161 TYR A N 1
ATOM 1298 C CA . TYR A 1 161 ? 0.269 -10.464 4.909 1.00 98.62 161 TYR A CA 1
ATOM 1299 C C . TYR A 1 161 ? 0.384 -9.347 3.892 1.00 98.62 161 TYR A C 1
ATOM 1301 O O . TYR A 1 161 ? 0.776 -9.594 2.756 1.00 98.62 161 TYR A O 1
ATOM 1309 N N . ILE A 1 162 ? 0.054 -8.132 4.302 1.00 98.88 162 ILE A N 1
ATOM 1310 C CA . ILE A 1 162 ? 0.145 -6.934 3.480 1.00 98.88 162 ILE A CA 1
ATOM 1311 C C . ILE A 1 162 ? 1.224 -6.042 4.075 1.00 98.88 162 ILE A C 1
ATOM 1313 O O . ILE A 1 162 ? 1.231 -5.792 5.275 1.00 98.88 162 ILE A O 1
ATOM 1317 N N . PHE A 1 163 ? 2.130 -5.558 3.240 1.00 98.75 163 PHE A N 1
ATOM 1318 C CA . PHE A 1 163 ? 3.281 -4.757 3.631 1.00 98.75 163 PHE A CA 1
ATOM 1319 C C . PHE A 1 163 ? 3.142 -3.351 3.061 1.00 98.75 163 PHE A C 1
ATOM 1321 O O . PHE A 1 163 ? 2.884 -3.197 1.868 1.00 98.75 163 PHE A O 1
ATOM 1328 N N . LEU A 1 164 ? 3.299 -2.343 3.920 1.00 97.25 164 LEU A N 1
ATOM 1329 C CA . LEU A 1 164 ? 3.252 -0.922 3.577 1.00 97.25 164 LEU A CA 1
ATOM 1330 C C . LEU A 1 164 ? 4.481 -0.208 4.118 1.00 97.25 164 LEU A C 1
ATOM 1332 O O . LEU A 1 164 ? 4.881 -0.452 5.255 1.00 97.25 164 LEU A O 1
ATOM 1336 N N . ASN A 1 165 ? 5.035 0.730 3.357 1.00 92.75 165 ASN A N 1
ATOM 1337 C CA . ASN A 1 165 ? 6.031 1.665 3.881 1.00 92.75 165 ASN A CA 1
ATOM 1338 C C . ASN A 1 165 ? 5.454 3.073 4.086 1.00 92.75 165 ASN A C 1
ATOM 1340 O O . ASN A 1 165 ? 4.419 3.433 3.524 1.00 92.75 165 ASN A O 1
ATOM 1344 N N . SER A 1 166 ? 6.156 3.889 4.874 1.00 92.69 166 SER A N 1
ATOM 1345 C CA . SER A 1 166 ? 5.684 5.221 5.268 1.00 92.69 166 SER A CA 1
ATOM 1346 C C . SER A 1 166 ? 5.636 6.268 4.166 1.00 92.69 166 SER A C 1
ATOM 1348 O O . SER A 1 166 ? 5.037 7.324 4.358 1.00 92.69 166 SER A O 1
ATOM 1350 N N . SER A 1 167 ? 6.215 5.980 3.000 1.00 90.38 167 SER A N 1
ATOM 1351 C CA . SER A 1 167 ? 6.263 6.932 1.890 1.00 90.38 167 SER A CA 1
ATOM 1352 C C . SER A 1 167 ? 4.938 7.049 1.124 1.00 90.38 167 SER A C 1
ATOM 1354 O O . SER A 1 167 ? 4.820 7.897 0.233 1.00 90.38 167 SER A O 1
ATOM 1356 N N . LEU A 1 168 ? 3.960 6.201 1.464 1.00 94.06 168 LEU A N 1
ATOM 1357 C CA . LEU A 1 168 ? 2.657 6.099 0.824 1.00 94.06 168 LEU A CA 1
ATOM 1358 C C . LEU A 1 168 ? 1.548 6.812 1.608 1.00 94.06 168 LEU A C 1
ATOM 1360 O O . LEU A 1 168 ? 1.421 6.635 2.817 1.00 94.06 168 LEU A O 1
ATOM 1364 N N . ARG A 1 169 ? 0.677 7.526 0.892 1.00 95.56 169 ARG A N 1
ATOM 1365 C CA . ARG A 1 169 ? -0.599 8.060 1.395 1.00 95.56 169 ARG A CA 1
ATOM 1366 C C . ARG A 1 169 ? -1.745 7.177 0.913 1.00 95.56 169 ARG A C 1
ATOM 1368 O O . ARG A 1 169 ? -1.777 6.833 -0.265 1.00 95.56 169 ARG A O 1
ATOM 1375 N N . GLY A 1 170 ? -2.683 6.845 1.792 1.00 96.94 170 GLY A N 1
ATOM 1376 C CA . GLY A 1 170 ? -3.868 6.048 1.473 1.00 96.94 170 GLY A CA 1
ATOM 1377 C C . GLY A 1 170 ? -4.479 5.404 2.726 1.00 96.94 170 GLY A C 1
ATOM 1378 O O . GLY A 1 170 ? -3.978 5.639 3.830 1.00 96.94 170 GLY A O 1
ATOM 1379 N N . PRO A 1 171 ? -5.541 4.596 2.581 1.00 97.88 171 PRO A N 1
ATOM 1380 C CA . PRO A 1 171 ? -6.121 4.144 1.315 1.00 97.88 171 PRO A CA 1
ATOM 1381 C C . PRO A 1 171 ? -7.045 5.191 0.663 1.00 97.88 171 PRO A C 1
ATOM 1383 O O . PRO A 1 171 ? -7.803 5.874 1.348 1.00 97.88 171 PRO A O 1
ATOM 1386 N N . PHE A 1 172 ? -7.018 5.285 -0.666 1.00 97.81 172 PHE A N 1
ATOM 1387 C CA . PHE A 1 172 ? -7.968 6.048 -1.478 1.00 97.81 172 PHE A CA 1
ATOM 1388 C C . PHE A 1 172 ? -8.975 5.098 -2.112 1.00 97.81 172 PHE A C 1
ATOM 1390 O O . PHE A 1 172 ? -8.676 4.431 -3.101 1.00 97.81 172 PHE A O 1
ATOM 1397 N N . MET A 1 173 ? -10.175 5.050 -1.543 1.00 97.31 173 MET A N 1
ATOM 1398 C CA . MET A 1 173 ? -11.235 4.156 -1.997 1.00 97.31 173 MET A CA 1
ATOM 1399 C C . MET A 1 173 ? -12.430 4.968 -2.508 1.00 97.31 173 MET A C 1
ATOM 1401 O O . MET A 1 173 ? -12.830 5.948 -1.873 1.00 97.31 173 MET A O 1
ATOM 1405 N N . PRO A 1 174 ? -13.017 4.594 -3.653 1.00 95.00 174 PRO A N 1
ATOM 1406 C CA . PRO A 1 174 ? -14.154 5.311 -4.209 1.00 95.00 174 PRO A CA 1
ATOM 1407 C C . PRO A 1 174 ? -15.441 5.036 -3.421 1.00 95.00 174 PRO A C 1
ATOM 1409 O O . PRO A 1 174 ? -15.621 3.957 -2.856 1.00 95.00 174 PRO A O 1
ATOM 1412 N N . LYS A 1 175 ? -16.394 5.978 -3.444 1.00 93.44 175 LYS A N 1
ATOM 1413 C CA . LYS A 1 175 ? -17.692 5.848 -2.745 1.00 93.44 175 LYS A CA 1
ATOM 1414 C C . LYS A 1 175 ? -18.522 4.640 -3.197 1.00 93.44 175 LYS A C 1
ATOM 1416 O O . LYS A 1 175 ? -19.303 4.120 -2.415 1.00 93.44 175 LYS A O 1
ATOM 1421 N N . TRP A 1 176 ? -18.342 4.185 -4.437 1.00 95.44 176 TRP A N 1
ATOM 1422 C CA . TRP A 1 176 ? -19.012 2.994 -4.968 1.00 95.44 176 TRP A CA 1
ATOM 1423 C C . TRP A 1 176 ? -18.389 1.668 -4.493 1.00 95.44 176 TRP A C 1
ATOM 1425 O O . TRP A 1 176 ? -18.837 0.604 -4.916 1.00 95.44 176 TRP A O 1
ATOM 1435 N N . THR A 1 177 ? -17.371 1.706 -3.622 1.00 95.62 177 THR A N 1
ATOM 1436 C CA . THR A 1 177 ? -16.821 0.503 -2.980 1.00 95.62 177 THR A CA 1
ATOM 1437 C C . THR A 1 177 ? -17.916 -0.195 -2.162 1.00 95.62 177 THR A C 1
ATOM 1439 O O . THR A 1 177 ? -18.557 0.476 -1.350 1.00 95.62 177 THR A O 1
ATOM 1442 N N . PRO A 1 178 ? -18.140 -1.513 -2.336 1.00 94.62 178 PRO A N 1
ATOM 1443 C CA . PRO A 1 178 ? -19.146 -2.239 -1.562 1.00 94.62 178 PRO A CA 1
ATOM 1444 C C . PRO A 1 178 ? -18.912 -2.127 -0.050 1.00 94.62 178 PRO A C 1
ATOM 1446 O O . PRO A 1 178 ? -17.771 -2.110 0.403 1.00 94.62 178 PRO A O 1
ATOM 1449 N N . GLU A 1 179 ? -19.981 -2.101 0.748 1.00 90.31 179 GLU A N 1
ATOM 1450 C CA . GLU A 1 179 ? -19.884 -1.882 2.203 1.00 90.31 179 GLU A CA 1
ATOM 1451 C C . GLU A 1 179 ? -19.083 -2.962 2.945 1.00 90.31 179 GLU A C 1
ATOM 1453 O O . GLU A 1 179 ? -18.460 -2.688 3.968 1.00 90.31 179 GLU A O 1
ATOM 1458 N N . ASN A 1 180 ? -19.090 -4.190 2.426 1.00 90.88 180 ASN A N 1
ATOM 1459 C CA . ASN A 1 180 ? -18.350 -5.330 2.964 1.00 90.88 180 ASN A CA 1
ATOM 1460 C C . ASN A 1 180 ? -16.936 -5.476 2.371 1.00 90.88 180 ASN A C 1
ATOM 1462 O O . ASN A 1 180 ? -16.238 -6.444 2.692 1.00 90.88 180 ASN A O 1
ATOM 1466 N N . PHE A 1 181 ? -16.528 -4.554 1.498 1.00 95.88 181 PHE A N 1
ATOM 1467 C CA . PHE A 1 181 ? -15.229 -4.560 0.846 1.00 95.88 181 PHE A CA 1
ATOM 1468 C C . PHE A 1 181 ? -14.270 -3.633 1.593 1.00 95.88 181 PHE A C 1
ATOM 1470 O O . PHE A 1 181 ? -14.485 -2.425 1.692 1.00 95.88 181 PHE A O 1
ATOM 1477 N N . HIS A 1 182 ? -13.188 -4.208 2.100 1.00 97.69 182 HIS A N 1
ATOM 1478 C CA . HIS A 1 182 ? -12.125 -3.488 2.784 1.00 97.69 182 HIS A CA 1
ATOM 1479 C C . HIS A 1 182 ? -10.959 -3.277 1.813 1.00 97.69 182 HIS A C 1
ATOM 1481 O O . HIS A 1 182 ? -10.705 -4.120 0.956 1.00 97.69 182 HIS A O 1
ATOM 1487 N N . PHE A 1 183 ? -10.188 -2.196 1.945 1.00 98.19 183 PHE A N 1
ATOM 1488 C CA . PHE A 1 183 ? -9.108 -1.865 1.006 1.00 98.19 183 PHE A CA 1
ATOM 1489 C C . PHE A 1 183 ? -8.067 -2.983 0.862 1.00 98.19 183 PHE A C 1
ATOM 1491 O O . PHE A 1 183 ? -7.382 -3.061 -0.148 1.00 98.19 183 PHE A O 1
ATOM 1498 N N . THR A 1 184 ? -7.930 -3.873 1.846 1.00 98.12 184 THR A N 1
ATOM 1499 C CA . THR A 1 184 ? -7.039 -5.038 1.748 1.00 98.12 184 THR A CA 1
ATOM 1500 C C . THR A 1 184 ? -7.513 -6.052 0.707 1.00 98.12 184 THR A C 1
ATOM 1502 O O . THR A 1 184 ? -6.692 -6.740 0.101 1.00 98.12 184 THR A O 1
ATOM 1505 N N . ASP A 1 185 ? -8.821 -6.137 0.459 1.00 97.56 185 ASP A N 1
ATOM 1506 C CA . ASP A 1 185 ? -9.403 -7.066 -0.510 1.00 97.56 185 ASP A CA 1
ATOM 1507 C C . ASP A 1 185 ? -8.987 -6.744 -1.950 1.00 97.56 185 ASP A C 1
ATOM 1509 O O . ASP A 1 185 ? -8.969 -7.657 -2.774 1.00 97.56 185 ASP A O 1
ATOM 1513 N N . VAL A 1 186 ? -8.541 -5.510 -2.254 1.00 96.94 186 VAL A N 1
ATOM 1514 C CA . VAL A 1 186 ? -8.030 -5.173 -3.601 1.00 96.94 186 VAL A CA 1
ATOM 1515 C C . VAL A 1 186 ? -6.862 -6.073 -4.013 1.00 96.94 186 VAL A C 1
ATOM 1517 O O . VAL A 1 186 ? -6.722 -6.400 -5.190 1.00 96.94 186 VAL A O 1
ATOM 1520 N N . LEU A 1 187 ? -6.037 -6.493 -3.044 1.00 97.50 187 LEU A N 1
ATOM 1521 C CA . LEU A 1 187 ? -4.935 -7.425 -3.269 1.00 97.50 187 LEU A CA 1
ATOM 1522 C C . LEU A 1 187 ? -5.392 -8.870 -3.026 1.00 97.50 187 LEU A C 1
ATOM 1524 O O . LEU A 1 187 ? -5.139 -9.756 -3.844 1.00 97.50 187 LEU A O 1
ATOM 1528 N N . ILE A 1 188 ? -6.075 -9.113 -1.903 1.00 97.31 188 ILE A N 1
ATOM 1529 C CA . ILE A 1 188 ? -6.336 -10.472 -1.411 1.00 97.31 188 ILE A CA 1
ATOM 1530 C C . ILE A 1 188 ? -7.371 -11.224 -2.250 1.00 97.31 188 ILE A C 1
ATOM 1532 O O . ILE A 1 188 ? -7.195 -12.421 -2.472 1.00 97.31 188 ILE A O 1
ATOM 1536 N N . ASP A 1 189 ? -8.401 -10.570 -2.789 1.00 95.69 189 ASP A N 1
ATOM 1537 C CA . ASP A 1 189 ? -9.427 -11.276 -3.570 1.00 95.69 189 ASP A CA 1
ATOM 1538 C C . ASP A 1 189 ? -8.873 -11.899 -4.853 1.00 95.69 189 ASP A C 1
ATOM 1540 O O . ASP A 1 189 ? -9.345 -12.957 -5.279 1.00 95.69 189 ASP A O 1
ATOM 1544 N N . ARG A 1 190 ? -7.841 -11.298 -5.460 1.00 94.69 190 ARG A N 1
ATOM 1545 C CA . ARG A 1 190 ? -7.140 -11.924 -6.591 1.00 94.69 190 ARG A CA 1
ATOM 1546 C C . ARG A 1 190 ? -6.372 -13.166 -6.152 1.00 94.69 190 ARG A C 1
ATOM 1548 O O . ARG A 1 190 ? -6.453 -14.191 -6.823 1.00 94.69 190 ARG A O 1
ATOM 1555 N N . MET A 1 191 ? -5.686 -13.096 -5.011 1.00 96.69 191 MET A N 1
ATOM 1556 C CA . MET A 1 191 ? -4.942 -14.230 -4.450 1.00 96.69 191 MET A CA 1
ATOM 1557 C C . MET A 1 191 ? -5.870 -15.369 -4.000 1.00 96.69 191 MET A C 1
ATOM 1559 O O . MET A 1 191 ? -5.513 -16.534 -4.120 1.00 96.69 191 MET A O 1
ATOM 1563 N N . ARG A 1 192 ? -7.083 -15.059 -3.521 1.00 93.94 192 ARG A N 1
ATOM 1564 C CA . ARG A 1 192 ? -8.121 -16.062 -3.212 1.00 93.94 192 ARG A CA 1
ATOM 1565 C C . ARG A 1 192 ? -8.600 -16.798 -4.461 1.00 93.94 192 ARG A C 1
ATOM 1567 O O . ARG A 1 192 ? -8.795 -18.005 -4.422 1.00 93.94 192 ARG A O 1
ATOM 1574 N N . LYS A 1 193 ? -8.804 -16.070 -5.563 1.00 94.75 193 LYS A N 1
ATOM 1575 C CA . LYS A 1 193 ? -9.310 -16.627 -6.832 1.00 94.75 193 LYS A CA 1
ATOM 1576 C C . LYS A 1 193 ? -8.255 -17.421 -7.605 1.00 94.75 193 LYS A C 1
ATOM 1578 O O . LYS A 1 193 ? -8.617 -18.253 -8.430 1.00 94.75 193 LYS A O 1
ATOM 1583 N N . ASN A 1 194 ? -6.973 -17.150 -7.370 1.00 94.56 194 ASN A N 1
ATOM 1584 C CA . ASN A 1 194 ? -5.859 -17.832 -8.015 1.00 94.56 194 ASN A CA 1
ATOM 1585 C C . ASN A 1 194 ? -4.838 -18.265 -6.959 1.00 94.56 194 ASN A C 1
ATOM 1587 O O . ASN A 1 194 ? -3.975 -17.485 -6.566 1.00 94.56 194 ASN A O 1
ATOM 1591 N N . GLU A 1 195 ? -4.887 -19.530 -6.543 1.00 93.12 195 GLU A N 1
ATOM 1592 C CA . GLU A 1 195 ? -3.956 -20.061 -5.542 1.00 93.12 195 GLU A CA 1
ATOM 1593 C C . GLU A 1 195 ? -2.490 -20.036 -5.999 1.00 93.12 195 GLU A C 1
ATOM 1595 O O . GLU A 1 195 ? -1.595 -20.056 -5.155 1.00 93.12 195 GLU A O 1
ATOM 1600 N N . ASN A 1 196 ? -2.213 -19.966 -7.307 1.00 96.81 196 ASN A N 1
ATOM 1601 C CA . ASN A 1 196 ? -0.851 -19.815 -7.820 1.00 96.81 196 ASN A CA 1
ATOM 1602 C C . ASN A 1 196 ? -0.346 -18.363 -7.748 1.00 96.81 196 ASN A C 1
ATOM 1604 O O . ASN A 1 196 ? 0.838 -18.112 -7.986 1.00 96.81 196 ASN A O 1
ATOM 1608 N N . LEU A 1 197 ? -1.210 -17.388 -7.449 1.00 98.00 197 LEU A N 1
ATOM 1609 C CA . LEU A 1 197 ? -0.827 -15.991 -7.261 1.00 98.00 197 LEU A CA 1
ATOM 1610 C C . LEU A 1 197 ? -0.274 -15.797 -5.850 1.00 98.00 197 LEU A C 1
ATOM 1612 O O . LEU A 1 197 ? -1.011 -15.765 -4.867 1.00 98.00 197 LEU A O 1
ATOM 1616 N N . LYS A 1 198 ? 1.050 -15.673 -5.754 1.00 98.06 198 LYS A N 1
ATOM 1617 C CA . LYS A 1 198 ? 1.785 -15.661 -4.480 1.00 98.06 198 LYS A CA 1
ATOM 1618 C C . LYS A 1 198 ? 2.346 -14.301 -4.089 1.00 98.06 198 LYS A C 1
ATOM 1620 O O . LYS A 1 198 ? 2.825 -14.150 -2.965 1.00 98.06 198 LYS A O 1
ATOM 1625 N N . LEU A 1 199 ? 2.259 -13.327 -4.990 1.00 98.56 199 LEU A N 1
ATOM 1626 C CA . LEU A 1 199 ? 2.652 -11.942 -4.773 1.00 98.56 199 LEU A CA 1
ATOM 1627 C C . LEU A 1 199 ? 1.723 -11.015 -5.561 1.00 98.56 199 LEU A C 1
ATOM 1629 O O . LEU A 1 199 ? 1.641 -11.107 -6.781 1.00 98.56 199 LEU A O 1
ATOM 1633 N N . MET A 1 200 ? 1.049 -10.107 -4.867 1.00 98.12 200 MET A N 1
ATOM 1634 C CA . MET A 1 200 ? 0.191 -9.091 -5.477 1.00 98.12 200 MET A CA 1
ATOM 1635 C C . MET A 1 200 ? 0.657 -7.718 -5.008 1.00 98.12 200 MET A C 1
ATOM 1637 O O . MET A 1 200 ? 0.826 -7.535 -3.809 1.00 98.12 200 MET A O 1
ATOM 1641 N N . GLY A 1 201 ? 0.864 -6.744 -5.890 1.00 97.50 201 GLY A N 1
ATOM 1642 C CA . GLY A 1 201 ? 1.301 -5.413 -5.450 1.00 97.50 201 GLY A CA 1
ATOM 1643 C C . GLY A 1 201 ? 0.769 -4.261 -6.280 1.00 97.50 201 GLY A C 1
ATOM 1644 O O . GLY A 1 201 ? 0.286 -4.433 -7.394 1.00 97.50 201 GLY A O 1
ATOM 1645 N N . SER A 1 202 ? 0.843 -3.050 -5.746 1.00 96.06 202 SER A N 1
ATOM 1646 C CA . SER A 1 202 ? 0.371 -1.862 -6.463 1.00 96.06 202 SER A CA 1
ATOM 1647 C C . SER A 1 202 ? 1.260 -1.462 -7.636 1.00 96.06 202 SER A C 1
ATOM 1649 O O . SER A 1 202 ? 0.761 -0.853 -8.575 1.00 96.06 202 SER A O 1
ATOM 1651 N N . TYR A 1 203 ? 2.547 -1.819 -7.607 1.00 95.62 203 TYR A N 1
ATOM 1652 C CA . TYR A 1 203 ? 3.548 -1.281 -8.524 1.00 95.62 203 TYR A CA 1
ATOM 1653 C C . TYR A 1 203 ? 4.528 -2.353 -9.007 1.00 95.62 203 TYR A C 1
ATOM 1655 O O . TYR A 1 203 ? 5.308 -2.895 -8.221 1.00 95.62 203 TYR A O 1
ATOM 1663 N N . ILE A 1 204 ? 4.529 -2.609 -10.317 1.00 95.81 204 ILE A N 1
ATOM 1664 C CA . ILE A 1 204 ? 5.579 -3.369 -11.005 1.00 95.81 204 ILE A CA 1
ATOM 1665 C C . ILE A 1 204 ? 6.336 -2.430 -11.938 1.00 95.81 204 ILE A C 1
ATOM 1667 O O . ILE A 1 204 ? 5.741 -1.730 -12.761 1.00 95.81 204 ILE A O 1
ATOM 1671 N N . SER A 1 205 ? 7.660 -2.476 -11.835 1.00 95.19 205 SER A N 1
ATOM 1672 C CA . SER A 1 205 ? 8.605 -1.756 -12.687 1.00 95.19 205 SER A CA 1
ATOM 1673 C C . SER A 1 205 ? 9.475 -2.728 -13.462 1.00 95.19 205 SER A C 1
ATOM 1675 O O . SER A 1 205 ? 9.673 -3.848 -13.012 1.00 95.19 205 SER A O 1
ATOM 1677 N N . CYS A 1 206 ? 10.038 -2.304 -14.592 1.00 95.31 206 CYS A N 1
ATOM 1678 C CA . CYS A 1 206 ? 11.039 -3.095 -15.297 1.00 95.31 206 CYS A CA 1
ATOM 1679 C C . CYS A 1 206 ? 12.374 -2.367 -15.303 1.00 95.31 206 CYS A C 1
ATOM 1681 O O . CYS A 1 206 ? 12.477 -1.237 -15.765 1.00 95.31 206 CYS A O 1
ATOM 1683 N N . LEU A 1 207 ? 13.411 -3.014 -14.801 1.00 95.12 207 LEU A N 1
ATOM 1684 C CA . LEU A 1 207 ? 14.744 -2.443 -14.735 1.00 95.12 207 LEU A CA 1
ATOM 1685 C C . LEU A 1 207 ? 15.465 -2.615 -16.080 1.00 95.12 207 LEU A C 1
ATOM 1687 O O . LEU A 1 207 ? 15.364 -3.690 -16.679 1.00 95.12 207 LEU A O 1
ATOM 1691 N N . PRO A 1 208 ? 16.166 -1.580 -16.574 1.00 94.88 208 PRO A N 1
ATOM 1692 C CA . PRO A 1 208 ? 16.913 -1.656 -17.827 1.00 94.88 208 PRO A CA 1
ATOM 1693 C C . PRO A 1 208 ? 18.166 -2.534 -17.690 1.00 94.88 208 PRO A C 1
ATOM 1695 O O . PRO A 1 208 ? 18.654 -2.761 -16.587 1.00 94.88 208 PRO A O 1
ATOM 1698 N N . GLU A 1 209 ? 18.752 -2.944 -18.818 1.00 93.94 209 GLU A N 1
ATOM 1699 C CA . GLU A 1 209 ? 19.971 -3.781 -18.886 1.00 93.94 209 GLU A CA 1
ATOM 1700 C C . GLU A 1 209 ? 21.199 -3.187 -18.167 1.00 93.94 209 GLU A C 1
ATOM 1702 O O . GLU A 1 209 ? 22.136 -3.906 -17.833 1.00 93.94 209 GLU A O 1
ATOM 1707 N N . ILE A 1 210 ? 21.207 -1.875 -17.908 1.00 93.19 210 ILE A N 1
ATOM 1708 C CA . ILE A 1 210 ? 22.271 -1.211 -17.136 1.00 93.19 210 ILE A CA 1
ATOM 1709 C C . ILE A 1 210 ? 22.191 -1.499 -15.628 1.00 93.19 210 ILE A C 1
ATOM 1711 O O . ILE A 1 210 ? 23.158 -1.258 -14.903 1.00 93.19 210 ILE A O 1
ATOM 1715 N N . GLU A 1 211 ? 21.046 -1.977 -15.136 1.00 93.00 211 GLU A N 1
ATOM 1716 C CA . GLU A 1 211 ? 20.871 -2.333 -13.733 1.00 93.00 211 GLU A CA 1
ATOM 1717 C C . GLU A 1 211 ? 21.458 -3.724 -13.447 1.00 93.00 211 GLU A C 1
ATOM 1719 O O . GLU A 1 211 ? 21.388 -4.616 -14.289 1.00 93.00 211 GLU A O 1
ATOM 1724 N N . PRO A 1 212 ? 21.971 -3.985 -12.228 1.00 90.56 212 PRO A N 1
ATOM 1725 C CA . PRO A 1 212 ? 22.549 -5.289 -11.883 1.00 90.56 212 PRO A CA 1
ATOM 1726 C C . PRO A 1 212 ? 21.579 -6.477 -11.989 1.00 90.56 212 PRO A C 1
ATOM 1728 O O . PRO A 1 212 ? 22.015 -7.627 -11.963 1.00 90.56 212 PRO A O 1
ATOM 1731 N N . LYS A 1 213 ? 20.269 -6.208 -12.008 1.00 89.56 213 LYS A N 1
ATOM 1732 C CA . LYS A 1 213 ? 19.193 -7.200 -12.103 1.00 89.56 213 LYS A CA 1
ATOM 1733 C C . LYS A 1 213 ? 18.105 -6.663 -13.038 1.00 89.56 213 LYS A C 1
ATOM 1735 O O . LYS A 1 213 ? 17.132 -6.108 -12.538 1.00 89.56 213 LYS A O 1
ATOM 1740 N N . PRO A 1 214 ? 18.287 -6.751 -14.365 1.00 94.25 214 PRO A N 1
ATOM 1741 C CA . PRO A 1 214 ? 17.310 -6.239 -15.317 1.00 94.25 214 PRO A CA 1
ATOM 1742 C C . PRO A 1 214 ? 16.019 -7.066 -15.311 1.00 94.25 214 PRO A C 1
ATOM 1744 O O . PRO A 1 214 ? 15.988 -8.205 -14.836 1.00 94.25 214 PRO A O 1
ATOM 1747 N N . GLY A 1 215 ? 14.958 -6.493 -15.878 1.00 95.62 215 GLY A N 1
ATOM 1748 C CA . GLY A 1 215 ? 13.643 -7.123 -15.970 1.00 95.62 215 GLY A CA 1
ATOM 1749 C C . GLY A 1 215 ? 12.677 -6.699 -14.857 1.00 95.62 215 GLY A C 1
ATOM 1750 O O . GLY A 1 215 ? 12.909 -5.697 -14.175 1.00 95.62 215 GLY A O 1
ATOM 1751 N N . PRO A 1 216 ? 11.538 -7.395 -14.710 1.00 96.75 216 PRO A N 1
ATOM 1752 C CA . PRO A 1 216 ? 10.462 -6.961 -13.836 1.00 96.75 216 PRO A CA 1
ATOM 1753 C C . PRO A 1 216 ? 10.849 -7.080 -12.359 1.00 96.75 216 PRO A C 1
ATOM 1755 O O . PRO A 1 216 ? 11.398 -8.088 -11.914 1.00 96.75 216 PRO A O 1
ATOM 1758 N N . VAL A 1 217 ? 10.481 -6.064 -11.584 1.00 96.81 217 VAL A N 1
ATOM 1759 C CA . VAL A 1 217 ? 10.607 -5.999 -10.130 1.00 96.81 217 VAL A CA 1
ATOM 1760 C C . VAL A 1 217 ? 9.306 -5.492 -9.521 1.00 96.81 217 VAL A C 1
ATOM 1762 O O . VAL A 1 217 ? 8.667 -4.574 -10.038 1.00 96.81 217 VAL A O 1
ATOM 1765 N N . MET A 1 218 ? 8.917 -6.101 -8.405 1.00 96.75 218 MET A N 1
ATOM 1766 C CA . MET A 1 218 ? 7.826 -5.603 -7.574 1.00 96.75 218 MET A CA 1
ATOM 1767 C C . MET A 1 218 ? 8.391 -4.535 -6.641 1.00 96.75 218 MET A C 1
ATOM 1769 O O . MET A 1 218 ? 9.302 -4.830 -5.868 1.00 96.75 218 MET A O 1
ATOM 1773 N N . GLU A 1 219 ? 7.866 -3.314 -6.700 1.00 95.00 219 GLU A N 1
ATOM 1774 C CA . GLU A 1 219 ? 8.306 -2.256 -5.786 1.00 95.00 219 GLU A CA 1
ATOM 1775 C C . GLU A 1 219 ? 7.776 -2.545 -4.369 1.00 95.00 219 GLU A C 1
ATOM 1777 O O . GLU A 1 219 ? 6.596 -2.870 -4.197 1.00 95.00 219 GLU A O 1
ATOM 1782 N N . SER A 1 220 ? 8.614 -2.414 -3.332 1.00 92.50 220 SER A N 1
ATOM 1783 C CA . SER A 1 220 ? 8.269 -2.777 -1.944 1.00 92.50 220 SER A CA 1
ATOM 1784 C C . SER A 1 220 ? 7.454 -1.690 -1.233 1.00 92.50 220 SER A C 1
ATOM 1786 O O . SER A 1 220 ? 7.795 -1.217 -0.147 1.00 92.50 220 SER A O 1
ATOM 1788 N N . LEU A 1 221 ? 6.374 -1.255 -1.885 1.00 94.69 221 LEU A N 1
ATOM 1789 C CA . LEU A 1 221 ? 5.545 -0.127 -1.471 1.00 94.69 221 LEU A CA 1
ATOM 1790 C C . LEU A 1 221 ? 4.262 -0.589 -0.776 1.00 94.69 221 LEU A C 1
ATOM 1792 O O . LEU A 1 221 ? 4.127 -0.379 0.425 1.00 94.69 221 LEU A O 1
ATOM 1796 N N . PHE A 1 222 ? 3.340 -1.203 -1.523 1.00 97.81 222 PHE A N 1
ATOM 1797 C CA .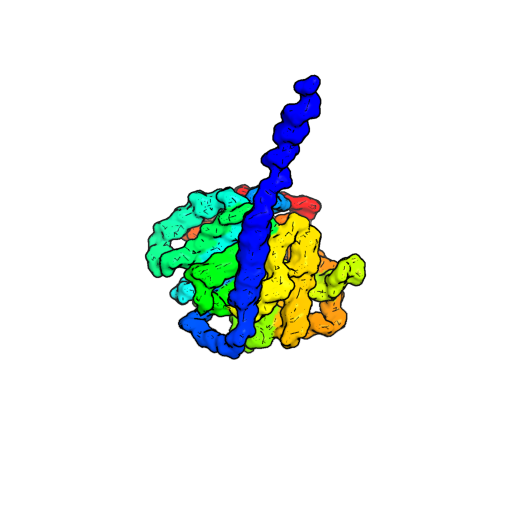 PHE A 1 222 ? 2.099 -1.800 -1.025 1.00 97.81 222 PHE A CA 1
ATOM 1798 C C . PHE A 1 222 ? 1.890 -3.135 -1.738 1.00 97.81 222 PHE A C 1
ATOM 1800 O O . PHE A 1 222 ? 1.571 -3.178 -2.927 1.00 97.81 222 PHE A O 1
ATOM 1807 N N . PHE A 1 223 ? 2.148 -4.233 -1.030 1.00 98.56 223 PHE A N 1
ATOM 1808 C CA . PHE A 1 223 ? 2.090 -5.575 -1.607 1.00 98.56 223 PHE A CA 1
ATOM 1809 C C . PHE A 1 223 ? 1.602 -6.612 -0.602 1.00 98.56 223 PHE A C 1
ATOM 1811 O O . PHE A 1 223 ? 1.681 -6.409 0.606 1.00 98.56 223 PHE A O 1
ATOM 1818 N N . ALA A 1 224 ? 1.106 -7.730 -1.117 1.00 98.69 224 ALA A N 1
ATOM 1819 C CA . ALA A 1 224 ? 0.559 -8.840 -0.370 1.00 98.69 224 ALA A CA 1
ATOM 1820 C C . ALA A 1 224 ? 1.282 -10.148 -0.695 1.00 98.69 224 ALA A C 1
ATOM 1822 O O . ALA A 1 224 ? 1.657 -10.415 -1.840 1.00 98.69 224 ALA A O 1
ATOM 1823 N N . LEU A 1 225 ? 1.420 -10.971 0.336 1.00 98.62 225 LEU A N 1
ATOM 1824 C CA . LEU A 1 225 ? 1.906 -12.342 0.298 1.00 98.62 225 LEU A CA 1
ATOM 1825 C C . LEU A 1 225 ? 0.892 -13.233 1.020 1.00 98.62 225 LEU A C 1
ATOM 1827 O O . LEU A 1 225 ? 0.220 -12.789 1.955 1.00 98.62 225 LEU A O 1
ATOM 1831 N N . ASP A 1 226 ? 0.805 -14.499 0.624 1.00 97.44 226 ASP A N 1
ATOM 1832 C CA . ASP A 1 226 ? 0.172 -15.506 1.468 1.00 97.44 226 ASP A CA 1
ATOM 1833 C C . ASP A 1 226 ? 1.209 -16.100 2.431 1.00 97.44 226 ASP A C 1
ATOM 1835 O O . ASP A 1 226 ? 2.406 -15.802 2.374 1.00 97.44 226 ASP A O 1
ATOM 1839 N N . TYR A 1 227 ? 0.754 -16.937 3.356 1.00 95.31 227 TYR A N 1
ATOM 1840 C CA . TYR A 1 227 ? 1.639 -17.588 4.315 1.00 95.31 227 TYR A CA 1
ATOM 1841 C C . TYR A 1 227 ? 2.767 -18.401 3.656 1.00 95.31 227 TYR A C 1
ATOM 1843 O O . TYR A 1 227 ? 3.900 -18.381 4.144 1.00 95.31 227 TYR A O 1
ATOM 1851 N N . LEU A 1 228 ? 2.482 -19.113 2.560 1.00 95.62 228 LEU A N 1
ATOM 1852 C CA . LEU A 1 228 ? 3.459 -19.983 1.901 1.00 95.62 228 LEU A CA 1
ATOM 1853 C C . LEU A 1 228 ? 4.561 -19.167 1.228 1.00 95.62 228 LEU A C 1
ATOM 1855 O O . LEU A 1 228 ? 5.746 -19.492 1.357 1.00 95.62 228 LEU A O 1
ATOM 1859 N N . SER A 1 229 ? 4.182 -18.101 0.528 1.00 97.88 229 SER A N 1
ATOM 1860 C CA . SER A 1 229 ? 5.122 -17.224 -0.152 1.00 97.88 229 SER A CA 1
ATOM 1861 C C . SER A 1 229 ? 5.927 -16.394 0.838 1.00 97.88 229 SER A C 1
ATOM 1863 O O . SER A 1 229 ? 7.145 -16.292 0.686 1.00 97.88 229 SER A O 1
ATOM 1865 N N . LEU A 1 230 ? 5.311 -15.924 1.927 1.00 98.25 230 LEU A N 1
ATOM 1866 C CA . LEU A 1 230 ? 6.036 -15.292 3.025 1.00 98.25 230 LEU A CA 1
ATOM 1867 C C . LEU A 1 230 ? 7.081 -16.231 3.642 1.00 98.25 230 LEU A C 1
ATOM 1869 O O . LEU A 1 230 ? 8.241 -15.842 3.783 1.00 98.25 230 LEU A O 1
ATOM 1873 N N . ALA A 1 231 ? 6.699 -17.462 3.997 1.00 96.69 231 ALA A N 1
ATOM 1874 C CA . ALA A 1 231 ? 7.615 -18.429 4.603 1.00 96.69 231 ALA A CA 1
ATOM 1875 C C . ALA A 1 231 ? 8.822 -18.709 3.693 1.00 96.69 231 ALA A C 1
ATOM 1877 O O . ALA A 1 231 ? 9.967 -18.716 4.154 1.00 96.69 231 ALA A O 1
ATOM 1878 N N . HIS A 1 232 ? 8.579 -18.862 2.389 1.00 97.69 232 HIS A N 1
ATOM 1879 C CA . HIS A 1 232 ? 9.646 -19.015 1.407 1.00 97.69 232 HIS A CA 1
ATOM 1880 C C . HIS A 1 232 ? 10.578 -17.794 1.373 1.00 97.69 232 HIS A C 1
ATOM 1882 O O . HIS A 1 232 ? 11.790 -17.951 1.538 1.00 97.69 232 HIS A O 1
ATOM 1888 N N . LEU A 1 233 ? 10.034 -16.584 1.229 1.00 98.00 233 LEU A N 1
ATOM 1889 C CA . LEU A 1 233 ? 10.831 -15.360 1.108 1.00 98.00 233 LEU A CA 1
ATOM 1890 C C . LEU A 1 233 ? 11.658 -15.072 2.371 1.00 98.00 233 LEU A C 1
ATOM 1892 O O . LEU A 1 233 ? 12.804 -14.629 2.277 1.00 98.00 233 LEU A O 1
ATOM 1896 N N . VAL A 1 234 ? 11.130 -15.391 3.556 1.00 97.19 234 VAL A N 1
ATOM 1897 C CA . VAL A 1 234 ? 11.903 -15.337 4.806 1.00 97.19 234 VAL A CA 1
ATOM 1898 C C . VAL A 1 234 ? 13.019 -16.385 4.808 1.00 97.19 234 VAL A C 1
ATOM 1900 O O . VAL A 1 234 ? 14.141 -16.075 5.202 1.00 97.19 234 VAL A O 1
ATOM 1903 N N . SER A 1 235 ? 12.758 -17.609 4.334 1.00 96.44 235 SER A N 1
ATOM 1904 C CA . SER A 1 235 ? 13.770 -18.677 4.312 1.00 96.44 235 SER A CA 1
ATOM 1905 C C . SER A 1 235 ? 14.982 -18.353 3.426 1.00 96.44 235 SER A C 1
ATOM 1907 O O . SER A 1 235 ? 16.104 -18.724 3.771 1.00 96.44 235 SER A O 1
ATOM 1909 N N . VAL A 1 236 ? 14.773 -17.613 2.330 1.00 96.00 236 VAL A N 1
ATOM 1910 C CA . VAL A 1 236 ? 15.838 -17.176 1.405 1.00 96.00 236 VAL A CA 1
ATOM 1911 C C . VAL A 1 236 ? 16.397 -15.783 1.737 1.00 96.00 236 VAL A C 1
ATOM 1913 O O . VAL A 1 236 ? 17.204 -15.233 0.980 1.00 96.00 236 VAL A O 1
ATOM 1916 N N . GLY A 1 237 ? 15.990 -15.222 2.882 1.00 95.56 237 GLY A N 1
ATOM 1917 C CA . GLY A 1 237 ? 16.559 -14.008 3.462 1.00 95.56 237 GLY A CA 1
ATOM 1918 C C . GLY A 1 237 ? 16.129 -12.700 2.802 1.00 95.56 237 GLY A C 1
ATOM 1919 O O . GLY A 1 237 ? 16.847 -11.713 2.931 1.00 95.56 237 GLY A O 1
ATOM 1920 N N . ILE A 1 238 ? 14.985 -12.648 2.105 1.00 96.25 238 ILE A N 1
ATOM 1921 C CA . ILE A 1 238 ? 14.496 -11.400 1.480 1.00 96.25 238 ILE A CA 1
ATOM 1922 C C . ILE A 1 238 ? 14.299 -10.293 2.511 1.00 96.25 238 ILE A C 1
ATOM 1924 O O . ILE A 1 238 ? 14.614 -9.139 2.247 1.00 96.25 238 ILE A O 1
ATOM 1928 N N . PHE A 1 239 ? 13.822 -10.641 3.702 1.00 95.62 239 PHE A N 1
ATOM 1929 C CA . PHE A 1 239 ? 13.567 -9.683 4.774 1.00 95.62 239 PHE A CA 1
ATOM 1930 C C . PHE A 1 239 ? 14.769 -9.489 5.714 1.00 95.62 239 PHE A C 1
ATOM 1932 O O . PHE A 1 239 ? 14.665 -8.764 6.701 1.00 95.62 239 PHE A O 1
ATOM 1939 N N . ASP A 1 240 ? 15.921 -10.113 5.443 1.00 91.75 240 ASP A N 1
ATOM 1940 C CA . ASP A 1 240 ? 17.072 -9.986 6.335 1.00 91.75 240 ASP A CA 1
ATOM 1941 C C . ASP A 1 240 ? 17.572 -8.528 6.364 1.00 91.75 240 ASP A C 1
ATOM 1943 O O . ASP A 1 240 ? 17.807 -7.925 5.311 1.00 91.75 240 ASP A O 1
ATOM 1947 N N . PRO A 1 241 ? 17.748 -7.933 7.558 1.00 88.12 241 PRO A N 1
ATOM 1948 C CA . PRO A 1 241 ? 18.041 -6.515 7.674 1.00 88.12 241 PRO A CA 1
ATOM 1949 C C . PRO A 1 241 ? 19.433 -6.195 7.128 1.00 88.12 241 PRO A C 1
ATOM 1951 O O . PRO A 1 241 ? 20.451 -6.631 7.671 1.00 88.12 241 PRO A O 1
ATOM 1954 N N . GLN A 1 242 ? 19.474 -5.357 6.096 1.00 88.44 242 GLN A N 1
ATOM 1955 C CA . GLN A 1 242 ? 20.720 -4.877 5.509 1.00 88.44 242 GLN A CA 1
ATOM 1956 C C . GLN A 1 242 ? 21.235 -3.615 6.210 1.00 88.44 242 GLN A C 1
ATOM 1958 O O . GLN A 1 242 ? 20.478 -2.834 6.792 1.00 88.44 242 GLN A O 1
ATOM 1963 N N . LYS A 1 243 ? 22.553 -3.398 6.167 1.00 84.50 243 LYS A N 1
ATOM 1964 C CA . LYS A 1 243 ? 23.162 -2.179 6.729 1.00 84.50 243 LYS A CA 1
ATOM 1965 C C . LYS A 1 243 ? 23.069 -0.999 5.766 1.00 84.50 243 LYS A C 1
ATOM 1967 O O . LYS A 1 243 ? 22.798 0.112 6.210 1.00 84.50 243 LYS A O 1
ATOM 1972 N N . ALA A 1 244 ? 23.308 -1.234 4.477 1.00 85.06 244 ALA A N 1
ATOM 1973 C CA . ALA A 1 244 ? 23.307 -0.192 3.461 1.00 85.06 244 ALA A CA 1
ATOM 1974 C C . ALA A 1 244 ? 22.016 -0.207 2.639 1.00 85.06 244 ALA A C 1
ATOM 1976 O O . ALA A 1 244 ? 21.443 -1.261 2.355 1.00 85.06 244 ALA A O 1
ATOM 1977 N N . LYS A 1 245 ? 21.590 0.983 2.198 1.00 83.12 245 LYS A N 1
ATOM 1978 C CA . LYS A 1 245 ? 20.374 1.146 1.393 1.00 83.12 245 LYS A CA 1
ATOM 1979 C C . LYS A 1 245 ? 20.426 0.351 0.089 1.00 83.12 245 LYS A C 1
ATOM 1981 O O . LYS A 1 245 ? 19.475 -0.349 -0.239 1.00 83.12 245 LYS A O 1
ATOM 1986 N N . ARG A 1 246 ? 21.554 0.432 -0.624 1.00 86.69 246 ARG A N 1
ATOM 1987 C CA . ARG A 1 246 ? 21.779 -0.292 -1.882 1.00 86.69 246 ARG A CA 1
ATOM 1988 C C . ARG A 1 246 ? 21.641 -1.802 -1.699 1.00 86.69 246 ARG A C 1
ATOM 1990 O O . ARG A 1 246 ? 20.992 -2.448 -2.513 1.00 86.69 246 ARG A O 1
ATOM 1997 N N . ASP A 1 247 ? 22.197 -2.342 -0.620 1.00 86.69 247 ASP A N 1
ATOM 1998 C CA . ASP A 1 247 ? 22.125 -3.776 -0.343 1.00 86.69 247 ASP A CA 1
ATOM 1999 C C . ASP A 1 247 ? 20.685 -4.204 -0.078 1.00 86.69 247 ASP A C 1
ATOM 2001 O O . ASP A 1 247 ? 20.257 -5.228 -0.596 1.00 86.69 247 ASP A O 1
ATOM 2005 N N . SER A 1 248 ? 19.905 -3.402 0.651 1.00 84.62 248 SER A N 1
ATOM 2006 C CA . SER A 1 248 ? 18.473 -3.670 0.847 1.00 84.62 248 SER A CA 1
ATOM 2007 C C . SER A 1 248 ? 17.709 -3.695 -0.478 1.00 84.62 248 SER A C 1
ATOM 2009 O O . SER A 1 248 ? 16.889 -4.576 -0.693 1.00 84.62 248 SER A O 1
ATOM 2011 N N . ILE A 1 249 ? 18.004 -2.779 -1.402 1.00 85.81 249 ILE A N 1
ATOM 2012 C CA . ILE A 1 249 ? 17.355 -2.759 -2.722 1.00 85.81 249 ILE A CA 1
ATOM 2013 C C . ILE A 1 249 ? 17.713 -4.029 -3.509 1.00 85.81 249 ILE A C 1
ATOM 2015 O O . ILE A 1 249 ? 16.837 -4.747 -3.982 1.00 85.81 249 ILE A O 1
ATOM 2019 N N . LEU A 1 250 ? 19.005 -4.352 -3.610 1.00 88.50 250 LEU A N 1
ATOM 2020 C CA . LEU A 1 250 ? 19.482 -5.458 -4.445 1.00 88.50 250 LEU A CA 1
ATOM 2021 C C . LEU A 1 250 ? 19.190 -6.846 -3.860 1.00 88.50 250 LEU A C 1
ATOM 2023 O O . LEU A 1 250 ? 18.976 -7.799 -4.617 1.00 88.50 250 LEU A O 1
ATOM 2027 N N . SER A 1 251 ? 19.260 -6.995 -2.536 1.00 88.88 251 SER A N 1
ATOM 2028 C CA . SER A 1 251 ? 19.092 -8.282 -1.847 1.00 88.88 251 SER A CA 1
ATOM 2029 C C . SER A 1 251 ? 17.652 -8.557 -1.414 1.00 88.88 251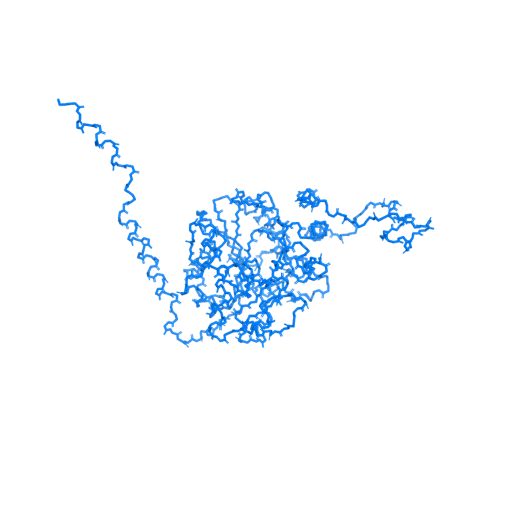 SER A C 1
ATOM 2031 O O . SER A 1 251 ? 17.323 -9.729 -1.206 1.00 88.88 251 SER A O 1
ATOM 2033 N N . SER A 1 252 ? 16.814 -7.517 -1.362 1.00 92.62 252 SER A N 1
ATOM 2034 C CA . SER A 1 252 ? 15.398 -7.604 -1.013 1.00 92.62 252 SER A CA 1
ATOM 2035 C C . SER A 1 252 ? 14.503 -7.215 -2.195 1.00 92.62 252 SER A C 1
ATOM 2037 O O . SER A 1 252 ? 14.084 -8.110 -2.924 1.00 92.62 252 SER A O 1
ATOM 2039 N N . GLU A 1 253 ? 14.248 -5.922 -2.441 1.00 92.69 253 GLU A N 1
ATOM 2040 C CA . GLU A 1 253 ? 13.249 -5.446 -3.426 1.00 92.69 253 GLU A CA 1
ATOM 2041 C C . GLU A 1 253 ? 13.427 -6.081 -4.815 1.00 92.69 253 GLU A C 1
ATOM 2043 O O . GLU A 1 253 ? 12.514 -6.727 -5.327 1.00 92.69 253 GLU A O 1
ATOM 2048 N N . TYR A 1 254 ? 14.633 -6.011 -5.387 1.00 93.62 254 TYR A N 1
ATOM 2049 C CA . TYR A 1 254 ? 14.905 -6.547 -6.727 1.00 93.62 254 TYR A CA 1
ATOM 2050 C C . TYR A 1 254 ? 14.849 -8.080 -6.788 1.00 93.62 254 TYR A C 1
ATOM 2052 O O . TYR A 1 254 ? 14.757 -8.649 -7.871 1.00 93.62 254 TYR A O 1
ATOM 2060 N N . ARG A 1 255 ? 14.929 -8.773 -5.645 1.00 95.25 255 ARG A N 1
ATOM 2061 C CA . ARG A 1 255 ? 14.813 -10.239 -5.582 1.00 95.25 255 ARG A CA 1
ATOM 2062 C C . ARG A 1 255 ? 13.397 -10.719 -5.311 1.00 95.25 255 ARG A C 1
ATOM 2064 O O . ARG A 1 255 ? 13.085 -11.846 -5.685 1.00 95.25 255 ARG A O 1
ATOM 2071 N N . LEU A 1 2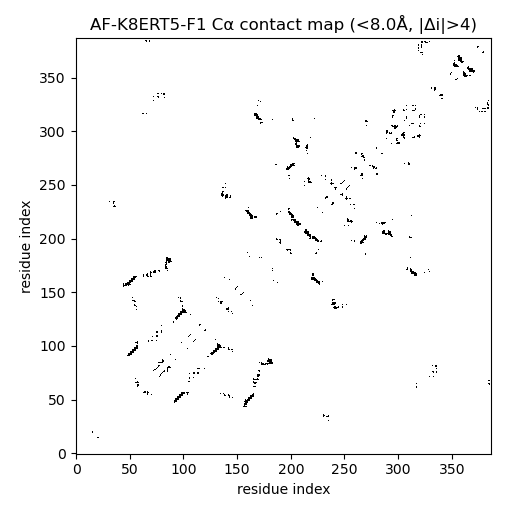56 ? 12.556 -9.892 -4.691 1.00 96.50 256 LEU A N 1
ATOM 2072 C CA . LEU A 1 256 ? 11.220 -10.263 -4.226 1.00 96.50 256 LEU A CA 1
ATOM 2073 C C . LEU A 1 256 ? 10.411 -10.980 -5.315 1.00 96.50 256 LEU A C 1
ATOM 2075 O O . LEU A 1 256 ? 9.932 -12.089 -5.094 1.00 96.50 256 LEU A O 1
ATOM 2079 N N . LEU A 1 257 ? 10.312 -10.376 -6.502 1.00 97.62 257 LEU A N 1
ATOM 2080 C CA . LEU A 1 257 ? 9.575 -10.962 -7.620 1.00 97.62 257 LEU A CA 1
ATOM 2081 C C . LEU A 1 257 ? 10.287 -12.192 -8.200 1.00 97.62 257 LEU A C 1
ATOM 2083 O O . LEU A 1 257 ? 9.652 -13.221 -8.411 1.00 97.62 257 LEU A O 1
ATOM 2087 N N . SER A 1 258 ? 11.603 -12.128 -8.416 1.00 96.69 258 SER A N 1
ATOM 2088 C CA . SER A 1 258 ? 12.343 -13.245 -9.019 1.00 96.69 258 SER A CA 1
ATOM 2089 C C . SER A 1 258 ? 12.301 -14.526 -8.178 1.00 96.69 258 SER A C 1
ATOM 2091 O O . SER A 1 258 ? 12.236 -15.609 -8.748 1.00 96.69 258 SER A O 1
ATOM 2093 N N . GLU A 1 259 ? 12.295 -14.421 -6.842 1.00 97.75 259 GLU A N 1
ATOM 2094 C CA . GLU A 1 259 ? 12.179 -15.594 -5.958 1.00 97.75 259 GLU A CA 1
ATOM 2095 C C . GLU A 1 259 ? 10.774 -16.213 -6.003 1.00 97.75 259 GLU A C 1
ATOM 2097 O O . GLU A 1 259 ? 10.619 -17.425 -5.897 1.00 97.75 259 GLU A O 1
ATOM 2102 N N . ILE A 1 260 ? 9.730 -15.403 -6.207 1.00 98.31 260 ILE A N 1
ATOM 2103 C CA . ILE A 1 260 ? 8.376 -15.925 -6.431 1.00 98.31 260 ILE A CA 1
ATOM 2104 C C . ILE A 1 260 ? 8.322 -16.683 -7.760 1.00 98.31 260 ILE A C 1
ATOM 2106 O O . ILE A 1 260 ? 7.876 -17.829 -7.801 1.00 98.31 260 ILE A O 1
ATOM 2110 N N . LEU A 1 261 ? 8.828 -16.078 -8.834 1.00 97.81 261 LEU A N 1
ATOM 2111 C CA . LEU A 1 261 ? 8.799 -16.682 -10.166 1.00 97.81 261 LEU A CA 1
ATOM 2112 C C . LEU A 1 261 ? 9.666 -17.952 -10.256 1.00 97.81 261 LEU A C 1
ATOM 2114 O O . LEU A 1 261 ? 9.274 -18.911 -10.918 1.00 97.81 261 LEU A O 1
ATOM 2118 N N . SER A 1 262 ? 10.805 -18.011 -9.553 1.00 96.88 262 SER A N 1
ATOM 2119 C CA . SER A 1 262 ? 11.694 -19.189 -9.543 1.00 96.88 262 SER A CA 1
ATOM 2120 C C . SER A 1 262 ? 11.035 -20.444 -8.953 1.00 96.88 262 SER A C 1
ATOM 2122 O O . SER A 1 262 ? 11.470 -21.565 -9.219 1.00 96.88 262 SER A O 1
ATOM 2124 N N . ARG A 1 263 ? 9.955 -20.269 -8.182 1.00 97.50 263 ARG A N 1
ATOM 2125 C CA . ARG A 1 263 ? 9.141 -21.341 -7.591 1.00 97.50 263 ARG A CA 1
ATOM 2126 C C . ARG A 1 263 ? 8.031 -21.846 -8.520 1.00 97.50 263 ARG A C 1
ATOM 2128 O O . ARG A 1 263 ? 7.272 -22.721 -8.111 1.00 97.50 263 ARG A O 1
ATOM 2135 N N . GLY A 1 264 ? 7.908 -21.292 -9.729 1.00 97.06 264 GLY A N 1
ATOM 2136 C CA . GLY A 1 264 ? 6.780 -21.542 -10.636 1.00 97.06 264 GLY A CA 1
ATOM 2137 C C . GLY A 1 264 ? 5.484 -20.842 -10.210 1.00 97.06 264 GLY A C 1
ATOM 2138 O O . GLY A 1 264 ? 4.426 -21.081 -10.793 1.00 97.06 264 GLY A O 1
ATOM 2139 N N . TRP A 1 265 ? 5.554 -19.981 -9.193 1.00 98.19 265 TRP A N 1
ATOM 2140 C CA . TRP A 1 265 ? 4.429 -19.174 -8.748 1.00 98.19 265 TRP A CA 1
ATOM 2141 C C . TRP A 1 265 ? 4.263 -17.930 -9.618 1.00 98.19 265 TRP A C 1
ATOM 2143 O O . TRP A 1 265 ? 5.196 -17.477 -10.278 1.00 98.19 265 TRP A O 1
ATOM 2153 N N . SER A 1 266 ? 3.064 -17.357 -9.591 1.00 97.94 266 SER A N 1
ATOM 2154 C CA . SER A 1 266 ? 2.730 -16.139 -10.330 1.00 97.94 266 SER A CA 1
ATOM 2155 C C . SER A 1 266 ? 2.688 -14.905 -9.428 1.00 97.94 266 SER A C 1
ATOM 2157 O O . SER A 1 266 ? 2.530 -15.001 -8.204 1.00 97.94 266 SER A O 1
ATOM 2159 N N . ALA A 1 267 ? 2.827 -13.741 -10.060 1.00 98.19 267 ALA A N 1
ATOM 2160 C CA . ALA A 1 267 ? 2.692 -12.431 -9.443 1.00 98.19 267 ALA A CA 1
ATOM 2161 C C . ALA A 1 267 ? 1.841 -11.513 -10.329 1.00 98.19 267 ALA A C 1
ATOM 2163 O O . ALA A 1 267 ? 1.840 -11.661 -11.552 1.00 98.19 267 ALA A O 1
ATOM 2164 N N . ASP A 1 268 ? 1.139 -10.563 -9.722 1.00 97.38 268 ASP A N 1
ATOM 2165 C CA . ASP A 1 268 ? 0.243 -9.647 -10.430 1.00 97.38 268 ASP A CA 1
ATOM 2166 C C . ASP A 1 268 ? 0.243 -8.259 -9.771 1.00 97.38 268 ASP A C 1
ATOM 2168 O O . ASP A 1 268 ? 0.821 -8.054 -8.696 1.00 97.38 268 ASP A O 1
ATOM 2172 N N . THR A 1 269 ? -0.369 -7.285 -10.442 1.00 96.56 269 THR A N 1
ATOM 2173 C CA . THR A 1 269 ? -0.386 -5.894 -10.006 1.00 96.56 269 THR A CA 1
ATOM 2174 C C . THR A 1 269 ? -1.736 -5.203 -10.186 1.00 96.56 269 THR A C 1
ATOM 2176 O O . THR A 1 269 ? -2.579 -5.636 -10.971 1.00 96.56 269 THR A O 1
ATOM 2179 N N . LEU A 1 270 ? -1.958 -4.131 -9.417 1.00 96.25 270 LEU A N 1
ATOM 2180 C CA . LEU A 1 270 ? -3.144 -3.278 -9.533 1.00 96.25 270 LEU A CA 1
ATOM 2181 C C . LEU A 1 270 ? -3.131 -2.382 -10.777 1.00 96.25 270 LEU A C 1
ATOM 2183 O O . LEU A 1 270 ? -4.178 -1.842 -11.123 1.00 96.25 270 LEU A O 1
ATOM 2187 N N . LEU A 1 271 ? -1.982 -2.232 -11.447 1.00 94.19 271 LEU A N 1
ATOM 2188 C CA . LEU A 1 271 ? -1.857 -1.344 -12.600 1.00 94.19 271 LEU A CA 1
ATOM 2189 C C . LEU A 1 271 ? -2.795 -1.778 -13.744 1.00 94.19 271 LEU A C 1
ATOM 2191 O O . LEU A 1 271 ? -2.569 -2.789 -14.407 1.00 94.19 271 LEU A O 1
ATOM 2195 N N . ALA A 1 272 ? -3.819 -0.972 -14.010 1.00 92.19 272 ALA A N 1
ATOM 2196 C CA . ALA A 1 272 ? -4.894 -1.158 -14.976 1.00 92.19 272 ALA A CA 1
ATOM 2197 C C . ALA A 1 272 ? -4.400 -1.273 -16.421 1.00 92.19 272 ALA A C 1
ATOM 2199 O O . ALA A 1 272 ? -5.072 -1.873 -17.260 1.00 92.19 272 ALA A O 1
ATOM 2200 N N . ARG A 1 273 ? -3.210 -0.738 -16.723 1.00 90.50 273 ARG A N 1
ATOM 2201 C CA . ARG A 1 273 ? -2.580 -0.918 -18.039 1.00 90.50 273 ARG A CA 1
ATOM 2202 C C . ARG A 1 273 ? -2.193 -2.373 -18.323 1.00 90.50 273 ARG A C 1
ATOM 2204 O O . ARG A 1 273 ? -2.000 -2.741 -19.480 1.00 90.50 273 ARG A O 1
ATOM 2211 N N . TYR A 1 274 ? -2.033 -3.190 -17.283 1.00 92.88 274 TYR A N 1
ATOM 2212 C CA . TYR A 1 274 ? -1.625 -4.580 -17.403 1.00 92.88 274 TYR A CA 1
ATOM 2213 C C . TYR A 1 274 ? -2.826 -5.511 -17.306 1.00 92.88 274 TYR A C 1
ATOM 2215 O O . TYR A 1 274 ? -3.717 -5.358 -16.471 1.00 92.88 274 TYR A O 1
ATOM 2223 N N . ARG A 1 275 ? -2.844 -6.517 -18.184 1.00 93.75 275 ARG A N 1
ATOM 2224 C CA . ARG A 1 275 ? -3.808 -7.613 -18.081 1.00 93.75 275 ARG A CA 1
ATOM 2225 C C . ARG A 1 275 ? -3.519 -8.416 -16.816 1.00 93.75 275 ARG A C 1
ATOM 2227 O O . ARG A 1 275 ? -2.368 -8.545 -16.413 1.00 93.75 275 ARG A O 1
ATOM 2234 N N . ALA A 1 276 ? -4.560 -9.003 -16.240 1.00 92.31 276 ALA A N 1
ATOM 2235 C CA . ALA A 1 276 ? -4.390 -9.946 -15.143 1.00 92.31 276 ALA A CA 1
ATOM 2236 C C . ALA A 1 276 ? -3.592 -11.182 -15.597 1.00 92.31 276 ALA A C 1
ATOM 2238 O O . ALA A 1 276 ? -3.709 -11.615 -16.747 1.00 92.31 276 ALA A O 1
ATOM 2239 N N . ASN A 1 277 ? -2.846 -11.779 -14.663 1.00 91.69 277 ASN A N 1
ATOM 2240 C CA . ASN A 1 277 ? -2.093 -13.029 -14.851 1.00 91.69 277 ASN A CA 1
ATOM 2241 C C . ASN A 1 277 ? -1.046 -12.990 -15.987 1.00 91.69 277 ASN A C 1
ATOM 2243 O O . ASN A 1 277 ? -0.899 -13.957 -16.739 1.00 91.69 277 ASN A O 1
ATOM 2247 N N . ILE A 1 278 ? -0.310 -11.883 -16.129 1.00 95.69 278 ILE A N 1
ATOM 2248 C CA . ILE A 1 278 ? 0.856 -11.833 -17.025 1.00 95.69 278 ILE A CA 1
ATOM 2249 C C . ILE A 1 278 ? 1.938 -12.802 -16.535 1.00 95.69 278 ILE A C 1
ATOM 2251 O O . ILE A 1 278 ? 2.295 -12.826 -15.357 1.00 95.69 278 ILE A O 1
ATOM 2255 N N . ASP A 1 279 ? 2.510 -13.564 -17.465 1.00 96.56 279 ASP A N 1
ATOM 2256 C CA . ASP A 1 279 ? 3.690 -14.382 -17.204 1.00 96.56 279 ASP A CA 1
ATOM 2257 C C . ASP A 1 279 ? 4.965 -13.530 -17.283 1.00 96.56 279 ASP A C 1
ATOM 2259 O O . ASP A 1 279 ? 5.600 -13.399 -18.333 1.00 96.56 279 ASP A O 1
ATOM 2263 N N . TRP A 1 280 ? 5.349 -12.956 -16.144 1.00 96.94 280 TRP A N 1
ATOM 2264 C CA . TRP A 1 280 ? 6.536 -12.109 -16.002 1.00 96.94 280 TRP A CA 1
ATOM 2265 C C . TRP A 1 280 ? 7.868 -12.835 -16.260 1.00 96.94 280 TRP A C 1
ATOM 2267 O O . TRP A 1 280 ? 8.904 -12.177 -16.382 1.00 96.94 280 TRP A O 1
ATOM 2277 N N . THR A 1 281 ? 7.878 -14.167 -16.402 1.00 96.25 281 THR A N 1
ATOM 2278 C CA . THR A 1 281 ? 9.090 -14.904 -16.805 1.00 96.25 281 THR A CA 1
ATOM 2279 C C . THR A 1 281 ? 9.442 -14.671 -18.275 1.00 96.25 281 THR A C 1
ATOM 2281 O O . THR A 1 281 ? 10.600 -14.812 -18.680 1.00 96.25 281 THR A O 1
ATOM 2284 N N . ARG A 1 282 ? 8.468 -14.251 -19.092 1.00 97.25 282 ARG A N 1
ATOM 2285 C CA . ARG A 1 282 ? 8.674 -14.012 -20.518 1.00 97.25 282 ARG A CA 1
ATOM 2286 C C . ARG A 1 282 ? 9.368 -12.677 -20.759 1.00 97.25 282 ARG A C 1
ATOM 2288 O O . ARG A 1 282 ? 8.827 -11.614 -20.464 1.00 97.25 282 ARG A O 1
ATOM 2295 N N . LYS A 1 283 ? 10.512 -12.735 -21.446 1.00 95.75 283 LYS A N 1
ATOM 2296 C CA . LYS A 1 283 ? 11.334 -11.564 -21.807 1.00 95.75 283 LYS A CA 1
ATOM 2297 C C . LYS A 1 283 ? 10.589 -10.462 -22.563 1.00 95.75 283 LYS A C 1
ATOM 2299 O O . LYS A 1 283 ? 10.954 -9.300 -22.452 1.00 95.75 283 LYS A O 1
ATOM 2304 N N . VAL A 1 284 ? 9.521 -10.797 -23.290 1.00 96.06 284 VAL A N 1
ATOM 2305 C CA . VAL A 1 284 ? 8.686 -9.808 -23.998 1.00 96.06 284 VAL A CA 1
ATOM 2306 C C . VAL A 1 284 ? 8.066 -8.762 -23.056 1.00 96.06 284 VAL A C 1
ATOM 2308 O O . VAL A 1 284 ? 7.697 -7.682 -23.500 1.00 96.06 284 VAL A O 1
ATOM 2311 N N . HIS A 1 285 ? 7.977 -9.050 -21.754 1.00 95.50 285 HIS A N 1
ATOM 2312 C CA . HIS A 1 285 ? 7.430 -8.135 -20.752 1.00 95.50 285 HIS A CA 1
ATOM 2313 C C . HIS A 1 285 ? 8.504 -7.355 -19.973 1.00 95.50 285 HIS A C 1
ATOM 2315 O O . HIS A 1 285 ? 8.161 -6.591 -19.078 1.00 95.50 285 HIS A O 1
ATOM 2321 N N . HIS A 1 286 ? 9.797 -7.520 -20.285 1.00 95.81 286 HIS A N 1
ATOM 2322 C CA . HIS A 1 286 ? 10.914 -6.992 -19.475 1.00 95.81 286 HIS A CA 1
ATOM 2323 C C . HIS A 1 286 ? 11.276 -5.526 -19.773 1.00 95.81 286 HIS A C 1
ATOM 2325 O O . HIS A 1 286 ? 12.172 -4.971 -19.142 1.00 95.81 286 HIS A O 1
ATOM 2331 N N . SER A 1 287 ? 10.537 -4.876 -20.672 1.00 93.25 287 SER A N 1
ATOM 2332 C CA . SER A 1 287 ? 10.625 -3.433 -20.959 1.00 93.25 287 SER A CA 1
ATOM 2333 C C . SER A 1 287 ? 9.356 -2.680 -20.548 1.00 93.25 287 SER A C 1
ATOM 2335 O O . SER A 1 287 ? 9.007 -1.653 -21.122 1.00 93.25 287 SER A O 1
ATOM 2337 N N . CYS A 1 288 ? 8.619 -3.206 -19.568 1.00 91.38 288 CYS A N 1
ATOM 2338 C CA . CYS A 1 288 ? 7.408 -2.573 -19.065 1.00 91.38 288 CYS A CA 1
ATOM 2339 C C . CYS A 1 288 ? 7.677 -1.147 -18.532 1.00 91.38 288 CYS A C 1
ATOM 2341 O O . CYS A 1 288 ? 8.761 -0.849 -18.030 1.00 91.38 288 CYS A O 1
ATOM 2343 N N . ASN A 1 289 ? 6.686 -0.257 -18.658 1.00 88.88 289 ASN A N 1
ATOM 2344 C CA . ASN A 1 289 ? 6.802 1.179 -18.327 1.00 88.88 289 ASN A CA 1
ATOM 2345 C C . ASN A 1 289 ? 8.024 1.890 -18.946 1.00 88.88 289 ASN A C 1
ATOM 2347 O O . ASN A 1 289 ? 8.592 2.764 -18.301 1.00 88.88 289 ASN A O 1
ATOM 2351 N N . ASP A 1 290 ? 8.480 1.492 -20.138 1.00 90.38 290 ASP A N 1
ATOM 2352 C CA . ASP A 1 290 ? 9.675 2.062 -20.788 1.00 90.38 290 ASP A CA 1
ATOM 2353 C C . ASP A 1 290 ? 10.912 2.047 -19.877 1.00 90.38 290 ASP A C 1
ATOM 2355 O O . ASP A 1 290 ? 11.722 2.975 -19.842 1.00 90.38 290 ASP A O 1
ATOM 2359 N N . ASN A 1 291 ? 11.007 0.992 -19.067 1.00 92.75 291 ASN A N 1
ATOM 2360 C CA . ASN A 1 291 ? 12.016 0.814 -18.034 1.00 92.75 291 ASN A CA 1
ATOM 2361 C C . ASN A 1 291 ? 12.072 1.932 -16.966 1.00 92.75 291 ASN A C 1
ATOM 2363 O O . ASN A 1 291 ? 13.106 2.164 -16.334 1.00 92.75 291 ASN A O 1
ATOM 2367 N N . ARG A 1 292 ? 10.948 2.621 -16.736 1.00 89.38 292 ARG A N 1
ATOM 2368 C CA . ARG A 1 292 ? 10.757 3.606 -15.664 1.00 89.38 292 ARG A CA 1
ATOM 2369 C C . ARG A 1 292 ? 10.109 2.959 -14.438 1.00 89.38 292 ARG A C 1
ATOM 2371 O O . ARG A 1 292 ? 9.376 1.973 -14.529 1.00 89.38 292 ARG A O 1
ATOM 2378 N N . HIS A 1 293 ? 10.351 3.556 -13.271 1.00 90.62 293 HIS A N 1
ATOM 2379 C CA . HIS A 1 293 ? 9.695 3.127 -12.037 1.00 90.62 293 HIS A CA 1
ATOM 2380 C C . HIS A 1 293 ? 8.223 3.542 -12.028 1.00 90.62 293 HIS A C 1
ATOM 2382 O O . HIS A 1 293 ? 7.940 4.737 -11.978 1.00 90.62 293 HIS A O 1
ATOM 2388 N N . SER A 1 294 ? 7.305 2.580 -12.019 1.00 92.38 294 SER A N 1
ATOM 2389 C CA . SER A 1 294 ? 5.858 2.802 -12.142 1.00 92.38 294 SER A CA 1
ATOM 2390 C C . SER A 1 294 ? 5.261 3.693 -11.053 1.00 92.38 294 SER A C 1
ATOM 2392 O O . SER A 1 294 ? 4.285 4.398 -11.297 1.00 92.38 294 SER A O 1
ATOM 2394 N N . SER A 1 295 ? 5.863 3.706 -9.862 1.00 91.38 295 SER A N 1
ATOM 2395 C CA . SER A 1 295 ? 5.415 4.561 -8.764 1.00 91.38 295 SER A CA 1
ATOM 2396 C C . SER A 1 295 ? 5.920 6.007 -8.848 1.00 91.38 295 SER A C 1
ATOM 2398 O O . SER A 1 295 ? 5.652 6.788 -7.939 1.00 91.38 295 SER A O 1
ATOM 2400 N N . ARG A 1 296 ? 6.657 6.401 -9.900 1.00 88.00 296 ARG A N 1
ATOM 2401 C CA . ARG A 1 296 ? 7.092 7.794 -10.119 1.00 88.00 296 ARG A CA 1
ATOM 2402 C C . ARG A 1 296 ? 6.062 8.595 -10.911 1.00 88.00 296 ARG A C 1
ATOM 2404 O O . ARG A 1 296 ? 5.305 8.065 -11.722 1.00 88.00 296 ARG A O 1
ATOM 2411 N N . ARG A 1 297 ? 6.084 9.914 -10.706 1.00 85.50 297 ARG A N 1
ATOM 2412 C CA . ARG A 1 297 ? 5.299 10.867 -11.495 1.00 85.50 297 ARG A CA 1
ATOM 2413 C C . ARG A 1 297 ? 5.658 10.738 -12.978 1.00 85.50 297 ARG A C 1
ATOM 2415 O O . ARG A 1 297 ? 6.836 10.746 -13.325 1.00 85.50 297 ARG A O 1
ATOM 2422 N N . GLY A 1 298 ? 4.637 10.622 -13.821 1.00 84.12 298 GLY A N 1
ATOM 2423 C CA . GLY A 1 298 ? 4.772 10.562 -15.279 1.00 84.12 298 GLY A CA 1
ATOM 2424 C C . GLY A 1 298 ? 5.549 9.352 -15.801 1.00 84.12 298 GLY A C 1
ATOM 2425 O O . GLY A 1 298 ? 6.113 9.391 -16.889 1.00 84.12 298 GLY A O 1
ATOM 2426 N N . ALA A 1 299 ? 5.655 8.284 -15.011 1.00 84.50 299 ALA A N 1
ATOM 2427 C CA . ALA A 1 299 ? 6.422 7.112 -15.411 1.00 84.50 299 ALA A CA 1
ATOM 2428 C C . ALA A 1 299 ? 5.632 6.111 -16.258 1.00 84.50 299 ALA A C 1
ATOM 2430 O O . ALA A 1 299 ? 6.232 5.181 -16.793 1.00 84.50 299 ALA A O 1
ATOM 2431 N N . LEU A 1 300 ? 4.312 6.274 -16.367 1.00 82.69 300 LEU A N 1
ATOM 2432 C CA . LEU A 1 300 ? 3.496 5.477 -17.274 1.00 82.69 300 LEU A CA 1
ATOM 2433 C C . LEU A 1 300 ? 3.474 6.125 -18.666 1.00 82.69 300 LEU A C 1
ATOM 2435 O O . LEU A 1 300 ? 3.895 7.266 -18.853 1.00 82.69 300 LEU A O 1
ATOM 2439 N N . GLU A 1 301 ? 2.983 5.370 -19.645 1.00 77.44 301 GLU A N 1
ATOM 2440 C CA . GLU A 1 301 ? 2.867 5.797 -21.043 1.00 77.44 301 GLU A CA 1
ATOM 2441 C C . GLU A 1 301 ? 2.163 7.160 -21.174 1.00 77.44 301 GLU A C 1
ATOM 2443 O O . GLU A 1 301 ? 1.166 7.418 -20.498 1.00 77.44 301 GLU A O 1
ATOM 2448 N N . GLY A 1 302 ? 2.696 8.037 -22.032 1.00 70.31 302 GLY A N 1
ATOM 2449 C CA . GLY A 1 302 ? 2.166 9.392 -22.232 1.00 70.31 302 GLY A CA 1
ATOM 2450 C C . GLY A 1 302 ? 2.430 10.358 -21.070 1.00 70.31 302 GLY A C 1
ATOM 2451 O O . GLY A 1 302 ? 1.671 11.305 -20.892 1.00 70.31 302 GLY A O 1
ATOM 2452 N N . ASP A 1 303 ? 3.462 10.094 -20.260 1.00 75.94 303 ASP A N 1
ATOM 2453 C CA . ASP A 1 303 ? 3.797 10.836 -19.037 1.00 75.94 303 ASP A CA 1
ATOM 2454 C C . ASP A 1 303 ? 2.634 10.882 -18.025 1.00 75.94 303 ASP A C 1
ATOM 2456 O O . ASP A 1 303 ? 2.472 11.815 -17.228 1.00 75.94 303 ASP A O 1
ATOM 2460 N N . ILE A 1 304 ? 1.830 9.814 -18.014 1.00 83.56 304 ILE A N 1
ATOM 2461 C CA . ILE A 1 304 ? 0.737 9.625 -17.065 1.00 83.56 304 ILE A CA 1
ATOM 2462 C C . ILE A 1 304 ? 1.301 9.157 -15.718 1.00 83.56 304 ILE A C 1
ATOM 2464 O O . ILE A 1 304 ? 2.228 8.350 -15.622 1.00 83.56 304 ILE A O 1
ATOM 2468 N N . SER A 1 305 ? 0.725 9.680 -14.639 1.00 88.00 305 SER A N 1
ATOM 2469 C CA . SER A 1 305 ? 0.951 9.171 -13.284 1.00 88.00 305 SER A CA 1
ATOM 2470 C C . SER A 1 305 ? -0.157 8.195 -12.908 1.00 88.00 305 SER A C 1
ATOM 2472 O O . SER A 1 305 ? -1.307 8.407 -13.288 1.00 88.00 305 SER A O 1
ATOM 2474 N N . VAL A 1 306 ? 0.176 7.174 -12.119 1.00 89.94 306 VAL A N 1
ATOM 2475 C CA . VAL A 1 306 ? -0.785 6.177 -11.614 1.00 89.94 306 VAL A CA 1
ATOM 2476 C C . VAL A 1 306 ? -2.033 6.820 -11.000 1.00 89.94 306 VAL A C 1
ATOM 2478 O O . VAL A 1 306 ? -1.929 7.800 -10.256 1.00 89.94 306 VAL A O 1
ATOM 2481 N N . ASN A 1 307 ? -3.216 6.280 -11.292 1.00 91.69 307 ASN A N 1
ATOM 2482 C CA . ASN A 1 307 ? -4.452 6.821 -10.739 1.00 91.69 307 ASN A CA 1
ATOM 2483 C C . ASN A 1 307 ? -4.549 6.523 -9.227 1.00 91.69 307 ASN A C 1
ATOM 2485 O O . ASN A 1 307 ? -4.147 5.454 -8.761 1.00 91.69 307 ASN A O 1
ATOM 2489 N N . ILE A 1 308 ? -5.093 7.463 -8.443 1.00 93.88 308 ILE A N 1
ATOM 2490 C CA . ILE A 1 308 ? -5.180 7.311 -6.980 1.00 93.88 308 ILE A CA 1
ATOM 2491 C C . ILE A 1 308 ? -6.108 6.158 -6.565 1.00 93.88 308 ILE A C 1
ATOM 2493 O O . ILE A 1 308 ? -5.817 5.487 -5.583 1.00 93.88 308 ILE A O 1
ATOM 2497 N N . TYR A 1 309 ? -7.172 5.886 -7.327 1.00 94.56 309 TYR A N 1
ATOM 2498 C CA . TYR A 1 309 ? -8.131 4.805 -7.065 1.00 94.56 309 TYR A CA 1
ATOM 2499 C C . TYR A 1 309 ? -7.698 3.463 -7.666 1.00 94.56 309 TYR A C 1
ATOM 2501 O O . TYR A 1 309 ? -8.284 2.432 -7.357 1.00 94.56 309 TYR A O 1
ATOM 2509 N N . GLU A 1 310 ? -6.676 3.470 -8.521 1.00 93.44 310 GLU A N 1
ATOM 2510 C CA . GLU A 1 310 ? -6.048 2.267 -9.070 1.00 93.44 310 GLU A CA 1
ATOM 2511 C C . GLU A 1 310 ? -5.002 1.723 -8.093 1.00 93.44 310 GLU A C 1
ATOM 2513 O O . GLU A 1 310 ? -5.082 0.572 -7.673 1.00 93.44 310 GLU A O 1
ATOM 2518 N N . ALA A 1 311 ? -4.043 2.558 -7.678 1.00 94.56 311 ALA A N 1
ATOM 2519 C CA . ALA A 1 311 ? -2.999 2.135 -6.746 1.00 94.56 311 ALA A CA 1
ATOM 2520 C C . ALA A 1 311 ? -3.465 2.072 -5.287 1.00 94.56 311 ALA A C 1
ATOM 2522 O O . ALA A 1 311 ? -2.838 1.361 -4.500 1.00 94.56 311 ALA A O 1
ATOM 2523 N N . ILE A 1 312 ? -4.506 2.839 -4.934 1.00 97.19 312 ILE A N 1
ATOM 2524 C CA . ILE A 1 312 ? -5.110 3.075 -3.606 1.00 97.19 312 ILE A CA 1
ATOM 2525 C C . ILE A 1 312 ? -4.162 3.589 -2.510 1.00 97.19 312 ILE A C 1
ATOM 2527 O O . ILE A 1 312 ? -4.599 4.271 -1.589 1.00 97.19 312 ILE A O 1
ATOM 2531 N N . PHE A 1 313 ? -2.862 3.340 -2.620 1.00 97.50 313 PHE A N 1
ATOM 2532 C CA . PHE A 1 313 ? -1.801 3.945 -1.838 1.00 97.50 313 PHE A CA 1
ATOM 2533 C C . PHE A 1 313 ? -0.778 4.556 -2.786 1.00 97.50 313 PHE A C 1
ATOM 2535 O O . PHE A 1 313 ? -0.188 3.855 -3.606 1.00 97.50 313 PHE A O 1
ATOM 2542 N N . VAL A 1 314 ? -0.548 5.860 -2.661 1.00 94.62 314 VAL A N 1
ATOM 2543 C CA . VAL A 1 314 ? 0.233 6.639 -3.628 1.00 94.62 314 VAL A CA 1
ATOM 2544 C C . VAL A 1 314 ? 1.505 7.174 -2.996 1.00 94.62 314 VAL A C 1
ATOM 2546 O O . VAL A 1 314 ? 1.499 7.657 -1.865 1.00 94.62 314 VAL A O 1
ATOM 2549 N N . LYS A 1 315 ? 2.617 7.100 -3.733 1.00 90.81 315 LYS A N 1
ATOM 2550 C CA . LYS A 1 315 ? 3.932 7.546 -3.266 1.00 90.81 315 LYS A CA 1
ATOM 2551 C C . LYS A 1 315 ? 4.094 9.055 -3.364 1.00 90.81 315 LYS A C 1
ATOM 2553 O O . LYS A 1 315 ? 4.621 9.604 -4.330 1.00 90.81 315 LYS A O 1
ATOM 2558 N N . ILE A 1 316 ? 3.663 9.736 -2.315 1.00 83.75 316 ILE A N 1
ATOM 2559 C CA . ILE A 1 316 ? 3.589 11.197 -2.305 1.00 83.75 316 ILE A CA 1
ATOM 2560 C C . ILE A 1 316 ? 4.954 11.878 -2.200 1.00 83.75 316 ILE A C 1
ATOM 2562 O O . ILE A 1 316 ? 5.131 12.976 -2.715 1.00 83.75 316 ILE A O 1
ATOM 2566 N N . THR A 1 317 ? 5.950 11.196 -1.628 1.00 79.62 317 THR A N 1
ATOM 2567 C CA . THR A 1 317 ? 7.343 11.683 -1.566 1.00 79.62 317 THR A CA 1
ATOM 2568 C C . THR A 1 317 ? 7.985 11.874 -2.947 1.00 79.62 317 THR A C 1
ATOM 2570 O O . THR A 1 317 ? 9.046 12.482 -3.047 1.00 79.62 317 THR A O 1
ATOM 2573 N N . TRP A 1 318 ? 7.352 11.373 -4.015 1.00 77.88 318 TRP A N 1
ATOM 2574 C CA . TRP A 1 318 ? 7.748 11.565 -5.414 1.00 77.88 318 TRP A CA 1
ATOM 2575 C C . TRP A 1 318 ? 6.775 12.463 -6.197 1.00 77.88 318 TRP A C 1
ATOM 2577 O O . TRP A 1 318 ? 6.723 12.391 -7.424 1.00 77.88 318 TRP A O 1
ATOM 2587 N N . CYS A 1 319 ? 5.992 13.296 -5.501 1.00 77.38 319 CYS A N 1
ATOM 2588 C CA . CYS A 1 319 ? 5.008 14.213 -6.088 1.00 77.38 319 CYS A CA 1
ATOM 2589 C C . CYS A 1 319 ? 3.946 13.544 -6.971 1.00 77.38 319 CYS A C 1
ATOM 2591 O O . CYS A 1 319 ? 3.406 14.176 -7.882 1.00 77.38 319 CYS A O 1
ATOM 2593 N N . VAL A 1 320 ? 3.654 12.262 -6.765 1.00 85.44 320 VAL A N 1
ATOM 2594 C CA . VAL A 1 320 ? 2.703 11.547 -7.619 1.00 85.44 320 VAL A CA 1
ATOM 2595 C C . VAL A 1 320 ? 1.306 12.110 -7.373 1.00 85.44 320 VAL A C 1
ATOM 2597 O O . VAL A 1 320 ? 0.719 11.870 -6.322 1.00 85.44 320 VAL A O 1
ATOM 2600 N N . ARG A 1 321 ? 0.798 12.883 -8.343 1.00 84.50 321 ARG A N 1
ATOM 2601 C CA . ARG A 1 321 ? -0.534 13.518 -8.313 1.00 84.50 321 ARG A CA 1
ATOM 2602 C C . ARG A 1 321 ? -0.772 14.307 -7.016 1.00 84.50 321 ARG A C 1
ATOM 2604 O O . ARG A 1 321 ? -1.844 14.228 -6.426 1.00 84.50 321 ARG A O 1
ATOM 2611 N N . ALA A 1 322 ? 0.246 15.050 -6.566 1.00 79.75 322 ALA A N 1
ATOM 2612 C CA . ALA A 1 322 ? 0.294 15.673 -5.238 1.00 79.75 322 ALA A CA 1
ATOM 2613 C C . ALA A 1 322 ? -0.944 16.525 -4.907 1.00 79.75 322 ALA A C 1
ATOM 2615 O O . ALA A 1 322 ? -1.518 16.347 -3.835 1.00 79.75 322 ALA A O 1
ATOM 2616 N N . LYS A 1 323 ? -1.402 17.377 -5.838 1.00 77.94 323 LYS A N 1
ATOM 2617 C CA . LYS A 1 323 ? -2.600 18.210 -5.639 1.00 77.94 323 LYS A CA 1
ATOM 2618 C C . LYS A 1 323 ? -3.862 17.370 -5.452 1.00 77.94 323 LYS A C 1
ATOM 2620 O O . LYS A 1 323 ? -4.644 17.609 -4.538 1.00 77.94 323 LYS A O 1
ATOM 2625 N N . GLU A 1 324 ? -4.058 16.362 -6.295 1.00 86.06 324 GLU A N 1
ATOM 2626 C CA . GLU A 1 324 ? -5.231 15.490 -6.201 1.00 86.06 324 GLU A CA 1
ATOM 2627 C C . GLU A 1 324 ? -5.219 14.651 -4.924 1.00 86.06 324 GLU A C 1
ATOM 2629 O O . GLU A 1 324 ? -6.241 14.526 -4.251 1.00 86.06 324 GLU A O 1
ATOM 2634 N N . VAL A 1 325 ? -4.053 14.121 -4.552 1.00 89.75 325 VAL A N 1
ATOM 2635 C CA . VAL A 1 325 ? -3.852 13.417 -3.286 1.00 89.75 325 VAL A CA 1
ATOM 2636 C C . VAL A 1 325 ? -4.156 14.338 -2.105 1.00 89.75 325 VAL A C 1
ATOM 2638 O O . VAL A 1 325 ? -4.830 13.894 -1.178 1.00 89.75 325 VAL A O 1
ATOM 2641 N N . ALA A 1 326 ? -3.687 15.589 -2.111 1.00 84.44 326 ALA A N 1
ATOM 2642 C CA . ALA A 1 326 ? -3.938 16.555 -1.042 1.00 84.44 326 ALA A CA 1
ATOM 2643 C C . ALA A 1 326 ? -5.439 16.818 -0.864 1.00 84.44 326 ALA A C 1
ATOM 2645 O O . ALA A 1 326 ? -5.990 16.578 0.211 1.00 84.44 326 ALA A O 1
ATOM 2646 N N . VAL A 1 327 ? -6.115 17.205 -1.950 1.00 86.56 327 VAL A N 1
ATOM 2647 C CA . VAL A 1 327 ? -7.556 17.497 -1.955 1.00 86.56 327 VAL A CA 1
ATOM 2648 C C . VAL A 1 327 ? -8.370 16.273 -1.531 1.00 86.56 327 VAL A C 1
ATOM 2650 O O . VAL A 1 327 ? -9.213 16.364 -0.641 1.00 86.56 327 VAL A O 1
ATOM 2653 N N . THR A 1 328 ? -8.073 15.099 -2.088 1.00 91.62 328 THR A N 1
ATOM 2654 C CA . THR A 1 328 ? -8.798 13.868 -1.736 1.00 91.62 328 THR A CA 1
ATOM 2655 C C . THR A 1 328 ? -8.505 13.434 -0.297 1.00 91.62 328 THR A C 1
ATOM 2657 O O . THR A 1 328 ? -9.387 12.910 0.381 1.00 91.62 328 THR A O 1
ATOM 2660 N N . SER A 1 329 ? -7.288 13.678 0.209 1.00 94.00 329 SER A N 1
ATOM 2661 C CA . SER A 1 329 ? -6.961 13.418 1.616 1.00 94.00 329 SER A CA 1
ATOM 2662 C C . SER A 1 329 ? -7.814 14.280 2.540 1.00 94.00 329 SER A C 1
ATOM 2664 O O . SER A 1 329 ? -8.349 13.768 3.518 1.00 94.00 329 SER A O 1
ATOM 2666 N N . LYS A 1 330 ? -7.975 15.567 2.214 1.00 91.44 330 LYS A N 1
ATOM 2667 C CA . LYS A 1 330 ? -8.834 16.482 2.968 1.00 91.44 330 LYS A CA 1
ATOM 2668 C C . LYS A 1 330 ? -10.277 15.985 3.003 1.00 91.44 330 LYS A C 1
ATOM 2670 O O . LYS A 1 330 ? -10.844 15.887 4.086 1.00 91.44 330 LYS A O 1
ATOM 2675 N N . TRP A 1 331 ? -10.834 15.592 1.856 1.00 92.56 331 TRP A N 1
ATOM 2676 C CA . TRP A 1 331 ? -12.193 15.046 1.788 1.00 92.56 331 TRP A CA 1
ATOM 2677 C C . TRP A 1 331 ? -12.362 13.819 2.685 1.00 92.56 331 TRP A C 1
ATOM 2679 O O . TRP A 1 331 ? -13.303 13.745 3.467 1.00 92.56 331 TRP A O 1
ATOM 2689 N N . LEU A 1 332 ? -11.429 12.865 2.622 1.00 95.81 332 LEU A N 1
ATOM 2690 C CA . LEU A 1 332 ? -11.501 11.653 3.441 1.00 95.81 332 LEU A CA 1
ATOM 2691 C C . LEU A 1 332 ? -11.285 11.932 4.935 1.00 95.81 332 LEU A C 1
ATOM 2693 O O . LEU A 1 332 ? -11.877 11.248 5.763 1.00 95.81 332 LEU A O 1
ATOM 2697 N N . LEU A 1 333 ? -10.486 12.939 5.298 1.00 95.50 333 LEU A N 1
ATOM 2698 C CA . LEU A 1 333 ? -10.350 13.391 6.686 1.00 95.50 333 LEU A CA 1
ATOM 2699 C C . LEU A 1 333 ? -11.621 14.084 7.192 1.00 95.50 333 LEU A C 1
ATOM 2701 O O . LEU A 1 333 ? -12.007 13.861 8.335 1.00 95.50 333 LEU A O 1
ATOM 2705 N N . GLN A 1 334 ? -12.287 14.890 6.362 1.00 94.12 334 GLN A N 1
ATOM 2706 C CA . GLN A 1 334 ? -13.584 15.488 6.693 1.00 94.12 334 GLN A CA 1
ATOM 2707 C C . GLN A 1 334 ? -14.634 14.398 6.921 1.00 94.12 334 GLN A C 1
ATOM 2709 O O . GLN A 1 334 ? -15.217 14.340 7.999 1.00 94.12 334 GLN A O 1
ATOM 2714 N N . LEU A 1 335 ? -14.787 13.474 5.968 1.00 95.38 335 LEU A N 1
ATOM 2715 C CA . LEU A 1 335 ? -15.707 12.340 6.099 1.00 95.38 335 LEU A CA 1
ATOM 2716 C C . LEU A 1 335 ? -15.376 11.473 7.318 1.00 95.38 335 LEU A C 1
ATOM 2718 O O . LEU A 1 335 ? -16.274 11.038 8.031 1.00 95.38 335 LEU A O 1
ATOM 2722 N N . SER A 1 336 ? -14.087 11.233 7.578 1.00 96.25 336 SER A N 1
ATOM 2723 C CA . SER A 1 336 ? -13.659 10.517 8.779 1.00 96.25 336 SER A CA 1
ATOM 2724 C C . SER A 1 336 ? -14.084 11.261 10.039 1.00 96.25 336 SER A C 1
ATOM 2726 O O . SER A 1 336 ? -14.545 10.624 10.970 1.00 96.25 336 SER A O 1
ATOM 2728 N N . ASN A 1 337 ? -14.003 12.588 10.078 1.00 94.88 337 ASN A N 1
ATOM 2729 C CA . ASN A 1 337 ? -14.451 13.403 11.208 1.00 94.88 337 ASN A CA 1
ATOM 2730 C C . ASN A 1 337 ? -15.969 13.671 11.223 1.00 94.88 337 ASN A C 1
ATOM 2732 O O . ASN A 1 337 ? -16.402 14.621 11.870 1.00 94.88 337 ASN A O 1
ATOM 2736 N N . ASP A 1 338 ? -16.755 12.838 10.535 1.00 94.12 338 ASP A N 1
ATOM 2737 C CA . ASP A 1 338 ? -18.220 12.881 10.503 1.00 94.12 338 ASP A CA 1
ATOM 2738 C C . ASP A 1 338 ? -18.795 14.190 9.917 1.00 94.12 338 ASP A C 1
ATOM 2740 O O . ASP A 1 338 ? -19.937 14.555 10.192 1.00 94.12 338 ASP A O 1
ATOM 2744 N N . TYR A 1 339 ? -18.012 14.889 9.086 1.00 94.88 339 TYR A N 1
ATOM 2745 C CA . TYR A 1 339 ? -18.501 15.968 8.225 1.00 94.88 339 TYR A CA 1
ATOM 2746 C C . TYR A 1 339 ? -19.121 15.391 6.948 1.00 94.88 339 TYR A C 1
ATOM 2748 O O . TYR A 1 339 ? -18.664 14.368 6.434 1.00 94.88 339 TYR A O 1
ATOM 2756 N N . ASP A 1 340 ? -20.108 16.085 6.381 1.00 91.88 340 ASP A N 1
ATOM 2757 C CA . ASP A 1 340 ? -20.823 15.626 5.181 1.00 91.88 340 ASP A CA 1
ATOM 2758 C C . ASP A 1 340 ? -20.005 15.811 3.888 1.00 91.88 340 ASP A C 1
ATOM 2760 O O . ASP A 1 340 ? -20.351 15.261 2.837 1.00 91.88 340 ASP A O 1
ATOM 2764 N N . GLY A 1 341 ? -18.912 16.584 3.942 1.00 86.62 341 GLY A N 1
ATOM 2765 C CA . GLY A 1 341 ? -18.067 16.890 2.784 1.00 86.62 341 GLY A CA 1
ATOM 2766 C C . GLY A 1 341 ? -18.725 17.861 1.800 1.00 86.62 341 GLY A C 1
ATOM 2767 O O . GLY A 1 341 ? -18.291 17.977 0.654 1.00 86.62 341 GLY A O 1
ATOM 2768 N N . THR A 1 342 ? -19.793 18.535 2.229 1.00 88.38 342 THR A N 1
ATOM 2769 C CA . THR A 1 342 ? -20.507 19.564 1.461 1.00 88.38 342 THR A CA 1
ATOM 2770 C C . THR A 1 342 ? -20.047 20.978 1.813 1.00 88.38 342 THR A C 1
ATOM 2772 O O . THR A 1 342 ? -20.586 21.951 1.287 1.00 88.38 342 THR A O 1
ATOM 2775 N N . GLU A 1 343 ? -19.082 21.118 2.723 1.00 83.69 343 GLU A N 1
ATOM 2776 C CA . GLU A 1 343 ? -18.537 22.409 3.119 1.00 83.69 343 GLU A CA 1
ATOM 2777 C C . GLU A 1 343 ? -17.730 23.019 1.966 1.00 83.69 343 GLU A C 1
ATOM 2779 O O . GLU A 1 343 ? -16.851 22.386 1.383 1.00 83.69 343 GLU A O 1
ATOM 2784 N N . GLY A 1 344 ? -17.992 24.284 1.650 1.00 78.19 344 GLY A N 1
ATOM 2785 C CA . GLY A 1 344 ? -17.275 25.003 0.607 1.00 78.19 344 GLY A CA 1
ATOM 2786 C C . GLY A 1 344 ? -17.540 26.498 0.676 1.00 78.19 344 GLY A C 1
ATOM 2787 O O . GLY A 1 344 ? -18.504 26.954 1.291 1.00 78.19 344 GLY A O 1
ATOM 2788 N N . THR A 1 345 ? -16.669 27.272 0.043 1.00 84.00 345 THR A N 1
ATOM 2789 C CA . THR A 1 345 ? -16.878 28.701 -0.187 1.00 84.00 345 THR A CA 1
ATOM 2790 C C . THR A 1 345 ? -17.220 28.926 -1.652 1.00 84.00 345 THR A C 1
ATOM 2792 O O . THR A 1 345 ? -16.831 28.150 -2.525 1.00 84.00 345 THR A O 1
ATOM 2795 N N . PHE A 1 346 ? -17.988 29.978 -1.931 1.00 84.50 346 PHE A N 1
ATOM 2796 C CA . PHE A 1 346 ? -18.328 30.319 -3.305 1.00 84.50 346 PHE A CA 1
ATOM 2797 C C . PHE A 1 346 ? -17.066 30.724 -4.078 1.00 84.50 346 PHE A C 1
ATOM 2799 O O . PHE A 1 346 ? -16.534 31.819 -3.887 1.00 84.50 346 PHE A O 1
ATOM 2806 N N . ASP A 1 347 ? -16.612 29.848 -4.971 1.00 77.44 347 ASP A N 1
ATOM 2807 C CA . ASP A 1 347 ? -15.590 30.167 -5.961 1.00 77.44 347 ASP A CA 1
ATOM 2808 C C . ASP A 1 347 ? -16.233 30.918 -7.127 1.00 77.44 347 ASP A C 1
ATOM 2810 O O . ASP A 1 347 ? -16.679 30.342 -8.123 1.00 77.44 347 ASP A O 1
ATOM 2814 N N . ARG A 1 348 ? -16.299 32.242 -6.976 1.00 75.94 348 ARG A N 1
ATOM 2815 C CA . ARG A 1 348 ? -16.858 33.127 -7.995 1.00 75.94 348 ARG A CA 1
ATOM 2816 C C . ARG A 1 348 ? -16.142 32.984 -9.336 1.00 75.94 348 ARG A C 1
ATOM 2818 O O . ARG A 1 348 ? -16.805 32.991 -10.368 1.00 75.94 348 ARG A O 1
ATOM 2825 N N . LEU A 1 349 ? -14.815 32.858 -9.325 1.00 68.38 349 LEU A N 1
ATOM 2826 C CA . LEU A 1 349 ? -14.021 32.799 -10.550 1.00 68.38 349 LEU A CA 1
ATOM 2827 C C . LEU A 1 349 ? -14.227 31.469 -11.274 1.00 68.38 349 LEU A C 1
ATOM 2829 O O . LEU A 1 349 ? -14.454 31.486 -12.484 1.00 68.38 349 LEU A O 1
ATOM 2833 N N . GLY A 1 350 ? -14.217 30.346 -10.554 1.00 69.00 350 GLY A N 1
ATOM 2834 C CA . GLY A 1 350 ? -14.547 29.037 -11.116 1.00 69.00 350 GLY A CA 1
ATOM 2835 C C . GLY A 1 350 ? -15.984 28.973 -11.638 1.00 69.00 350 GLY A C 1
ATOM 2836 O O . GLY A 1 350 ? -16.218 28.459 -12.732 1.00 69.00 350 GLY A O 1
ATOM 2837 N N . TYR A 1 351 ? -16.945 29.563 -10.918 1.00 70.69 351 TYR A N 1
ATOM 2838 C CA . TYR A 1 351 ? -18.347 29.633 -11.344 1.00 70.69 351 TYR A CA 1
ATOM 2839 C C . TYR A 1 351 ? -18.556 30.489 -12.604 1.00 70.69 351 TYR A C 1
ATOM 2841 O O . TYR A 1 351 ? -19.269 30.081 -13.521 1.00 70.69 351 TYR A O 1
ATOM 2849 N N . GLU A 1 352 ? -17.959 31.683 -12.665 1.00 65.38 352 GLU A N 1
ATOM 2850 C CA . GLU A 1 352 ? -18.140 32.606 -13.792 1.00 65.38 352 GLU A CA 1
ATOM 2851 C C . GLU A 1 352 ? -17.417 32.121 -15.057 1.00 65.38 352 GLU A C 1
ATOM 2853 O O . GLU A 1 352 ? -17.920 32.325 -16.168 1.00 65.38 352 GLU A O 1
ATOM 2858 N N . ASN A 1 353 ? -16.271 31.449 -14.903 1.00 60.94 353 ASN A N 1
ATOM 2859 C CA . ASN A 1 353 ? -15.361 31.202 -16.020 1.00 60.94 353 ASN A CA 1
ATOM 2860 C C . ASN A 1 353 ? -15.173 29.724 -16.406 1.00 60.94 353 ASN A C 1
ATOM 2862 O O . ASN A 1 353 ? -14.667 29.459 -17.495 1.00 60.94 353 ASN A O 1
ATOM 2866 N N . GLY A 1 354 ? -15.610 28.764 -15.584 1.00 57.25 354 GLY A N 1
ATOM 2867 C CA . GLY A 1 354 ? -15.331 27.340 -15.803 1.00 57.25 354 GLY A CA 1
ATOM 2868 C C . GLY A 1 354 ? -13.835 26.994 -15.700 1.00 57.25 354 GLY A C 1
ATOM 2869 O O . GLY A 1 354 ? -12.977 27.866 -15.581 1.00 57.25 354 GLY A O 1
ATOM 2870 N N . ILE A 1 355 ? -13.507 25.699 -15.743 1.00 56.66 355 ILE A N 1
ATOM 2871 C CA . ILE A 1 355 ? -12.127 25.189 -15.656 1.00 56.66 355 ILE A CA 1
ATOM 2872 C C . ILE A 1 355 ? -11.851 24.395 -16.937 1.00 56.66 355 ILE A C 1
ATOM 2874 O O . ILE A 1 355 ? -12.221 23.229 -17.044 1.00 56.66 355 ILE A O 1
ATOM 2878 N N . SER A 1 356 ? -11.261 25.023 -17.957 1.00 49.56 356 SER A N 1
ATOM 2879 C CA . SER A 1 356 ? -10.893 24.321 -19.193 1.00 49.56 356 SER A CA 1
ATOM 2880 C C . SER A 1 356 ? -9.579 24.828 -19.767 1.00 49.56 356 SER A C 1
ATOM 2882 O O . SER A 1 356 ? -9.378 26.019 -19.977 1.00 49.56 356 SER A O 1
ATOM 2884 N N . ILE A 1 357 ? -8.710 23.869 -20.076 1.00 43.03 357 ILE A N 1
ATOM 2885 C CA . ILE A 1 357 ? -7.346 24.037 -20.593 1.00 43.03 357 ILE A CA 1
ATOM 2886 C C . ILE A 1 357 ? -7.351 24.513 -22.058 1.00 43.03 357 ILE A C 1
ATOM 2888 O O . ILE A 1 357 ? -6.371 25.079 -22.531 1.00 43.03 357 ILE A O 1
ATOM 2892 N N . GLY A 1 358 ? -8.476 24.325 -22.757 1.00 45.59 358 GLY A N 1
ATOM 2893 C CA . GLY A 1 358 ? -8.723 24.810 -24.119 1.00 45.59 358 GLY A CA 1
ATOM 2894 C C . GLY A 1 358 ? -9.931 25.743 -24.227 1.00 45.59 358 GLY A C 1
ATOM 2895 O O . GLY A 1 358 ? -10.366 26.048 -25.333 1.00 45.59 358 GLY A O 1
ATOM 2896 N N . GLY A 1 359 ? -10.490 26.172 -23.091 1.00 46.94 359 GLY A N 1
ATOM 2897 C CA . GLY A 1 359 ? -11.571 27.148 -23.019 1.00 46.94 359 GLY A CA 1
ATOM 2898 C C . GLY A 1 359 ? -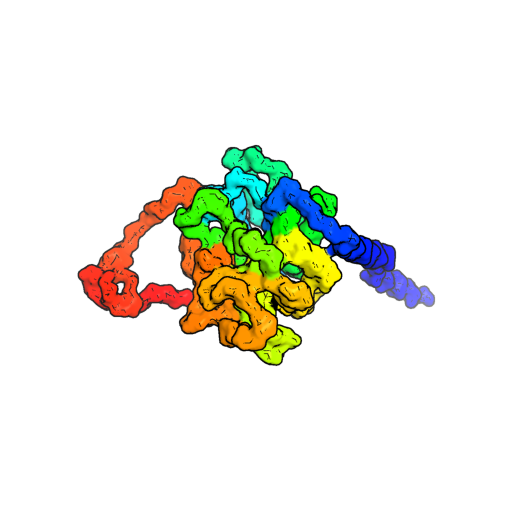12.884 26.754 -23.705 1.00 46.94 359 GLY A C 1
ATOM 2899 O O . GLY A 1 359 ? -13.555 27.604 -24.275 1.00 46.94 359 GLY A O 1
ATOM 2900 N N . THR A 1 360 ? -13.330 25.506 -23.614 1.00 48.41 360 THR A N 1
ATOM 2901 C CA . THR A 1 360 ? -14.696 25.162 -24.042 1.00 48.41 360 THR A CA 1
ATOM 2902 C C . THR A 1 360 ? -15.573 24.859 -22.835 1.00 48.41 360 THR A C 1
ATOM 2904 O O . THR A 1 360 ? -15.618 23.721 -22.385 1.00 48.41 360 THR A O 1
ATOM 2907 N N . SER A 1 361 ? -16.241 25.923 -22.364 1.00 52.25 361 SER A N 1
ATOM 2908 C CA . SER A 1 361 ? -17.460 26.000 -21.528 1.00 52.25 361 SER A CA 1
ATOM 2909 C C . SER A 1 361 ? -17.307 26.862 -20.262 1.00 52.25 361 SER A C 1
ATOM 2911 O O . SER A 1 361 ? -17.421 26.379 -19.138 1.00 52.25 361 SER A O 1
ATOM 2913 N N . GLY A 1 362 ? -17.066 28.160 -20.446 1.00 51.09 362 GLY A N 1
ATOM 2914 C CA . GLY A 1 362 ? -17.309 29.191 -19.431 1.00 51.09 362 GLY A CA 1
ATOM 2915 C C . GLY A 1 362 ? -18.482 30.069 -19.863 1.00 51.09 362 GLY A C 1
ATOM 2916 O O . GLY A 1 362 ? -18.727 30.209 -21.063 1.00 51.09 362 GLY A O 1
ATOM 2917 N N . LYS A 1 363 ? -19.202 30.686 -18.917 1.00 51.34 363 LYS A N 1
ATOM 2918 C CA . LYS A 1 363 ? -20.366 31.542 -19.222 1.00 51.34 363 LYS A CA 1
ATOM 2919 C C . LYS A 1 363 ? -20.004 32.733 -20.129 1.00 51.34 363 LYS A C 1
ATOM 2921 O O . LYS A 1 363 ? -20.868 33.211 -20.855 1.00 51.34 363 LYS A O 1
ATOM 2926 N N . ASN A 1 364 ? -18.735 33.159 -20.123 1.00 52.03 364 ASN A N 1
ATOM 2927 C CA . ASN A 1 364 ? -18.243 34.357 -20.815 1.00 52.03 364 ASN A CA 1
ATOM 2928 C C . ASN A 1 364 ? -17.011 34.135 -21.730 1.00 52.03 364 ASN A C 1
ATOM 2930 O O . ASN A 1 364 ? -16.339 35.104 -22.077 1.00 52.03 364 ASN A O 1
ATOM 2934 N N . GLY A 1 365 ? -16.716 32.901 -22.164 1.00 50.72 365 GLY A N 1
ATOM 2935 C CA . GLY A 1 365 ? -15.683 32.629 -23.184 1.00 50.72 365 GLY A CA 1
ATOM 2936 C C . GLY A 1 365 ? -14.415 31.900 -22.713 1.00 50.72 365 GLY A C 1
ATOM 2937 O O . GLY A 1 365 ? -14.296 31.483 -21.564 1.00 50.72 365 GLY A O 1
ATOM 2938 N N . THR A 1 366 ? -13.504 31.687 -23.671 1.00 46.09 366 THR A N 1
ATOM 2939 C CA . THR A 1 366 ? -12.266 30.886 -23.611 1.00 46.09 366 THR A CA 1
ATOM 2940 C C . THR A 1 366 ? -11.219 31.495 -22.669 1.00 46.09 366 THR A C 1
ATOM 2942 O O . THR A 1 366 ? -10.763 32.619 -22.878 1.00 46.09 366 THR A O 1
ATOM 2945 N N . LEU A 1 367 ? -10.770 30.725 -21.672 1.00 48.28 367 LEU A N 1
ATOM 2946 C CA . LEU A 1 367 ? -9.652 31.079 -20.790 1.00 48.28 367 LEU A CA 1
ATOM 2947 C C . LEU A 1 367 ? -8.330 30.391 -21.159 1.00 48.28 367 LEU A C 1
ATOM 2949 O O . LEU A 1 367 ? -8.292 29.394 -21.881 1.00 48.28 367 LEU A O 1
ATOM 2953 N N . ARG A 1 368 ? -7.243 30.956 -20.607 1.00 40.25 368 ARG A N 1
ATOM 2954 C CA . ARG A 1 368 ? -5.911 30.345 -20.524 1.00 40.25 368 ARG A CA 1
ATOM 2955 C C . ARG A 1 368 ? -5.913 29.130 -19.577 1.00 40.25 368 ARG A C 1
ATOM 2957 O O . ARG A 1 368 ? -6.707 29.110 -18.640 1.00 40.25 368 ARG A O 1
ATOM 2964 N N . PRO A 1 369 ? -4.999 28.164 -19.785 1.00 40.03 369 PRO A N 1
ATOM 2965 C CA . PRO A 1 369 ? -4.936 26.927 -19.017 1.00 40.03 369 PRO A CA 1
ATOM 2966 C C . PRO A 1 369 ? -4.768 27.133 -17.514 1.00 40.03 369 PRO A C 1
ATOM 2968 O O . PRO A 1 369 ? -3.820 27.791 -17.096 1.00 40.03 369 PRO A O 1
ATOM 2971 N N . ASP A 1 370 ? -5.606 26.458 -16.731 1.00 41.28 370 ASP A N 1
ATOM 2972 C CA . ASP A 1 370 ? -5.332 26.137 -15.328 1.00 41.28 370 ASP A CA 1
ATOM 2973 C C . ASP A 1 370 ? -5.400 24.611 -15.146 1.00 41.28 370 ASP A C 1
ATOM 2975 O O . ASP A 1 370 ? -6.109 24.070 -14.296 1.00 41.28 370 ASP A O 1
ATOM 2979 N N . VAL A 1 371 ? -4.655 23.874 -15.993 1.00 39.88 371 VAL A N 1
ATOM 2980 C CA . VAL A 1 371 ? -4.112 22.605 -15.485 1.00 39.88 371 VAL A CA 1
ATOM 2981 C C . VAL A 1 371 ? -3.313 23.043 -14.268 1.00 39.88 371 VAL A C 1
ATOM 2983 O O . VAL A 1 371 ? -2.488 23.948 -14.429 1.00 39.88 371 VAL A O 1
ATOM 2986 N N . PRO A 1 372 ? -3.468 22.420 -13.095 1.00 40.22 372 PRO A N 1
ATOM 2987 C CA . PRO A 1 372 ? -2.401 22.482 -12.125 1.00 40.22 372 PRO A CA 1
ATOM 2988 C C . PRO A 1 372 ? -1.143 22.019 -12.861 1.00 40.22 372 PRO A C 1
ATOM 2990 O O . PRO A 1 372 ? -0.957 20.830 -13.118 1.00 40.22 372 PRO A O 1
ATOM 2993 N N . GLN A 1 373 ? -0.281 22.951 -13.264 1.00 42.00 373 GLN A N 1
ATOM 2994 C CA . GLN A 1 373 ? 1.115 22.610 -13.381 1.00 42.00 373 GLN A CA 1
ATOM 2995 C C . GLN A 1 373 ? 1.457 22.290 -11.943 1.00 42.00 373 GLN A C 1
ATOM 2997 O O . GLN A 1 373 ? 1.616 23.214 -11.148 1.00 42.00 373 GLN A O 1
ATOM 3002 N N . ASP A 1 374 ? 1.415 21.005 -11.560 1.00 45.22 374 ASP A N 1
ATOM 3003 C CA . ASP A 1 374 ? 1.872 20.650 -10.226 1.00 45.22 374 ASP A CA 1
ATOM 3004 C C . ASP A 1 374 ? 3.268 21.262 -10.169 1.00 45.22 374 ASP A C 1
ATOM 3006 O O . ASP A 1 374 ? 4.132 20.862 -10.961 1.00 45.22 374 ASP A O 1
ATOM 3010 N N . GLY A 1 375 ? 3.468 22.261 -9.301 1.00 40.38 375 GLY A N 1
ATOM 3011 C CA . GLY A 1 375 ? 4.701 23.045 -9.154 1.00 40.38 375 GLY A CA 1
ATOM 3012 C C . GLY A 1 375 ? 5.897 22.197 -8.711 1.00 40.38 375 GLY A C 1
ATOM 3013 O O . GLY A 1 375 ? 6.890 22.689 -8.184 1.00 40.38 375 GLY A O 1
ATOM 3014 N N . CYS A 1 376 ? 5.812 20.884 -8.910 1.00 51.28 376 CYS A N 1
ATOM 3015 C CA . CYS A 1 376 ? 6.878 19.932 -8.807 1.00 51.28 376 CYS A CA 1
ATOM 3016 C C . CYS A 1 376 ? 7.762 19.913 -10.043 1.00 51.28 376 CYS A C 1
ATOM 3018 O O . CYS A 1 376 ? 7.749 18.958 -10.810 1.00 51.28 376 CYS A O 1
ATOM 3020 N N . TYR A 1 377 ? 8.634 20.918 -10.153 1.00 45.88 377 TYR A N 1
ATOM 3021 C CA . TYR A 1 377 ? 10.022 20.548 -10.440 1.00 45.88 377 TYR A CA 1
ATOM 3022 C C . TYR A 1 377 ? 10.603 19.773 -9.229 1.00 45.88 377 TYR A C 1
ATOM 3024 O O . TYR A 1 377 ? 11.411 18.869 -9.419 1.00 45.88 377 TYR A O 1
ATOM 3032 N N . ILE A 1 378 ? 10.115 20.087 -8.002 1.00 37.69 378 ILE A N 1
ATOM 3033 C CA . ILE A 1 378 ? 10.360 19.391 -6.707 1.00 37.69 378 ILE A CA 1
ATOM 3034 C C . ILE A 1 378 ? 9.135 19.349 -5.757 1.00 37.69 378 ILE A C 1
ATOM 3036 O O . ILE A 1 378 ? 9.058 18.491 -4.900 1.00 37.69 378 ILE A O 1
ATOM 3040 N N . GLY A 1 379 ? 8.118 20.179 -5.930 1.00 42.81 379 GLY A N 1
ATOM 3041 C CA . GLY A 1 379 ? 6.748 19.820 -5.581 1.00 42.81 379 GLY A CA 1
ATOM 3042 C C . GLY A 1 379 ? 6.341 20.317 -4.252 1.00 42.81 379 GLY A C 1
ATOM 3043 O O . GLY A 1 379 ? 6.916 19.982 -3.224 1.00 42.81 379 GLY A O 1
ATOM 3044 N N . ASP A 1 380 ? 5.329 21.153 -4.316 1.00 50.44 380 ASP A N 1
ATOM 3045 C CA . ASP A 1 380 ? 4.803 21.744 -3.132 1.00 50.44 380 ASP A CA 1
ATOM 3046 C C . ASP A 1 380 ? 3.988 20.695 -2.371 1.00 50.44 380 ASP A C 1
ATOM 3048 O O . ASP A 1 380 ? 2.843 20.392 -2.697 1.00 50.44 380 ASP A O 1
ATOM 3052 N N . THR A 1 381 ? 4.624 20.067 -1.384 1.00 56.06 381 THR A N 1
ATOM 3053 C CA . THR A 1 381 ? 3.953 19.171 -0.443 1.00 56.06 381 THR A CA 1
ATOM 3054 C C . THR A 1 381 ? 3.225 19.956 0.646 1.00 56.06 381 THR A C 1
ATOM 3056 O O . THR A 1 381 ? 2.626 19.330 1.519 1.00 56.06 381 THR A O 1
ATOM 3059 N N . SER A 1 382 ? 3.270 21.298 0.632 1.00 59.00 382 SER A N 1
ATOM 3060 C CA . SER A 1 382 ? 2.553 22.140 1.592 1.00 59.00 382 SER A CA 1
ATOM 3061 C C . SER A 1 382 ? 1.050 21.865 1.546 1.00 59.00 382 SER A C 1
ATOM 3063 O O . SER A 1 382 ? 0.459 21.680 2.603 1.00 59.00 382 SER A O 1
ATOM 3065 N N . ASP A 1 383 ? 0.470 21.652 0.362 1.00 54.72 383 ASP A N 1
ATOM 3066 C CA . ASP A 1 383 ? -0.935 21.250 0.207 1.00 54.72 383 ASP A CA 1
ATOM 3067 C C . ASP A 1 383 ? -1.267 19.942 0.954 1.00 54.72 383 ASP A C 1
ATOM 3069 O O . ASP A 1 383 ? -2.385 19.747 1.417 1.00 54.72 383 ASP A O 1
ATOM 3073 N N . ILE A 1 384 ? -0.302 19.028 1.109 1.00 57.53 384 ILE A N 1
ATOM 3074 C CA . ILE A 1 384 ? -0.488 17.761 1.840 1.00 57.53 384 ILE A CA 1
ATOM 3075 C C . ILE A 1 384 ? -0.305 17.949 3.356 1.00 57.53 384 ILE A C 1
ATOM 3077 O O . ILE A 1 384 ? -0.879 17.196 4.150 1.00 57.53 384 ILE A O 1
ATOM 3081 N N . LEU A 1 385 ? 0.530 18.909 3.761 1.00 59.28 385 LEU A N 1
ATOM 3082 C CA . LEU A 1 385 ? 0.893 19.161 5.159 1.00 59.28 385 LEU A CA 1
ATOM 3083 C C . LEU A 1 385 ? -0.028 20.173 5.851 1.00 59.28 385 LEU A C 1
ATOM 3085 O O . LEU A 1 385 ? -0.212 20.079 7.061 1.00 59.28 385 LEU A O 1
ATOM 3089 N N . PHE A 1 386 ? -0.597 21.115 5.099 1.00 51.47 386 PHE A N 1
ATOM 3090 C CA . PHE A 1 386 ? -1.406 22.230 5.599 1.00 51.47 386 PHE A CA 1
ATOM 3091 C C . PHE A 1 386 ? -2.829 22.274 5.004 1.00 51.47 386 PHE A C 1
ATOM 3093 O O . PHE A 1 386 ? -3.577 23.200 5.321 1.00 51.47 386 PHE A O 1
ATOM 3100 N N . GLY A 1 387 ? -3.188 21.318 4.134 1.00 40.31 387 GLY A N 1
ATOM 3101 C CA . GLY A 1 387 ? -4.478 21.248 3.427 1.00 40.31 387 GLY A CA 1
ATOM 3102 C C . GLY A 1 387 ? -5.653 20.688 4.214 1.00 40.31 387 GLY A C 1
ATOM 3103 O O . GLY A 1 387 ? -5.440 19.824 5.093 1.00 40.31 387 GLY A O 1
#

Nearest PDB structures (foldseek):
  8tic-assembly2_D  TM=4.875E-01  e=1.319E-04  Homo sapiens
  7jhk-assembly1_A  TM=5.343E-01  e=4.653E-04  Homo sapiens
  5tjk-assembly1_A  TM=5.308E-01  e=5.916E-04  Homo sapiens
  7jhk-assembly4_D  TM=4.448E-01  e=2.711E-04  Homo sapiens
  4frh-assembly1_A-2  TM=4.563E-01  e=1.016E-03  Homo sapiens

Organism: NCBI:txid41875

Secondary structure (DSSP, 8-state):
--SSTTTTTSSSSS---HHHHHHHHHHHHHHHHHHS---------SS--EEEEEEE-SSSSS-THHHHHHHHHIIIIIIT--STTT--TT--EEEEEEEEBS--HHHHHTHHHHHTSGGGTTSPTTSEEEEEE---SHHHHHHHHHHHHHHHHSTT--SEEEEEETTEE-----TTS-TT--TTHHHHHHHHH-TTEEEEES-EEEE-TTSSS-EEEE-SSEEEEEHHHHHHHHHTTTTPPPSSHHHHIIIIIHHHHHHHHHTT-EEEES-TTSPTT--TTSGGGTTGGGG--TTSTT-BGGGBPPPHHHHSSEEGGGTTTHHHHHHHHHHHHHHHTT--S------HHHHHH---TT----TT-PPPP------TTT---HHHHH-

Sequence (387 aa):
MRNIALLYKNLHSRFISVPYILATLFLFLTMRKYVSPKDGNLREFQSEKIAVIYSYGENLGNGGIIDESNLSFLIQVGIRGNVPGTRDPNDKVDYIIVANGYKCTPCDNILPKVLSLPELRGKESGWVTVLRRRNLGMDFGGFMYAIQWIQMYRRGKYKYYIFLNSSLRGPFMPKWTPENFHFTDVLIDRMRKNENLKLMGSYISCLPEIEPKPGPVMESLFFALDYLSLAHLVSVGIFDPQKAKRDSILSSEYRLLSEILSRGWSADTLLARYRANIDWTRKVHHSCNDNRHSSRRGALEGDISVNIYEAIFVKITWCVRAKEVAVTSKWLLQLSNDYDGTEGTFDRLGYENGISIGGTSGKNGTLRPDVPQDGCYIGDTSDILFG

Foldseek 3Di:
DPPPVVVVVPPPPDDPDPVVVVVVVVCVVVVLVVLPCPDPDPPPQPDQAEEEQEEAEACPDLCHVVLLLQVLLCLLQQVLQQAFQRPAPPLRAAYEYEYQAQDRPCVVPPNVVSCPDPVNPPHDPRSYHYHYDHNFLGQLLSVVVVVVVCCVPVNSNHFKYKGAYSLWHFQDADPPHDPNHHPVCLFVVLCVVPVLAFKEAAWWFAADPVDPQGFIWGARHIMMGGSVLVSQCVSQCLSPTDHDPVCNCVSHGSCSQVSSVVVVGFHYHLQPVDDPGDPRVDPVRNCALVRFTLLAQLSHPPSHHGDCNSSSIHRPSRVRVLLVSLVSSVQSSCVSVVHPSPDDDDPVCCQQQPADCQWDDHPVTRDHHPPPPQPPVDGDNVSSVVD

Solvent-accessible surface area (backbone atoms only — not comparable to full-atom values): 21369 Å² total; per-residue (Å²): 144,82,78,68,73,68,64,68,74,71,68,80,86,78,68,82,52,65,68,58,57,49,50,48,50,48,49,56,55,55,50,50,60,72,46,50,79,84,63,88,65,80,71,81,59,92,45,83,23,29,38,41,36,36,18,33,45,62,66,73,60,95,42,28,72,52,19,44,51,20,51,42,43,23,43,56,36,38,68,61,21,75,40,52,24,27,28,62,92,78,69,42,66,31,39,39,39,22,24,32,26,86,58,48,69,40,66,72,66,47,40,58,58,55,63,66,36,78,92,48,68,83,59,65,89,70,39,65,39,82,44,72,39,77,73,48,22,62,52,44,20,24,50,36,52,52,51,52,48,36,59,74,76,44,61,78,53,48,42,33,41,32,43,34,36,32,53,36,40,42,72,41,52,54,82,84,43,52,80,87,38,32,65,67,45,77,47,47,53,56,35,71,77,32,80,55,42,38,36,32,27,38,33,64,24,6,34,44,84,89,44,101,68,52,24,61,24,41,52,85,46,45,34,34,27,36,50,69,44,44,37,51,41,54,63,75,41,39,36,58,60,28,92,49,72,67,53,38,42,62,57,17,36,58,34,55,40,51,60,43,46,74,71,77,34,41,49,46,57,45,47,80,91,54,70,84,80,54,70,78,87,43,72,91,56,27,56,38,48,81,41,27,55,40,67,35,51,37,22,36,81,94,57,34,49,75,52,58,73,53,43,23,51,40,37,47,79,54,47,34,59,43,70,60,52,20,56,52,48,40,46,46,51,35,37,41,70,74,41,90,69,77,82,80,74,89,54,60,65,54,68,50,41,38,90,36,65,81,22,83,70,25,86,81,50,67,49,78,62,74,64,79,71,68,71,48,95,81,39,73,56,56,51,63,77,76,87

Radius of gyration: 23.55 Å; Cα contacts (8 Å, |Δi|>4): 705; chains: 1; bounding box: 79×64×58 Å

pLDDT: mean 82.5, std 20.54, range [31.34, 98.88]

Mean predicted aligned error: 9.86 Å